Protein 2R6U (pdb70)

Organism: Rhodococcus jostii (strain RHA1) (NCBI:txid101510)

Nearest PDB structures (foldseek):
  2r6u-assembly2_B  TM=1.008E+00  e=9.986E-27  Rhodococcus jostii RHA1
  2r6u-assembly2_D  TM=9.923E-01  e=4.621E-24  Rhodococcus jostii RHA1
  8stb-assembly2_A  TM=7.967E-01  e=2.597E-07  Streptomyces sp.
  3oxh-assembly1_A  TM=7.119E-01  e=2.204E-08  Mycobacterium tuberculosis
  5ywk-assembly1_B  TM=6.059E-01  e=6.100E-04  Arabidopsis thaliana

B-factor: mean 22.59, std 9.24, range [12.42, 99.65]

Radius of gyration: 24.14 Å; Cα contacts (8 Å, |Δi|>4): 1324; chains: 4; bounding box: 63×50×67 Å

Secondary structure (DSSP, 8-state):
---STT---EEEEEEEESSHHHHHHHHHHHH--EEEEETTTTEEEEE-S-B-TTSSB-SSS-B-EEEEESSSS-S-EEEEE-S-HHHHHHHHHHTT-EEEEEEEEETTTEEEEEEE-TTS-EEEEEEE--/-TTSEEEEEEEESSHHHHHHHHHHHH--EEEE----EEEE-S-B-TTSSB-SBS-B-EEEEESSS--S-EEEEE-S-HHHHHHHHHHTT-EEEEEEEEETTTEEEEEEE-TTS-EEEEEEE--/---TT-EEEEEEEESSHHHHHHHHHHHH--EEEEEGGGTEEEEE-S-B-TTSSBSSSS-B-EEEEESSS-SS-EEEEE-S-HHHHHHHHHHTT-EEEEEEEEETTTEEEEEEE-TTS-EEEEEEE-/--SSSTTTT-EEEEEEEESSHHHHHHHHHHHH--EEEEEGGGTEEEEE-S-B-TTSSBSSBS-B-EEEEESSSS-S-EEEEE-S-HHHHHHHHTTTT-EEEEEEEEETTTEEEEEEE-TTS-EEEEEEE--

Structure (mmCIF, N/CA/C/O backbone):
data_2R6U
#
_entry.id   2R6U
#
_cell.length_a   51.411
_cell.length_b   89.048
_cell.length_c   58.913
_cell.angle_alpha   90.00
_cell.angle_beta   94.09
_cell.angle_gamma   90.00
#
_symmetry.space_group_name_H-M   'P 1 21 1'
#
loop_
_entity.id
_entity.type
_entity.pdbx_description
1 polymer 'Uncharacterized protein'
2 water water
#
loop_
_atom_site.group_PDB
_atom_site.id
_atom_site.type_symbol
_atom_site.label_atom_id
_atom_site.label_alt_id
_atom_site.label_comp_id
_atom_site.label_asym_id
_atom_site.label_entity_id
_atom_site.label_seq_id
_atom_site.pdbx_PDB_ins_code
_atom_site.Cartn_x
_atom_site.Cartn_y
_atom_site.Cartn_z
_atom_site.occupancy
_atom_site.B_iso_or_equiv
_atom_site.auth_seq_id
_atom_site.auth_comp_id
_atom_site.auth_asym_id
_atom_site.auth_atom_id
_atom_site.pdbx_PDB_model_num
ATOM 1 N N . LEU A 1 17 ? -0.903 44.988 13.064 1.00 32.37 -4 LEU A N 1
ATOM 2 C CA . LEU A 1 17 ? -0.701 44.117 14.272 1.00 31.90 -4 LEU A CA 1
ATOM 3 C C . LEU A 1 17 ? -0.941 42.646 13.906 1.00 31.71 -4 LEU A C 1
ATOM 4 O O . LEU A 1 17 ? -2.027 42.283 13.451 1.00 31.46 -4 LEU A O 1
ATOM 9 N N . TYR A 1 18 ? 0.091 41.818 14.073 1.00 31.21 -3 TYR A N 1
ATOM 10 C CA . TYR A 1 18 ? -0.012 40.370 13.836 1.00 30.31 -3 TYR A CA 1
ATOM 11 C C . TYR A 1 18 ? 1.008 39.615 14.686 1.00 29.38 -3 TYR A C 1
ATOM 12 O O . TYR A 1 18 ? 1.958 40.195 15.222 1.00 28.97 -3 TYR A O 1
ATOM 21 N N . PHE A 1 19 ? 0.812 38.306 14.767 1.00 27.93 -2 PHE A N 1
ATOM 22 C CA . PHE A 1 19 ? 1.529 37.458 15.711 1.00 27.37 -2 PHE A CA 1
ATOM 23 C C . PHE A 1 19 ? 2.124 36.236 14.997 1.00 26.72 -2 PHE A C 1
ATOM 24 O O . PHE A 1 19 ? 1.897 36.030 13.812 1.00 25.91 -2 PHE A O 1
ATOM 32 N N . GLN A 1 20 ? 2.919 35.444 15.709 1.00 26.65 -1 GLN A N 1
ATOM 33 C CA . GLN A 1 20 ? 3.382 34.166 15.175 1.00 26.76 -1 GLN A CA 1
ATOM 34 C C . GLN A 1 20 ? 2.257 33.157 15.339 1.00 26.14 -1 GLN A C 1
ATOM 35 O O . GLN A 1 20 ? 2.177 32.465 16.358 1.00 26.32 -1 GLN A O 1
ATOM 41 N N . GLY A 1 21 ? 1.370 33.084 14.349 1.00 25.53 0 GLY A N 1
ATOM 42 C CA . GLY A 1 21 ? 0.191 32.223 14.463 1.00 25.13 0 GLY A CA 1
ATOM 43 C C . GLY A 1 21 ? -0.665 32.665 15.628 1.00 24.60 0 GLY A C 1
ATOM 44 O O . GLY A 1 21 ? -0.780 33.868 15.924 1.00 23.74 0 GLY A O 1
ATOM 45 N N . MET A 1 22 ? -1.235 31.687 16.327 1.00 23.63 1 MET A N 1
ATOM 46 C CA . MET A 1 22 ? -2.040 31.963 17.509 1.00 23.78 1 MET A CA 1
ATOM 47 C C . MET A 1 22 ? -1.187 31.787 18.756 1.00 23.63 1 MET A C 1
ATOM 48 O O . MET A 1 22 ? -1.713 31.727 19.868 1.00 24.19 1 MET A O 1
ATOM 53 N N . THR A 1 23 ? 0.124 31.694 18.560 1.00 23.34 2 THR A N 1
ATOM 54 C CA . THR A 1 23 ? 1.034 31.410 19.654 1.00 23.12 2 THR A CA 1
ATOM 55 C C . THR A 1 23 ? 1.539 32.690 20.318 1.00 21.46 2 THR A C 1
ATOM 56 O O . THR A 1 23 ? 1.339 33.827 19.834 1.00 21.16 2 THR A O 1
ATOM 60 N N . GLY A 1 24 ? 2.245 32.504 21.410 1.00 19.19 3 GLY A N 1
ATOM 61 C CA . GLY A 1 24 ? 2.943 33.609 22.011 1.00 18.46 3 GLY A CA 1
ATOM 62 C C . GLY A 1 24 ? 2.133 34.346 23.062 1.00 17.48 3 GLY A C 1
ATOM 63 O O . GLY A 1 24 ? 2.650 35.266 23.673 1.00 18.06 3 GLY A O 1
ATOM 64 N N . ARG A 1 25 ? 0.886 33.946 23.297 1.00 16.22 4 ARG A N 1
ATOM 65 C CA . ARG A 1 25 ? 0.054 34.650 24.280 1.00 15.90 4 ARG A CA 1
ATOM 66 C C . ARG A 1 25 ? 0.505 34.302 25.681 1.00 16.18 4 ARG A C 1
ATOM 67 O O . ARG A 1 25 ? 0.908 33.182 25.936 1.00 16.04 4 ARG A O 1
ATOM 75 N N . ILE A 1 26 ? 0.436 35.271 26.586 1.00 14.38 5 ILE A N 1
ATOM 76 C CA . ILE A 1 26 ? 0.605 35.013 28.018 1.00 14.60 5 ILE A CA 1
ATOM 77 C C . ILE A 1 26 ? -0.724 34.498 28.570 1.00 14.46 5 ILE A C 1
ATOM 78 O O . ILE A 1 26 ? -1.738 35.209 28.559 1.00 15.35 5 ILE A O 1
ATOM 83 N N . VAL A 1 27 ? -0.722 33.213 28.950 1.00 14.23 6 VAL A N 1
ATOM 84 C CA . VAL A 1 27 ? -1.930 32.471 29.206 1.00 13.85 6 VAL A CA 1
ATOM 85 C C . VAL A 1 27 ? -2.080 31.917 30.622 1.00 14.14 6 VAL A C 1
ATOM 86 O O . VAL A 1 27 ? -3.139 31.368 30.982 1.00 15.57 6 VAL A O 1
ATOM 90 N N . HIS A 1 28 ? -1.049 32.068 31.432 1.00 14.12 7 HIS A N 1
ATOM 91 C CA . HIS A 1 28 ? -1.044 31.429 32.730 1.00 14.82 7 HIS A CA 1
ATOM 92 C C . HIS A 1 28 ? 0.047 32.091 33.565 1.00 15.10 7 HIS A C 1
ATOM 93 O O . HIS A 1 28 ? 0.977 32.721 33.045 1.00 14.67 7 HIS A O 1
ATOM 100 N N . PHE A 1 29 ? -0.101 31.973 34.871 1.00 14.33 8 PHE A N 1
ATOM 101 C CA . PHE A 1 29 ? 0.925 32.443 35.795 1.00 14.75 8 PHE A CA 1
ATOM 102 C C . PHE A 1 29 ? 1.090 31.429 36.908 1.00 15.13 8 PHE A C 1
ATOM 103 O O . PHE A 1 29 ? 0.175 30.649 37.179 1.00 15.92 8 PHE A O 1
ATOM 111 N N . GLU A 1 30 ? 2.235 31.499 37.592 1.00 14.72 9 GLU A N 1
ATOM 112 C CA . GLU A 1 30 ? 2.486 30.691 38.788 1.00 15.36 9 GLU A CA 1
ATOM 113 C C . GLU A 1 30 ? 3.071 31.572 39.882 1.00 15.62 9 GLU A C 1
ATOM 114 O O . GLU A 1 30 ? 3.973 32.343 39.635 1.00 16.79 9 GLU A O 1
ATOM 120 N N . ILE A 1 31 ? 2.538 31.428 41.084 1.00 14.23 10 ILE A N 1
ATOM 121 C CA . ILE A 1 31 ? 3.026 32.143 42.271 1.00 14.52 10 ILE A CA 1
ATOM 122 C C . ILE A 1 31 ? 3.567 31.099 43.248 1.00 14.73 10 ILE A C 1
ATOM 123 O O . ILE A 1 31 ? 2.835 30.204 43.650 1.00 14.18 10 ILE A O 1
ATOM 128 N N . PRO A 1 32 ? 4.857 31.175 43.596 1.00 13.83 11 PRO A N 1
ATOM 129 C CA . PRO A 1 32 ? 5.445 30.214 44.540 1.00 14.53 11 PRO A CA 1
ATOM 130 C C . PRO A 1 32 ? 5.126 30.594 45.971 1.00 14.51 11 PRO A C 1
ATOM 131 O O . PRO A 1 32 ? 4.878 31.766 46.278 1.00 15.10 11 PRO A O 1
ATOM 135 N N . PHE A 1 33 ? 5.128 29.600 46.845 1.00 14.73 12 PHE A N 1
ATOM 136 C CA . PHE A 1 33 ? 4.884 29.846 48.271 1.00 14.64 12 PHE A CA 1
ATOM 137 C C . PHE A 1 33 ? 5.877 29.095 49.134 1.00 14.68 12 PHE A C 1
ATOM 138 O O . PHE A 1 33 ? 6.490 28.113 48.693 1.00 14.90 12 PHE A O 1
ATOM 146 N N . ASP A 1 34 ? 5.993 29.575 50.359 1.00 15.68 13 ASP A N 1
ATOM 147 C CA . ASP A 1 34 ? 6.712 28.834 51.372 1.00 16.20 13 ASP A CA 1
ATOM 148 C C . ASP A 1 34 ? 5.819 28.046 52.312 1.00 16.88 13 ASP A C 1
ATOM 149 O O . ASP A 1 34 ? 6.219 26.985 52.791 1.00 18.66 13 ASP A O 1
ATOM 154 N N . ASP A 1 35 ? 4.637 28.569 52.604 1.00 16.06 14 ASP A N 1
ATOM 155 C CA . ASP A 1 35 ? 3.673 27.908 53.456 1.00 16.50 14 ASP A CA 1
ATOM 156 C C . ASP A 1 35 ? 2.395 27.945 52.638 1.00 16.09 14 ASP A C 1
ATOM 157 O O . ASP A 1 35 ? 1.787 29.010 52.456 1.00 16.77 14 ASP A O 1
ATOM 162 N N . GLY A 1 36 ? 2.002 26.794 52.101 1.00 16.26 15 GLY A N 1
ATOM 163 C CA . GLY A 1 36 ? 0.850 26.699 51.225 1.00 15.37 15 GLY A CA 1
ATOM 164 C C . GLY A 1 36 ? -0.465 27.141 51.840 1.00 14.90 15 GLY A C 1
ATOM 165 O O . GLY A 1 36 ? -1.264 27.868 51.221 1.00 15.04 15 GLY A O 1
ATOM 166 N N . ASP A 1 37 ? -0.685 26.704 53.080 1.00 15.90 16 ASP A N 1
ATOM 167 C CA . ASP A 1 37 ? -1.957 27.061 53.725 1.00 15.55 16 ASP A CA 1
ATOM 168 C C . ASP A 1 37 ? -2.054 28.569 53.957 1.00 16.21 16 ASP A C 1
ATOM 169 O O . ASP A 1 37 ? -3.104 29.169 53.775 1.00 17.13 16 ASP A O 1
ATOM 174 N N . ARG A 1 38 ? -0.939 29.173 54.339 1.00 15.99 17 ARG A N 1
ATOM 175 C CA . ARG A 1 38 ? -0.878 30.614 54.548 1.00 16.19 17 ARG A CA 1
ATOM 176 C C . ARG A 1 38 ? -1.105 31.346 53.236 1.00 15.30 17 ARG A C 1
ATOM 177 O O . ARG A 1 38 ? -1.885 32.293 53.137 1.00 16.81 17 ARG A O 1
ATOM 185 N N . ALA A 1 39 ? -0.401 30.879 52.207 1.00 14.77 18 ALA A N 1
ATOM 186 C CA . ALA A 1 39 ? -0.474 31.562 50.921 1.00 14.46 18 ALA A CA 1
ATOM 187 C C . ALA A 1 39 ? -1.850 31.483 50.298 1.00 15.13 18 ALA A C 1
ATOM 188 O O . ALA A 1 39 ? -2.399 32.481 49.784 1.00 15.60 18 ALA A O 1
AT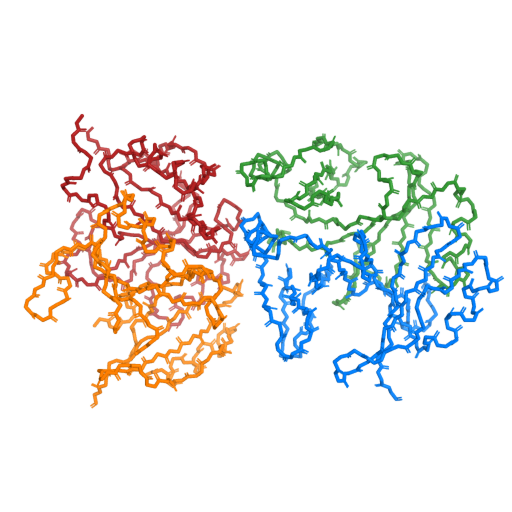OM 190 N N . ARG A 1 40 ? -2.456 30.302 50.362 1.00 15.11 19 ARG A N 1
ATOM 191 C CA . ARG A 1 40 ? -3.779 30.149 49.813 1.00 15.28 19 ARG A CA 1
ATOM 192 C C . ARG A 1 40 ? -4.789 31.004 50.579 1.00 14.44 19 ARG A C 1
ATOM 193 O O . ARG A 1 40 ? -5.651 31.630 49.971 1.00 15.77 19 ARG A O 1
ATOM 201 N N . ALA A 1 41 ? -4.682 31.016 51.904 1.00 15.62 20 ALA A N 1
ATOM 202 C CA . ALA A 1 41 ? -5.593 31.868 52.674 1.00 15.23 20 ALA A CA 1
ATOM 203 C C . ALA A 1 41 ? -5.399 33.347 52.320 1.00 15.91 20 ALA A C 1
ATOM 204 O O . ALA A 1 41 ? -6.365 34.095 52.209 1.00 15.68 20 ALA A O 1
ATOM 206 N N . PHE A 1 42 ? -4.141 33.771 52.129 1.00 15.37 21 PHE A N 1
ATOM 207 C CA . PHE A 1 42 ? -3.875 35.162 51.821 1.00 15.35 21 PHE A CA 1
ATOM 208 C C . PHE A 1 42 ? -4.642 35.589 50.559 1.00 15.05 21 PHE A C 1
ATOM 209 O O . PHE A 1 42 ? -5.284 36.635 50.503 1.00 15.63 21 PHE A O 1
ATOM 217 N N . TYR A 1 43 ? -4.548 34.761 49.522 1.00 14.86 22 TYR A N 1
ATOM 218 C CA . TYR A 1 43 ? -5.174 35.128 48.266 1.00 14.42 22 TYR A CA 1
ATOM 219 C C . TYR A 1 43 ? -6.698 34.949 48.241 1.00 14.53 22 TYR A C 1
ATOM 220 O O . TYR A 1 43 ? -7.422 35.747 47.649 1.00 15.65 22 TYR A O 1
ATOM 229 N N . ARG A 1 44 ? -7.192 33.878 48.864 1.00 15.29 23 ARG A N 1
ATOM 230 C CA . ARG A 1 44 ? -8.632 33.735 49.033 1.00 15.21 23 ARG A CA 1
ATOM 231 C C . ARG A 1 44 ? -9.150 34.968 49.754 1.00 15.38 23 ARG A C 1
ATOM 232 O O . ARG A 1 44 ? -10.186 35.523 49.378 1.00 16.80 23 ARG A O 1
ATOM 240 N N . ASP A 1 45 ? -8.443 35.374 50.783 1.00 14.85 24 ASP A N 1
ATOM 241 C CA . ASP A 1 45 ? -8.948 36.448 51.625 1.00 15.51 24 ASP A CA 1
ATOM 242 C C . ASP A 1 45 ? -8.803 37.797 50.969 1.00 15.90 24 ASP A C 1
ATOM 243 O O . ASP A 1 45 ? -9.678 38.651 51.051 1.00 17.42 24 ASP A O 1
ATOM 248 N N . ALA A 1 46 ? -7.658 38.033 50.339 1.00 15.13 25 ALA A N 1
ATOM 249 C CA . ALA A 1 46 ? -7.403 39.360 49.751 1.00 14.72 25 ALA A CA 1
ATOM 250 C C . ALA A 1 46 ? -8.317 39.654 48.589 1.00 15.17 25 ALA A C 1
ATOM 251 O O . ALA A 1 46 ? -8.826 40.762 48.455 1.00 15.42 25 ALA A O 1
ATOM 253 N N . PHE A 1 47 ? -8.516 38.663 47.730 1.00 14.95 26 PHE A N 1
ATOM 254 C CA . PHE A 1 47 ? -9.150 38.911 46.439 1.00 15.13 26 PHE A CA 1
ATOM 255 C C . PHE A 1 47 ? -10.295 37.965 46.096 1.00 15.73 26 PHE A C 1
ATOM 256 O O . PHE A 1 47 ? -10.995 38.200 45.117 1.00 17.47 26 PHE A O 1
ATOM 264 N N . GLY A 1 48 ? -10.492 36.899 46.867 1.00 15.53 27 GLY A N 1
ATOM 265 C CA . GLY A 1 48 ? -11.546 35.940 46.559 1.00 15.43 27 GLY A CA 1
ATOM 266 C C . GLY A 1 48 ? -11.190 34.940 45.478 1.00 16.22 27 GLY A C 1
ATOM 267 O O . GLY A 1 48 ? -12.047 34.328 44.891 1.00 17.53 27 GLY A O 1
ATOM 268 N N . TRP A 1 49 ? -9.897 34.717 45.240 1.00 15.45 28 TRP A N 1
ATOM 269 C CA . TRP A 1 49 ? -9.511 33.682 44.319 1.00 15.84 28 TRP A CA 1
ATOM 270 C C . TRP A 1 49 ? -10.073 32.330 44.750 1.00 15.68 28 TRP A C 1
ATOM 271 O O . TRP A 1 49 ? -10.087 32.022 45.940 1.00 16.19 28 TRP A O 1
ATOM 282 N N . ALA A 1 50 ? -10.496 31.515 43.789 1.00 15.60 29 ALA A N 1
ATOM 283 C CA . ALA A 1 50 ? -10.865 30.143 44.051 1.00 16.05 29 ALA A CA 1
ATOM 284 C C . ALA A 1 50 ? -9.611 29.310 43.864 1.00 16.21 29 ALA A C 1
ATOM 285 O O . ALA A 1 50 ? -8.972 29.397 42.820 1.00 16.77 29 ALA A O 1
ATOM 287 N N . ILE A 1 51 ? -9.239 28.583 44.884 1.00 15.87 30 ILE A N 1
ATOM 288 C CA . ILE A 1 51 ? -7.999 27.824 44.857 1.00 16.54 30 ILE A CA 1
ATOM 289 C C . ILE A 1 51 ? -8.308 26.385 45.242 1.00 17.13 30 ILE A C 1
ATOM 290 O O . ILE A 1 51 ? -9.064 26.120 46.185 1.00 17.57 30 ILE A O 1
ATOM 295 N N . ALA A 1 52 ? -7.766 25.434 44.497 1.00 17.81 31 ALA A N 1
ATOM 296 C CA . ALA A 1 52 ? -7.968 24.010 44.783 1.00 19.03 31 ALA A CA 1
ATOM 297 C C . ALA A 1 52 ? -6.612 23.326 44.731 1.00 19.42 31 ALA A C 1
ATOM 298 O O . ALA A 1 52 ? -5.899 23.412 43.720 1.00 18.45 31 ALA A O 1
ATOM 300 N N . GLU A 1 53 ? -6.293 22.552 45.760 1.00 21.32 32 GLU A N 1
ATOM 301 C CA . GLU A 1 53 ? -5.139 21.647 45.684 1.00 23.83 32 GLU A CA 1
ATOM 302 C C . GLU A 1 53 ? -5.458 20.459 44.788 1.00 25.14 32 GLU A C 1
ATOM 303 O O . GLU A 1 53 ? -6.455 19.779 45.000 1.00 24.98 32 GLU A O 1
ATOM 309 N N . ILE A 1 54 ? -4.615 20.188 43.799 1.00 27.38 33 ILE A N 1
ATOM 310 C CA . ILE A 1 54 ? -4.917 19.141 42.809 1.00 29.18 33 ILE A CA 1
ATOM 311 C C . ILE A 1 54 ? -4.242 17.825 43.186 1.00 31.47 33 ILE A C 1
ATOM 312 O O . ILE A 1 54 ? -3.036 17.808 43.375 1.00 32.30 33 ILE A O 1
ATOM 317 N N . PRO A 1 55 ? -5.017 16.722 43.311 1.00 33.59 34 PRO A N 1
ATOM 318 C CA . PRO A 1 55 ? -4.381 15.409 43.481 1.00 34.30 34 PRO A CA 1
ATOM 319 C C . PRO A 1 55 ? -4.066 14.839 42.101 1.00 36.56 34 PRO A C 1
ATOM 320 O O . PRO A 1 55 ? -4.985 14.778 41.276 1.00 38.36 34 PRO A O 1
ATOM 324 N N . ASP A 1 56 ? -2.847 14.389 41.805 1.00 38.29 35 ASP A N 1
ATOM 325 C CA . ASP A 1 56 ? -1.708 14.254 42.717 1.00 38.72 35 ASP A CA 1
ATOM 326 C C . ASP A 1 56 ? -0.585 15.014 42.030 1.00 37.79 35 ASP A C 1
ATOM 327 O O . ASP A 1 56 ? 0.395 14.442 41.531 1.00 37.85 35 ASP A O 1
ATOM 332 N N . MET A 1 57 ? -0.762 16.328 42.021 1.00 36.12 36 MET A N 1
ATOM 333 C CA . MET A 1 57 ? -0.148 17.217 41.055 1.00 34.36 36 MET A CA 1
ATOM 334 C C . MET A 1 57 ? 0.896 18.140 41.712 1.00 32.70 36 MET A C 1
ATOM 335 O O . MET A 1 57 ? 1.566 18.881 41.013 1.00 33.39 36 MET A O 1
ATOM 340 N N . ASP A 1 58 ? 1.039 18.070 43.038 1.00 30.83 37 ASP A N 1
ATOM 341 C CA . ASP A 1 58 ? 1.807 19.051 43.829 1.00 29.86 37 ASP A CA 1
ATOM 342 C C . ASP A 1 58 ? 1.618 20.471 43.305 1.00 26.77 37 ASP A C 1
ATOM 343 O O . ASP A 1 58 ? 2.555 21.188 42.993 1.00 24.90 37 ASP A O 1
ATOM 348 N N . TYR A 1 59 ? 0.360 20.877 43.251 1.00 24.20 38 TYR A N 1
ATOM 349 C CA . TYR A 1 59 ? 0.000 22.099 42.575 1.00 22.80 38 TYR A CA 1
ATOM 350 C C . TYR A 1 59 ? -1.346 22.562 43.108 1.00 20.30 38 TYR A C 1
ATOM 351 O O . TYR A 1 59 ? -2.204 21.741 43.394 1.00 19.84 38 TYR A O 1
ATOM 360 N N . SER A 1 60 ? -1.531 23.869 43.263 1.00 17.23 39 SER A N 1
ATOM 361 C CA . SER A 1 60 ? -2.828 24.432 43.576 1.00 18.02 39 SER A CA 1
ATOM 362 C C . SER A 1 60 ? -3.318 25.248 42.401 1.00 17.01 39 SER A C 1
ATOM 363 O O . SER A 1 60 ? -2.666 26.212 41.957 1.00 17.90 39 SER A O 1
ATOM 366 N N . MET A 1 61 ? -4.473 24.886 41.878 1.00 17.33 40 MET A N 1
ATOM 367 C CA . MET A 1 61 ? -5.085 25.585 40.752 1.00 17.69 40 MET A CA 1
ATOM 368 C C . MET A 1 61 ? -5.726 26.851 41.272 1.00 17.41 40 MET A C 1
ATOM 369 O O . MET A 1 61 ? -6.412 26.824 42.319 1.00 17.29 40 MET A O 1
ATOM 374 N N . VAL A 1 62 ? -5.502 27.956 40.561 1.00 15.84 41 VAL A N 1
ATOM 375 C CA . VAL A 1 62 ? -6.039 29.270 40.931 1.00 16.56 41 VAL A CA 1
ATOM 376 C C . VAL A 1 62 ? -6.951 29.795 39.831 1.00 17.16 41 VAL A C 1
ATOM 377 O O . VAL A 1 62 ? -6.545 29.886 38.664 1.00 17.52 41 VAL A O 1
ATOM 381 N N . THR A 1 63 ? -8.192 30.116 40.183 1.00 17.91 42 THR A N 1
ATOM 382 C CA . THR A 1 63 ? -9.138 30.707 39.264 1.00 18.67 42 THR A CA 1
ATOM 383 C C . THR A 1 63 ? -9.344 32.168 39.755 1.00 19.92 42 THR A C 1
ATOM 384 O O . THR A 1 63 ? -9.837 32.369 40.869 1.00 20.89 42 THR A O 1
ATOM 388 N N . THR A 1 64 ? -8.930 33.160 38.944 1.00 20.01 43 THR A N 1
ATOM 389 C CA . THR A 1 64 ? -9.069 34.600 39.249 1.00 20.30 43 THR A CA 1
ATOM 390 C C . THR A 1 64 ? -10.235 35.254 38.539 1.00 21.75 43 THR A C 1
ATOM 391 O O . THR A 1 64 ? -10.628 36.358 38.884 1.00 22.73 43 THR A O 1
ATOM 395 N N . GLY A 1 65 ? -10.794 34.561 37.557 1.00 22.69 44 GLY A N 1
ATOM 396 C CA . GLY A 1 65 ? -11.959 35.025 36.826 1.00 24.30 44 GLY A CA 1
ATOM 397 C C . GLY A 1 65 ? -12.701 33.837 36.241 1.00 25.55 44 GLY A C 1
ATOM 398 O O . GLY A 1 65 ? -12.179 32.700 36.195 1.00 26.31 44 GLY A O 1
ATOM 399 N N . PRO A 1 66 ? -13.934 34.106 35.758 1.00 27.67 45 PRO A N 1
ATOM 400 C CA . PRO A 1 66 ? -14.894 33.079 35.343 1.00 28.04 45 PRO A CA 1
ATOM 401 C C . PRO A 1 66 ? -14.390 32.137 34.270 1.00 29.14 45 PRO A C 1
ATOM 402 O O . PRO A 1 66 ? -13.630 32.530 33.383 1.00 27.43 45 PRO A O 1
ATOM 406 N N . VAL A 1 67 ? -14.835 30.895 34.363 1.00 30.27 46 VAL A N 1
ATOM 407 C CA . VAL A 1 67 ? -14.484 29.873 33.433 1.00 31.68 46 VAL A CA 1
ATOM 408 C C . VAL A 1 67 ? -15.785 29.247 32.935 1.00 32.98 46 VAL A C 1
ATOM 409 O O . VAL A 1 67 ? -16.813 29.303 33.607 1.00 33.69 46 VAL A O 1
ATOM 413 N N . GLY A 1 68 ? -15.736 28.719 31.730 1.00 34.44 47 GLY A N 1
ATOM 414 C CA . GLY A 1 68 ? -16.891 28.022 31.169 1.00 35.75 47 GLY A CA 1
ATOM 415 C C . GLY A 1 68 ? -16.791 26.546 31.492 1.00 37.27 47 GLY A C 1
ATOM 416 O O . GLY A 1 68 ? -16.113 26.151 32.448 1.00 37.98 47 GLY A O 1
ATOM 417 N N . GLU A 1 69 ? -17.469 25.727 30.686 1.00 38.76 48 GLU A N 1
ATOM 418 C CA . GLU A 1 69 ? -17.507 24.281 30.896 1.00 38.94 48 GLU A CA 1
ATOM 419 C C . GLU A 1 69 ? -16.168 23.632 30.565 1.00 39.12 48 GLU A C 1
ATOM 420 O O . GLU A 1 69 ? -15.823 22.590 31.117 1.00 40.39 48 GLU A O 1
ATOM 426 N N . SER A 1 70 ? -15.418 24.247 29.656 1.00 38.87 49 SER A N 1
ATOM 427 C CA . SER A 1 70 ? -14.041 23.844 29.381 1.00 38.06 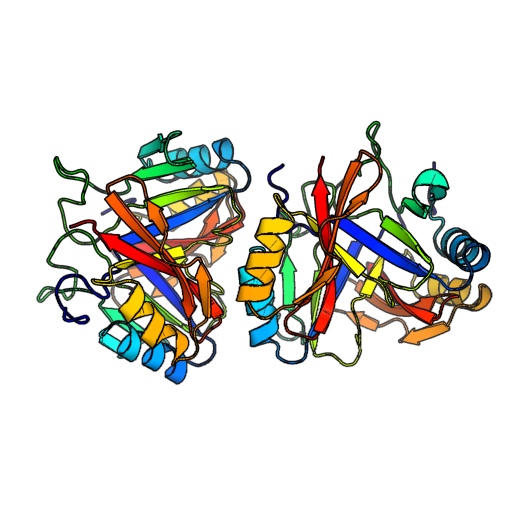49 SER A CA 1
ATOM 428 C C . SER A 1 70 ? -13.090 24.076 30.582 1.00 37.58 49 SER A C 1
ATOM 429 O O . SER A 1 70 ? -11.988 23.517 30.614 1.00 37.07 49 SER A O 1
ATOM 432 N N . GLY A 1 71 ? -13.511 24.892 31.549 1.00 36.68 50 GLY A N 1
ATOM 433 C CA . GLY A 1 71 ? -12.630 25.309 32.652 1.00 36.13 50 GLY A CA 1
ATOM 434 C C . GLY A 1 71 ? -11.659 26.429 32.280 1.00 35.31 50 GLY A C 1
ATOM 435 O O . GLY A 1 71 ? -10.868 26.875 33.121 1.00 35.53 50 GLY A O 1
ATOM 436 N N . MET A 1 72 ? -11.714 26.881 31.031 1.00 34.41 51 MET A N 1
ATOM 437 C CA . MET A 1 72 ? -10.874 27.976 30.544 1.00 33.51 51 MET A CA 1
ATOM 438 C C . MET A 1 72 ? -11.638 29.288 30.697 1.00 31.41 51 MET A C 1
ATOM 439 O O . MET A 1 72 ? -12.863 29.290 30.732 1.00 30.39 51 MET A O 1
ATOM 444 N N . PRO A 1 73 ? -10.920 30.421 30.801 1.00 29.13 52 PRO A N 1
ATOM 445 C CA . PRO A 1 73 ? -11.650 31.667 30.961 1.00 28.62 52 PRO A CA 1
ATOM 446 C C . PRO A 1 73 ? -12.686 31.879 29.848 1.00 27.89 52 PRO A C 1
ATOM 447 O O . PRO A 1 73 ? -12.428 31.538 28.697 1.00 26.86 52 PRO A O 1
ATOM 451 N N . ASP A 1 74 ? -13.849 32.406 30.211 1.00 28.18 53 ASP A N 1
ATOM 452 C CA . ASP A 1 74 ? -14.899 32.694 29.221 1.00 28.84 53 ASP A CA 1
ATOM 453 C C . ASP A 1 74 ? -15.354 34.163 29.205 1.00 29.00 53 ASP A C 1
ATOM 454 O O . ASP A 1 74 ? -16.306 34.509 28.515 1.00 29.42 53 ASP A O 1
ATOM 459 N N . GLU A 1 75 ? -14.690 35.025 29.977 1.00 28.13 54 GLU A N 1
ATOM 460 C CA . GLU A 1 75 ? -14.743 36.463 29.747 1.00 27.85 54 GLU A CA 1
ATOM 461 C C . GLU A 1 75 ? -13.312 36.926 29.444 1.00 26.56 54 GLU A C 1
ATOM 462 O O . GLU A 1 75 ? -12.345 36.248 29.835 1.00 24.53 54 GLU A O 1
ATOM 468 N N . PRO A 1 76 ? -13.163 38.005 28.679 1.00 24.27 55 PRO A N 1
ATOM 469 C CA . PRO A 1 76 ? -11.856 38.470 28.237 1.00 23.13 55 PRO A CA 1
ATOM 470 C C . PRO A 1 76 ? -11.091 39.305 29.251 1.00 21.22 55 PRO A C 1
ATOM 471 O O . PRO A 1 76 ? -11.680 39.907 30.142 1.00 21.83 55 PRO A O 1
ATOM 475 N N . GLY A 1 77 ? -9.772 39.308 29.106 1.00 18.82 56 GLY A N 1
ATOM 476 C CA . GLY A 1 77 ? -8.913 40.302 29.773 1.00 18.55 56 GLY A CA 1
ATOM 477 C C . GLY A 1 77 ? -8.210 39.844 31.039 1.00 17.10 56 GLY A C 1
ATOM 478 O O . GLY A 1 77 ? -7.653 40.668 31.766 1.00 16.89 56 GLY A O 1
ATOM 479 N N . TYR A 1 78 ? -8.217 38.545 31.288 1.00 16.47 57 TYR A N 1
ATOM 480 C CA . TYR A 1 78 ? -7.545 37.991 32.486 1.00 16.29 57 TYR A CA 1
ATOM 481 C C . TYR A 1 78 ? -7.108 36.559 32.259 1.00 15.84 57 TYR A C 1
ATOM 482 O O . TYR A 1 78 ? -7.563 35.867 31.354 1.00 16.62 57 TYR A O 1
ATOM 491 N N . ILE A 1 79 ? -6.178 36.128 33.094 1.00 14.97 58 ILE A N 1
ATOM 492 C CA . ILE A 1 79 ? -5.739 34.758 33.112 1.00 14.75 58 ILE A CA 1
ATOM 493 C C . ILE A 1 79 ? -5.868 34.131 34.489 1.00 14.20 58 ILE A C 1
ATOM 494 O O . ILE A 1 79 ? -5.881 34.854 35.513 1.00 14.72 58 ILE A O 1
ATOM 499 N N . ASN A 1 80 ? -5.966 32.819 34.472 1.00 15.43 59 ASN A N 1
ATOM 500 C CA . ASN A 1 80 ? -5.919 32.028 35.689 1.00 15.04 59 ASN A CA 1
ATOM 501 C C . ASN A 1 80 ? -4.517 31.453 35.824 1.00 15.96 59 ASN A C 1
ATOM 502 O O . ASN A 1 80 ? -3.629 31.732 34.984 1.00 15.57 59 ASN A O 1
ATOM 507 N N . GLY A 1 81 ? -4.268 30.716 36.911 1.00 15.26 60 GLY A N 1
ATOM 508 C CA . GLY A 1 81 ? -2.901 30.315 37.183 1.00 14.87 60 GLY A CA 1
ATOM 509 C C . GLY A 1 81 ? -2.806 29.220 38.194 1.00 15.38 60 GLY A C 1
ATOM 510 O O . GLY A 1 81 ? -3.708 28.379 38.347 1.00 14.81 60 GLY A O 1
ATOM 511 N N . GLY A 1 82 ? -1.673 29.191 38.869 1.00 14.88 61 GLY A N 1
ATOM 512 C CA . GLY A 1 82 ? -1.380 28.162 39.814 1.00 15.83 61 GLY A CA 1
ATOM 513 C C . GLY A 1 82 ? -0.482 28.678 40.934 1.00 15.71 61 GLY A C 1
ATOM 514 O O . GLY A 1 82 ? 0.149 29.738 40.778 1.00 15.53 61 GLY A O 1
ATOM 515 N N . MET A 1 83 ? -0.451 27.953 42.053 1.00 15.67 62 MET A N 1
ATOM 516 C CA . MET A 1 83 ? 0.486 28.224 43.148 1.00 16.33 62 MET A CA 1
ATOM 517 C C . MET A 1 83 ? 1.190 26.930 43.485 1.00 15.58 62 MET A C 1
ATOM 518 O O . MET A 1 83 ? 0.611 25.854 43.405 1.00 15.18 62 MET A O 1
ATOM 523 N N . MET A 1 84 ? 2.471 27.025 43.790 1.00 16.34 63 MET A N 1
ATOM 524 C CA . MET A 1 84 ? 3.306 25.867 43.996 1.00 18.59 63 MET A CA 1
ATOM 525 C C . MET A 1 84 ? 4.351 26.138 45.057 1.00 16.56 63 MET A C 1
ATOM 526 O O . MET A 1 84 ? 4.779 27.266 45.250 1.00 15.76 63 MET A O 1
ATOM 531 N N . GLN A 1 85 ? 4.764 25.091 45.745 1.00 17.05 64 GLN A N 1
ATOM 532 C CA . GLN A 1 85 ? 5.855 25.199 46.678 1.00 17.17 64 GLN A CA 1
ATOM 533 C C . GLN A 1 85 ? 7.101 25.708 45.957 1.00 16.27 64 GLN A C 1
ATOM 534 O O . GLN A 1 85 ? 7.475 25.191 44.891 1.00 18.26 64 GLN A O 1
ATOM 540 N N . ARG A 1 86 ? 7.739 26.707 46.547 1.00 16.51 65 ARG A N 1
ATOM 541 C CA . ARG A 1 86 ? 8.906 27.371 45.958 1.00 16.27 65 ARG A CA 1
ATOM 542 C C . ARG A 1 86 ? 10.002 26.346 45.740 1.00 16.62 65 ARG A C 1
ATOM 543 O O . ARG A 1 86 ? 10.268 25.552 46.623 1.00 17.90 65 ARG A O 1
ATOM 551 N N . GLY A 1 87 ? 10.568 26.338 44.548 1.00 17.09 66 GLY A N 1
ATOM 552 C CA . GLY A 1 87 ? 11.670 25.405 44.242 1.00 18.63 66 GLY A CA 1
ATOM 553 C C . GLY A 1 87 ? 11.907 25.413 42.752 1.00 19.65 66 GLY A C 1
ATOM 554 O O . GLY A 1 87 ? 12.873 26.009 42.304 1.00 19.71 66 GLY A O 1
ATOM 555 N N . GLU A 1 88 ? 11.046 24.762 41.965 1.00 21.41 67 GLU A N 1
ATOM 556 C CA . GLU A 1 88 ? 11.130 24.851 40.501 1.00 20.96 67 GLU A CA 1
ATOM 557 C C . GLU A 1 88 ? 10.690 26.219 40.002 1.00 20.40 67 GLU A C 1
ATOM 558 O O . GLU A 1 88 ? 11.164 26.739 38.987 1.00 23.67 67 GLU A O 1
ATOM 564 N N . VAL A 1 89 ? 9.733 26.808 40.718 1.00 18.37 68 VAL A N 1
ATOM 565 C CA . VAL A 1 89 ? 9.355 28.192 40.520 1.00 16.78 68 VAL A CA 1
ATOM 566 C C . VAL A 1 89 ? 9.874 28.905 41.762 1.00 15.42 68 VAL A C 1
ATOM 567 O O . VAL A 1 89 ? 9.551 28.489 42.892 1.00 15.95 68 VAL A O 1
ATOM 571 N N . THR A 1 90 ? 10.741 29.912 41.566 1.00 15.08 69 THR A N 1
ATOM 572 C CA . THR A 1 90 ? 11.326 30.606 42.695 1.00 14.65 69 THR A CA 1
ATOM 573 C C . THR A 1 90 ? 10.790 31.996 42.928 1.00 14.03 69 THR A C 1
ATOM 574 O O . THR A 1 90 ? 10.841 32.473 44.067 1.00 14.72 69 THR A O 1
ATOM 578 N N . THR A 1 91 ? 10.295 32.650 41.881 1.00 13.98 70 THR A N 1
ATOM 579 C CA . THR A 1 91 ? 9.586 33.922 41.976 1.00 14.77 70 THR A CA 1
ATOM 580 C C . THR A 1 91 ? 8.413 33.827 40.955 1.00 14.15 70 THR A C 1
ATOM 581 O O . THR A 1 91 ? 8.358 32.887 40.168 1.00 14.67 70 THR A O 1
ATOM 585 N N . PRO A 1 92 ? 7.452 34.755 41.030 1.00 14.47 71 PRO A N 1
ATOM 586 C CA . PRO A 1 92 ? 6.344 34.637 40.090 1.00 14.34 71 PRO A CA 1
ATOM 587 C C . PRO A 1 92 ? 6.749 34.466 38.629 1.00 14.99 71 PRO A C 1
ATOM 588 O O . PRO A 1 92 ? 7.675 35.139 38.160 1.00 15.31 71 PRO A O 1
ATOM 592 N N . VAL A 1 93 ? 6.046 33.594 37.923 1.00 15.79 72 VAL A N 1
ATOM 593 C CA . VAL A 1 93 ? 6.371 33.259 36.530 1.00 16.55 72 VAL A CA 1
ATOM 594 C C . VAL A 1 93 ? 5.129 33.459 35.683 1.00 16.16 72 VAL A C 1
ATOM 595 O O . VAL A 1 93 ? 4.008 33.154 36.121 1.00 17.31 72 VAL A O 1
ATOM 599 N N . VAL A 1 94 ? 5.317 34.081 34.535 1.00 15.29 73 VAL A N 1
ATOM 600 C CA . VAL A 1 94 ? 4.270 34.107 33.528 1.00 15.09 73 VAL A CA 1
ATOM 601 C C . VAL A 1 94 ? 4.649 33.141 32.431 1.00 14.54 73 VAL A C 1
ATOM 602 O O . VAL A 1 94 ? 5.817 32.886 32.206 1.00 14.14 73 VAL A O 1
ATOM 606 N N . THR A 1 95 ? 3.621 32.584 31.784 1.00 14.76 74 THR A N 1
ATOM 607 C CA . THR A 1 95 ? 3.768 31.458 30.867 1.00 14.70 74 THR A CA 1
ATOM 608 C C . THR A 1 95 ? 3.305 31.831 29.471 1.00 14.14 74 THR A C 1
ATOM 609 O O . THR A 1 95 ? 2.178 32.287 29.315 1.00 14.37 74 THR A O 1
ATOM 613 N N . VAL A 1 96 ? 4.176 31.623 28.495 1.00 14.69 75 VAL A N 1
ATOM 614 C CA . VAL A 1 96 ? 3.890 31.874 27.100 1.00 15.17 75 VAL A CA 1
ATOM 615 C C . VAL A 1 96 ? 3.436 30.579 26.439 1.00 15.35 75 VAL A C 1
ATOM 616 O O . VAL A 1 96 ? 4.123 29.570 26.559 1.00 15.66 75 VAL A O 1
ATOM 620 N N . ASP A 1 97 ? 2.286 30.611 25.794 1.00 16.24 76 ASP A N 1
ATOM 621 C CA . ASP A 1 97 ? 1.812 29.484 24.966 1.00 16.46 76 ASP A CA 1
ATOM 622 C C . ASP A 1 97 ? 2.602 29.425 23.672 1.00 17.03 76 ASP A C 1
ATOM 623 O O . ASP A 1 97 ? 2.789 30.448 23.024 1.00 17.68 76 ASP A O 1
ATOM 628 N N . VAL A 1 98 ? 3.102 28.234 23.304 1.00 16.86 77 VAL A N 1
ATOM 629 C CA . VAL A 1 98 ? 3.875 28.050 22.078 1.00 16.75 77 VAL A CA 1
ATOM 630 C C . VAL A 1 98 ? 3.442 26.781 21.384 1.00 16.79 77 VAL A C 1
ATOM 631 O O . VAL A 1 98 ? 2.902 25.874 22.014 1.00 16.92 77 VAL A O 1
ATOM 635 N N . GLU A 1 99 ? 3.654 26.748 20.073 1.00 18.02 78 GLU A N 1
ATOM 636 C CA . GLU A 1 99 ? 3.267 25.579 19.293 1.00 19.45 78 GLU A CA 1
ATOM 637 C C . GLU A 1 99 ? 4.177 24.390 19.636 1.00 18.44 78 GLU A C 1
ATOM 638 O O . GLU A 1 99 ? 3.705 23.257 19.736 1.00 18.92 78 GLU A O 1
ATOM 644 N N . SER A 1 100 ? 5.450 24.676 19.850 1.00 17.93 79 SER A N 1
ATOM 645 C CA . SER A 1 100 ? 6.450 23.658 20.144 1.00 17.90 79 SER A CA 1
ATOM 646 C C . SER A 1 100 ? 7.492 24.191 21.110 1.00 16.78 79 SER A C 1
ATOM 647 O O . SER A 1 100 ? 8.238 25.119 20.793 1.00 16.58 79 SER A O 1
ATOM 650 N N . ILE A 1 101 ? 7.556 23.600 22.296 1.00 17.32 80 ILE A N 1
ATOM 651 C CA . ILE A 1 101 ? 8.579 23.971 23.261 1.00 16.96 80 ILE A CA 1
ATOM 652 C C . ILE A 1 101 ? 9.976 23.693 22.707 1.00 17.24 80 ILE A C 1
ATOM 653 O O . ILE A 1 101 ? 10.905 24.465 22.933 1.00 16.99 80 ILE A O 1
ATOM 658 N N . GLU A 1 102 ? 10.136 22.607 21.949 1.00 17.48 81 GLU A N 1
ATOM 659 C CA . GLU A 1 102 ? 11.444 22.298 21.370 1.00 19.01 81 GLU A CA 1
ATOM 660 C C . GLU A 1 102 ? 11.929 23.432 20.454 1.00 17.78 81 GLU A C 1
ATOM 661 O O . GLU A 1 102 ? 13.053 23.892 20.541 1.00 18.92 81 GLU A O 1
ATOM 667 N N . SER A 1 103 ? 11.030 23.873 19.586 1.00 18.51 82 SER A N 1
ATOM 668 C CA . SER A 1 103 ? 11.302 24.952 18.650 1.00 19.57 82 SER A CA 1
ATOM 669 C C . SER A 1 103 ? 11.529 26.264 19.364 1.00 19.45 82 SER A C 1
ATOM 670 O O . SER A 1 103 ? 12.437 27.018 19.018 1.00 20.55 82 SER A O 1
ATOM 673 N N . ALA A 1 104 ? 10.692 26.538 20.363 1.00 19.13 83 ALA A N 1
ATOM 674 C CA . ALA A 1 104 ? 10.819 27.800 21.115 1.00 18.67 83 ALA A CA 1
ATOM 675 C C . ALA A 1 104 ? 12.134 27.902 21.886 1.00 18.42 83 ALA A C 1
ATOM 676 O O . ALA A 1 104 ? 12.817 28.923 21.837 1.00 19.39 83 ALA A O 1
ATOM 678 N N . LEU A 1 105 ? 12.524 26.819 22.550 1.00 18.49 84 LEU A N 1
ATOM 679 C CA . LEU A 1 105 ? 13.769 26.794 23.298 1.00 18.93 84 LEU A CA 1
ATOM 680 C C . LEU A 1 105 ? 14.967 26.927 22.367 1.00 18.72 84 LEU A C 1
ATOM 681 O O . LEU A 1 105 ? 15.922 27.587 22.712 1.00 18.49 84 LEU A O 1
ATOM 686 N N . GLU A 1 106 ? 14.911 26.303 21.186 1.00 20.55 85 GLU A N 1
ATOM 687 C CA . GLU A 1 106 ? 15.975 26.489 20.195 1.00 22.31 85 GLU A CA 1
ATOM 688 C C . GLU A 1 106 ? 16.109 27.948 19.779 1.00 22.17 85 GLU A C 1
ATOM 689 O O . GLU A 1 106 ? 17.211 28.488 19.694 1.00 21.99 85 GLU A O 1
ATOM 695 N N . ARG A 1 107 ? 14.968 28.574 19.498 1.00 22.81 86 ARG A N 1
ATOM 696 C CA . ARG A 1 107 ? 14.928 29.981 19.122 1.00 23.24 86 ARG A CA 1
ATOM 697 C C . ARG A 1 107 ? 15.424 30.881 20.248 1.00 22.32 86 ARG A C 1
ATOM 698 O O . ARG A 1 107 ? 16.239 31.776 20.042 1.00 21.64 86 ARG A O 1
ATOM 706 N N . ILE A 1 108 ? 14.916 30.646 21.451 1.00 21.22 87 ILE A N 1
ATOM 707 C CA . ILE A 1 108 ? 15.334 31.403 22.622 1.00 21.43 87 ILE A CA 1
ATOM 708 C C . ILE A 1 108 ? 16.847 31.369 22.824 1.00 21.16 87 ILE A C 1
ATOM 709 O O . ILE A 1 108 ? 17.471 32.415 23.018 1.00 21.22 87 ILE A O 1
ATOM 714 N N . GLU A 1 109 ? 17.456 30.187 22.730 1.00 21.79 88 GLU A N 1
ATOM 715 C CA . GLU A 1 109 ? 18.896 30.085 22.915 1.00 22.57 88 GLU A CA 1
ATOM 716 C C . GLU A 1 109 ? 19.672 30.794 21.807 1.00 22.46 88 GLU A C 1
ATOM 717 O O . GLU A 1 109 ? 20.688 31.425 22.069 1.00 22.76 88 GLU A O 1
ATOM 723 N N . SER A 1 110 ? 19.159 30.753 20.587 1.00 22.71 89 SER A N 1
ATOM 724 C CA . SER A 1 110 ? 19.824 31.483 19.503 1.00 23.71 89 SER A CA 1
ATOM 725 C C . SER A 1 110 ? 19.728 33.000 19.705 1.00 23.98 89 SER A C 1
ATOM 726 O O . SER A 1 110 ? 20.552 33.758 19.189 1.00 24.26 89 SER A O 1
ATOM 729 N N . LEU A 1 111 ? 18.754 33.443 20.496 1.00 23.87 90 LEU A N 1
ATOM 730 C CA . LEU A 1 111 ? 18.523 34.867 20.743 1.00 23.81 90 LEU A CA 1
ATOM 731 C C . LEU A 1 111 ? 19.111 35.390 22.041 1.00 23.80 90 LEU A C 1
ATOM 732 O O . LEU A 1 111 ? 18.864 36.541 22.409 1.00 25.44 90 LEU A O 1
ATOM 737 N N . GLY A 1 112 ? 19.894 34.568 22.730 1.00 23.19 91 GLY A N 1
ATOM 738 C CA . GLY A 1 112 ? 20.577 34.981 23.933 1.00 22.95 91 GLY A CA 1
ATOM 739 C C . GLY A 1 112 ? 19.870 34.598 25.220 1.00 22.60 91 GLY A C 1
ATOM 740 O O . GLY A 1 112 ? 20.250 35.071 26.285 1.00 24.69 91 GLY A O 1
ATOM 741 N N . GLY A 1 113 ? 18.853 33.748 25.118 1.00 21.78 92 GLY A N 1
ATOM 742 C CA . GLY A 1 113 ? 18.193 33.187 26.294 1.00 21.51 92 GLY A CA 1
ATOM 743 C C . GLY A 1 113 ? 18.766 31.820 26.621 1.00 21.27 92 GLY A C 1
ATOM 744 O O . GLY A 1 113 ? 19.655 31.325 25.910 1.00 21.25 92 GLY A O 1
ATOM 745 N N . LYS A 1 114 ? 18.278 31.198 27.691 1.00 20.35 93 LYS A N 1
ATOM 746 C CA . LYS A 1 114 ? 18.795 29.893 28.103 1.00 20.38 93 LYS A CA 1
ATOM 747 C C . LYS A 1 114 ? 17.731 29.008 28.710 1.00 18.89 93 LYS A C 1
ATOM 748 O O . LYS A 1 114 ? 16.847 29.481 29.424 1.00 17.53 93 LYS A O 1
ATOM 754 N N . THR A 1 115 ? 17.814 27.716 28.426 1.00 18.33 94 THR A N 1
ATOM 755 C CA . THR A 1 115 ? 16.897 26.744 28.985 1.00 17.76 94 THR A CA 1
ATOM 756 C C . THR A 1 115 ? 17.207 26.549 30.451 1.00 17.99 94 THR A C 1
ATOM 757 O O . THR A 1 115 ? 18.370 26.378 30.803 1.00 18.64 94 THR A O 1
ATOM 761 N N . VAL A 1 116 ? 16.177 26.610 31.285 1.00 16.73 95 VAL A N 1
ATOM 762 C CA . VAL A 1 116 ? 16.289 26.269 32.697 1.00 16.94 95 VAL A CA 1
ATOM 763 C C . VAL A 1 116 ? 15.849 24.831 32.895 1.00 17.89 95 VAL A C 1
ATOM 764 O O . VAL A 1 116 ? 16.599 24.010 33.433 1.00 19.81 95 VAL A O 1
ATOM 768 N N . THR A 1 117 ? 14.635 24.514 32.448 1.00 17.73 96 THR A N 1
ATOM 769 C CA . THR A 1 117 ? 14.205 23.109 32.368 1.00 19.84 96 THR A CA 1
ATOM 770 C C . THR A 1 117 ? 13.569 22.870 31.016 1.00 19.78 96 THR A C 1
ATOM 771 O O . THR A 1 117 ? 12.919 23.753 30.465 1.00 20.60 96 THR A O 1
ATOM 775 N N . GLY A 1 118 ? 13.764 21.673 30.476 1.00 19.08 97 GLY A N 1
ATOM 776 C CA . GLY A 1 118 ? 13.234 21.334 29.186 1.00 18.82 97 GLY A CA 1
ATOM 777 C C . GLY A 1 118 ? 11.800 20.866 29.226 1.00 17.82 97 GLY A C 1
ATOM 778 O O . GLY A 1 118 ? 11.154 20.800 30.263 1.00 17.68 97 GLY A O 1
ATOM 779 N N . ARG A 1 119 ? 11.319 20.523 28.049 1.00 17.83 98 ARG A N 1
ATOM 780 C CA . ARG A 1 119 ? 9.949 20.090 27.870 1.00 17.63 98 ARG A CA 1
ATOM 781 C C . ARG A 1 119 ? 9.574 18.944 28.801 1.00 17.39 98 ARG A C 1
ATOM 782 O O . ARG A 1 119 ? 10.233 17.882 28.790 1.00 18.82 98 ARG A O 1
ATOM 790 N N . THR A 1 120 ? 8.522 19.145 29.576 1.00 17.38 99 THR A N 1
ATOM 791 C CA . THR A 1 120 ? 8.125 18.228 30.624 1.00 17.92 99 THR A CA 1
ATOM 792 C C . THR A 1 120 ? 6.610 18.062 30.590 1.00 17.58 99 THR A C 1
ATOM 793 O O . THR A 1 120 ? 5.880 19.040 30.621 1.00 16.35 99 THR A O 1
ATOM 797 N N . PRO A 1 121 ? 6.104 16.823 30.569 1.00 16.90 100 PRO A N 1
ATOM 798 C CA . PRO A 1 121 ? 4.664 16.659 30.648 1.00 17.53 100 PRO A CA 1
ATOM 799 C C . PRO A 1 121 ? 4.131 17.171 31.972 1.00 18.96 100 PRO A C 1
ATOM 800 O O . PRO A 1 121 ? 4.730 16.917 33.023 1.00 20.81 100 PRO A O 1
ATOM 804 N N . VAL A 1 122 ? 3.027 17.886 31.915 1.00 18.41 101 VAL A N 1
ATOM 805 C CA . VAL A 1 122 ? 2.355 18.398 33.099 1.00 19.22 101 VAL A CA 1
ATOM 806 C C . VAL A 1 122 ? 0.889 18.052 32.977 1.00 19.51 101 VAL A C 1
ATOM 807 O O . VAL A 1 122 ? 0.255 18.370 31.966 1.00 19.25 101 VAL A O 1
ATOM 811 N N . GLY A 1 123 ? 0.338 17.391 33.994 1.00 19.83 102 GLY A N 1
ATOM 812 C CA . GLY A 1 123 ? -1.032 16.900 33.914 1.00 19.49 102 GLY A CA 1
ATOM 813 C C . GLY A 1 123 ? -1.183 16.004 32.706 1.00 18.58 102 GLY A C 1
ATOM 814 O O . GLY A 1 123 ? -0.261 15.297 32.352 1.00 18.16 102 GLY A O 1
ATOM 815 N N . ASN A 1 124 ? -2.356 16.060 32.082 1.00 18.78 103 ASN A N 1
ATOM 816 C CA . ASN A 1 124 ? -2.640 15.225 30.908 1.00 18.84 103 ASN A CA 1
ATOM 817 C C . ASN A 1 124 ? -2.693 15.954 29.585 1.00 19.03 103 ASN A C 1
ATOM 818 O O . ASN A 1 124 ? -2.722 15.305 28.533 1.00 18.57 103 ASN A O 1
ATOM 823 N N . MET A 1 125 ? -2.725 17.272 29.590 1.00 18.65 104 MET A N 1
ATOM 824 C CA . MET A 1 125 ? -3.041 17.996 28.366 1.00 19.41 104 MET A CA 1
ATOM 825 C C . MET A 1 125 ? -1.868 18.627 27.649 1.00 18.70 104 MET A C 1
ATOM 826 O O . MET A 1 125 ? -1.993 19.034 26.493 1.00 19.78 104 MET A O 1
ATOM 831 N N . GLY A 1 126 ? -0.715 18.750 28.299 1.00 16.87 105 GLY A N 1
ATOM 832 C CA . GLY A 1 126 ? 0.351 19.493 27.670 1.00 16.56 105 GLY A CA 1
ATOM 833 C C . GLY A 1 126 ? 1.701 19.337 28.327 1.00 15.72 105 GLY A C 1
ATOM 834 O O . GLY A 1 126 ? 1.907 18.448 29.169 1.00 15.53 105 GLY A O 1
ATOM 835 N N . PHE A 1 127 ? 2.602 20.239 27.951 1.00 14.49 106 PHE A N 1
ATOM 836 C CA . PHE A 1 127 ? 3.971 20.220 28.397 1.00 15.53 106 PHE A CA 1
ATOM 837 C C . PHE A 1 127 ? 4.369 21.611 28.855 1.00 15.55 106 PHE A C 1
ATOM 838 O O . PHE A 1 127 ? 3.852 22.606 28.356 1.00 15.00 106 PHE A O 1
ATOM 846 N N . ALA A 1 128 ? 5.307 21.662 29.805 1.00 15.04 107 ALA A N 1
ATOM 847 C CA . ALA A 1 128 ? 5.834 22.934 30.294 1.00 14.82 107 ALA A CA 1
ATOM 848 C C . ALA A 1 128 ? 7.342 22.954 30.176 1.00 14.49 107 ALA A C 1
ATOM 849 O O . ALA A 1 128 ? 7.978 21.910 30.097 1.00 14.96 107 ALA A O 1
ATOM 851 N N . ALA A 1 129 ? 7.910 24.159 30.187 1.00 14.74 108 ALA A N 1
ATOM 852 C CA . ALA A 1 129 ? 9.332 24.336 30.302 1.00 14.07 108 ALA A CA 1
ATOM 853 C C . ALA A 1 129 ? 9.583 25.731 30.851 1.00 14.16 108 ALA A C 1
ATOM 854 O O . ALA A 1 129 ? 8.675 26.536 30.903 1.00 15.28 108 ALA A O 1
ATOM 856 N N . TYR A 1 130 ? 10.812 25.952 31.315 1.00 14.23 109 TYR A N 1
ATOM 857 C CA . TYR A 1 130 ? 11.204 27.270 31.826 1.00 14.44 109 TYR A CA 1
ATOM 858 C C . TYR A 1 130 ? 12.508 27.694 31.182 1.00 14.28 109 TYR A C 1
ATOM 859 O O . TYR A 1 130 ? 13.372 26.873 30.897 1.00 14.15 109 TYR A O 1
ATOM 868 N N . PHE A 1 131 ? 12.661 28.996 30.968 1.00 13.60 110 PHE A N 1
ATOM 869 C CA . PHE A 1 131 ? 13.889 29.550 30.379 1.00 14.06 110 PHE A CA 1
ATOM 870 C C . PHE A 1 131 ? 14.192 30.872 31.026 1.00 14.12 110 PHE A C 1
ATOM 871 O O . PHE A 1 131 ? 13.315 31.464 31.679 1.00 13.59 110 PHE A O 1
ATOM 879 N N . THR A 1 132 ? 15.421 31.347 30.851 1.00 14.89 111 THR A N 1
ATOM 880 C CA . THR A 1 132 ? 15.750 32.734 31.171 1.00 15.15 111 THR A CA 1
ATOM 881 C C . THR A 1 132 ? 15.771 33.563 29.895 1.00 15.83 111 THR A C 1
ATOM 882 O O . THR A 1 132 ? 16.298 33.125 28.852 1.00 15.54 111 THR A O 1
ATOM 886 N N . ASP A 1 133 ? 15.207 34.770 29.968 1.00 16.39 112 ASP A N 1
ATOM 887 C CA . ASP A 1 133 ? 15.197 35.663 28.809 1.00 16.57 112 ASP A CA 1
ATOM 888 C C . ASP A 1 133 ? 16.571 36.349 28.718 1.00 16.87 112 ASP A C 1
ATOM 889 O O . ASP A 1 133 ? 17.491 36.010 29.473 1.00 16.49 112 ASP A O 1
ATOM 894 N N . SER A 1 134 ? 16.686 37.324 27.819 1.00 17.35 113 SER A N 1
ATOM 895 C CA . SER A 1 134 ? 17.951 38.032 27.593 1.00 17.88 113 SER A CA 1
ATOM 896 C C . SER A 1 134 ? 18.371 38.794 28.830 1.00 17.92 113 SER A C 1
ATOM 897 O O . SER A 1 134 ? 19.542 39.222 28.945 1.00 19.09 113 SER A O 1
ATOM 900 N N . GLU A 1 135 ? 17.419 39.027 29.738 1.00 17.59 114 GLU A N 1
ATOM 901 C CA . GLU A 1 135 ? 17.619 39.831 30.930 1.00 16.44 114 GLU A CA 1
ATOM 902 C C . GLU A 1 135 ? 17.757 39.033 32.242 1.00 16.63 114 GLU A C 1
ATOM 903 O O . GLU A 1 135 ? 17.781 39.609 33.307 1.00 17.80 114 GLU A O 1
ATOM 909 N N . GLY A 1 136 ? 17.842 37.711 32.156 1.00 16.16 115 GLY A N 1
ATOM 910 C CA . GLY A 1 136 ? 17.972 36.866 33.353 1.00 16.19 115 GLY A CA 1
ATOM 911 C C . GLY A 1 136 ? 16.688 36.536 34.087 1.00 16.02 115 GLY A C 1
ATOM 912 O O . GLY A 1 136 ? 16.722 36.027 35.200 1.00 16.97 115 GLY A O 1
ATOM 913 N N . ASN A 1 137 ? 15.557 36.881 33.500 1.00 15.36 116 ASN A N 1
ATOM 914 C CA . ASN A 1 137 ? 14.274 36.600 34.136 1.00 15.19 116 ASN A CA 1
ATOM 915 C C . ASN A 1 137 ? 13.838 35.192 33.782 1.00 15.10 116 ASN A C 1
ATOM 916 O O . ASN A 1 137 ? 13.897 34.819 32.615 1.00 16.02 116 ASN A O 1
ATOM 921 N N . VAL A 1 138 ? 13.336 34.452 34.768 1.00 14.23 117 VAL A N 1
ATOM 922 C CA . VAL A 1 138 ? 12.756 33.132 34.509 1.00 14.61 117 VAL A CA 1
ATOM 923 C C . VAL A 1 138 ? 11.314 33.296 34.036 1.00 14.24 117 VAL A C 1
ATOM 924 O O . VAL A 1 138 ? 10.512 33.982 34.680 1.00 14.01 117 VAL A O 1
ATOM 928 N N . VAL A 1 139 ? 11.026 32.690 32.879 1.00 13.75 118 VAL A N 1
ATOM 929 C CA . VAL A 1 139 ? 9.732 32.760 32.201 1.00 14.05 118 VAL A CA 1
ATOM 930 C C . VAL A 1 139 ? 9.330 31.329 31.807 1.00 13.71 118 VAL A C 1
ATOM 931 O O . VAL A 1 139 ? 10.201 30.484 31.575 1.00 13.72 118 VAL A O 1
ATOM 935 N N . GLY A 1 140 ? 8.033 31.076 31.780 1.00 14.01 119 GLY A N 1
ATOM 936 C CA . GLY A 1 140 ? 7.534 29.767 31.446 1.00 14.25 119 GLY A CA 1
ATOM 937 C C . GLY A 1 140 ? 7.056 29.639 30.023 1.00 14.04 119 GLY A C 1
ATOM 938 O O . GLY A 1 140 ? 6.728 30.617 29.359 1.00 14.76 119 GLY A O 1
ATOM 939 N N . LEU A 1 141 ? 7.043 28.394 29.545 1.00 14.17 120 LEU A N 1
ATOM 940 C CA . LEU A 1 141 ? 6.449 27.999 28.266 1.00 13.89 120 LEU A CA 1
ATOM 941 C C . LEU A 1 141 ? 5.396 26.916 28.521 1.00 14.45 120 LEU A C 1
ATOM 942 O O . LEU A 1 141 ? 5.539 26.103 29.437 1.00 14.74 120 LEU A O 1
ATOM 947 N N . TRP A 1 142 ? 4.352 26.927 27.702 1.00 14.73 121 TRP A N 1
ATOM 948 C CA . TRP A 1 142 ? 3.307 25.901 27.730 1.00 15.28 121 TRP A CA 1
ATOM 949 C C . TRP A 1 142 ? 3.057 25.470 26.308 1.00 16.01 121 TRP A C 1
ATOM 950 O O . TRP A 1 142 ? 2.927 26.322 25.427 1.00 15.59 121 TRP A O 1
ATOM 961 N N . GLU A 1 143 ? 3.018 24.153 26.100 1.00 15.59 122 GLU A N 1
ATOM 962 C CA . GLU A 1 143 ? 2.679 23.593 24.795 1.00 15.86 122 GLU A CA 1
ATOM 963 C C . GLU A 1 143 ? 1.512 22.658 24.994 1.00 15.95 122 GLU A C 1
ATOM 964 O O . GLU A 1 143 ? 1.627 21.661 25.714 1.00 15.59 122 GLU A O 1
ATOM 970 N N . THR A 1 144 ? 0.391 22.953 24.346 1.00 16.90 123 THR A N 1
ATOM 971 C CA . THR A 1 144 ? -0.732 22.032 24.344 1.00 17.14 123 THR A CA 1
ATOM 972 C C . THR A 1 144 ? -0.418 20.874 23.428 1.00 17.04 123 THR A C 1
ATOM 973 O O . THR A 1 144 ? 0.076 21.067 22.333 1.00 17.22 123 THR A O 1
ATOM 977 N N . ALA A 1 145 ? -0.673 19.664 23.921 1.00 18.14 124 ALA A N 1
ATOM 978 C CA . ALA A 1 145 ? -0.403 18.474 23.133 1.00 19.02 124 ALA A CA 1
ATOM 979 C C . ALA A 1 145 ? -1.358 18.406 21.938 1.00 19.91 124 ALA A C 1
ATOM 980 O O . ALA A 1 145 ? -2.569 18.498 22.115 1.00 21.19 124 ALA A O 1
ATOM 982 N N . ARG A 1 146 ? -0.768 18.292 20.749 1.00 21.22 125 ARG A N 1
ATOM 983 C CA . ARG A 1 146 ? -1.476 18.215 19.457 1.00 22.22 125 ARG A CA 1
ATOM 984 C C . ARG A 1 146 ? -0.884 17.104 18.608 1.00 22.98 125 ARG A C 1
ATOM 985 O O . ARG A 1 146 ? 0.323 16.878 18.657 1.00 23.04 125 ARG A O 1
ATOM 993 N N . MET B 1 22 ? -38.969 24.413 55.552 1.00 24.73 1 MET B N 1
ATOM 994 C CA . MET B 1 22 ? -37.891 25.437 55.506 1.00 23.35 1 MET B CA 1
ATOM 995 C C . MET B 1 22 ? -37.224 25.599 54.130 1.00 21.50 1 MET B C 1
ATOM 996 O O . MET B 1 22 ? -36.127 26.127 54.015 1.00 19.39 1 MET B O 1
ATOM 1001 N N . THR B 1 23 ? -37.939 25.195 53.087 1.00 19.69 2 THR B N 1
ATOM 1002 C CA . THR B 1 23 ? -37.490 25.248 51.718 1.00 19.76 2 THR B CA 1
ATOM 1003 C C . THR B 1 23 ? -37.048 26.661 51.369 1.00 18.37 2 THR B C 1
ATOM 1004 O O . THR B 1 23 ? -37.777 27.615 51.663 1.00 17.79 2 THR B O 1
ATOM 1008 N N . GLY B 1 24 ? -35.868 26.762 50.761 1.00 17.22 3 GLY B N 1
ATOM 1009 C CA . GLY B 1 24 ? -35.277 28.018 50.301 1.00 16.81 3 GLY B CA 1
ATOM 1010 C C . GLY B 1 24 ? -34.522 28.782 51.385 1.00 16.37 3 GLY B C 1
ATOM 1011 O O . GLY B 1 24 ? -33.874 29.757 51.108 1.00 18.04 3 GLY B O 1
ATOM 1012 N N . ARG B 1 25 ? -34.644 28.352 52.631 1.00 16.99 4 ARG B N 1
ATOM 1013 C CA . ARG B 1 25 ? -34.060 29.108 53.748 1.00 16.56 4 ARG B CA 1
ATOM 1014 C C . ARG B 1 25 ? -32.585 28.711 53.890 1.00 15.26 4 ARG B C 1
ATOM 1015 O O . ARG B 1 25 ? -32.206 27.596 53.555 1.00 14.61 4 ARG B O 1
ATOM 1023 N N . ILE B 1 26 ? -31.746 29.641 54.353 1.00 14.54 5 ILE B N 1
ATOM 1024 C CA . ILE B 1 26 ? -30.355 29.324 54.753 1.00 14.01 5 ILE B CA 1
ATOM 1025 C C . ILE B 1 26 ? -30.439 28.751 56.156 1.00 13.32 5 ILE B C 1
ATOM 1026 O O . ILE B 1 26 ? -30.790 29.464 57.092 1.00 14.19 5 ILE B O 1
ATOM 1031 N N . VAL B 1 27 ? -30.143 27.456 56.273 1.00 13.52 6 VAL B N 1
ATOM 1032 C CA . VAL B 1 27 ? -30.386 26.683 57.476 1.00 14.02 6 VAL B CA 1
ATOM 1033 C C . VAL B 1 27 ? -29.128 26.127 58.131 1.00 13.59 6 VAL B C 1
ATOM 1034 O O . VAL B 1 27 ? -29.224 25.528 59.221 1.00 15.13 6 VAL B O 1
ATOM 1038 N N . HIS B 1 28 ? -27.963 26.332 57.528 1.00 14.43 7 HIS B N 1
ATOM 1039 C CA . HIS B 1 28 ? -26.746 25.663 57.997 1.00 14.49 7 HIS B CA 1
ATOM 1040 C C . HIS B 1 28 ? -25.561 26.392 57.395 1.00 14.50 7 HIS B C 1
ATOM 1041 O O . HIS B 1 28 ? -25.677 27.054 56.385 1.00 14.89 7 HIS B O 1
ATOM 1048 N N . PHE B 1 29 ? -24.421 26.262 58.031 1.00 14.70 8 PHE B N 1
ATOM 1049 C CA . PHE B 1 29 ? -23.163 26.781 57.505 1.00 14.94 8 PHE B CA 1
ATOM 1050 C C . PHE B 1 29 ? -22.056 25.773 57.774 1.00 14.93 8 PHE B C 1
ATOM 1051 O O . PHE B 1 29 ? -22.175 24.908 58.658 1.00 14.44 8 PHE B O 1
ATOM 1059 N N . GLU B 1 30 ? -20.991 25.886 56.992 1.00 15.94 9 GLU B N 1
ATOM 1060 C CA . GLU B 1 30 ? -19.782 25.090 57.212 1.00 17.17 9 GLU B CA 1
ATOM 1061 C C . GLU B 1 30 ? -18.545 25.967 57.137 1.00 16.07 9 GLU B C 1
ATOM 1062 O O . GLU B 1 30 ? -18.450 26.828 56.292 1.00 16.26 9 GLU B O 1
ATOM 1068 N N . ILE B 1 31 ? -17.640 25.745 58.073 1.00 16.40 10 ILE B N 1
ATOM 1069 C CA . ILE B 1 31 ? -16.358 26.417 58.110 1.00 16.67 10 ILE B CA 1
ATOM 1070 C C . ILE B 1 31 ? -15.263 25.388 57.933 1.00 16.68 10 ILE B C 1
ATOM 1071 O O . ILE B 1 31 ? -15.161 24.444 58.742 1.00 15.68 10 ILE B O 1
ATOM 1076 N N . PRO B 1 32 ? -14.468 25.543 56.859 1.00 15.65 11 PRO B N 1
ATOM 1077 C CA . PRO B 1 32 ? -13.385 24.583 56.617 1.00 16.29 11 PRO B CA 1
ATOM 1078 C C . PRO B 1 32 ? -12.171 24.897 57.450 1.00 16.46 11 PRO B C 1
ATOM 1079 O O . PRO B 1 32 ? -11.904 26.044 57.773 1.00 16.70 11 PRO B O 1
ATOM 1083 N N . PHE B 1 33 ? -11.390 23.862 57.744 1.00 16.93 12 PHE B N 1
ATOM 1084 C CA . PHE B 1 33 ? -10.152 24.038 58.471 1.00 17.50 12 PHE B CA 1
ATOM 1085 C C . PHE B 1 33 ? -8.978 23.308 57.844 1.00 17.70 12 PHE B C 1
ATOM 1086 O O . PHE B 1 33 ? -9.154 22.338 57.081 1.00 17.39 12 PHE B O 1
ATOM 1094 N N . ASP B 1 34 ? -7.785 23.793 58.194 1.00 17.58 13 ASP B N 1
ATOM 1095 C CA . ASP B 1 34 ? -6.552 23.088 57.877 1.00 18.61 13 ASP B CA 1
ATOM 1096 C C . ASP B 1 34 ? -6.117 22.194 59.029 1.00 19.50 13 ASP B C 1
ATOM 1097 O O . ASP B 1 34 ? -5.590 21.097 58.794 1.00 20.46 13 ASP B O 1
ATOM 1102 N N . ASP B 1 35 ? -6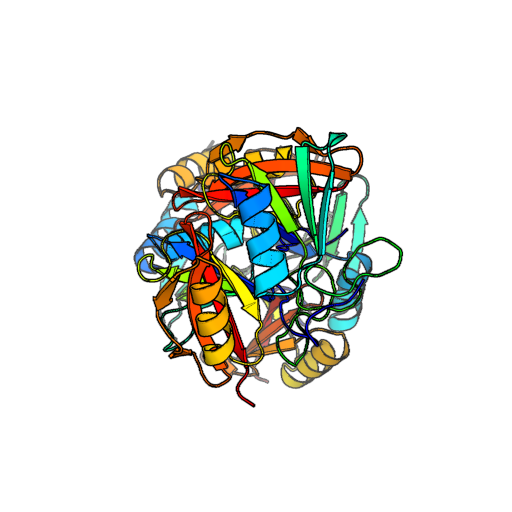.276 22.671 60.257 1.00 18.76 14 ASP B N 1
ATOM 1103 C CA . ASP B 1 35 ? -5.934 21.907 61.468 1.00 19.52 14 ASP B CA 1
ATOM 1104 C C . ASP B 1 35 ? -7.192 21.883 62.326 1.00 19.85 14 ASP B C 1
ATOM 1105 O O . ASP B 1 35 ? -7.567 22.901 62.925 1.00 19.80 14 ASP B O 1
ATOM 1110 N N . GLY B 1 36 ? -7.856 20.727 62.357 1.00 19.30 15 GLY B N 1
ATOM 1111 C CA . GLY B 1 36 ? -9.105 20.571 63.099 1.00 19.48 15 GLY B CA 1
ATOM 1112 C C . GLY B 1 36 ? -9.048 20.942 64.570 1.00 19.29 15 GLY B C 1
ATOM 1113 O O . GLY B 1 36 ? -9.922 21.633 65.091 1.00 18.62 15 GLY B O 1
ATOM 1114 N N . ASP B 1 37 ? -8.036 20.439 65.278 1.00 19.36 16 ASP B N 1
ATOM 1115 C CA . ASP B 1 37 ? -7.881 20.755 66.690 1.00 19.86 16 ASP B CA 1
ATOM 1116 C C . ASP B 1 37 ? -7.707 22.250 66.908 1.00 19.40 16 ASP B C 1
ATOM 1117 O O . ASP B 1 37 ? -8.282 22.822 67.825 1.00 19.97 16 ASP B O 1
ATOM 1122 N N . ARG B 1 38 ? -6.910 22.873 66.061 1.00 19.35 17 ARG B N 1
ATOM 1123 C CA . ARG B 1 38 ? -6.681 24.311 66.164 1.00 19.55 17 ARG B CA 1
ATOM 1124 C C . ARG B 1 38 ? -7.972 25.098 65.937 1.00 19.22 17 ARG B C 1
ATOM 1125 O O . ARG B 1 38 ? -8.296 26.000 66.727 1.00 19.28 17 ARG B O 1
ATOM 1133 N N . ALA B 1 39 ? -8.685 24.724 64.874 1.00 18.75 18 ALA B N 1
ATOM 1134 C CA . ALA B 1 39 ? -9.928 25.416 64.484 1.00 18.17 18 ALA B CA 1
ATOM 1135 C C . ALA B 1 39 ? -10.994 25.253 65.561 1.00 18.39 18 ALA B C 1
ATOM 1136 O O . ALA B 1 39 ? -11.670 26.213 65.965 1.00 17.92 18 ALA B O 1
ATOM 1138 N N . ARG B 1 40 ? -11.180 24.026 66.050 1.00 18.01 19 ARG B N 1
ATOM 1139 C CA . ARG B 1 40 ? -12.186 23.802 67.046 1.00 18.10 19 ARG B CA 1
ATOM 1140 C C . ARG B 1 40 ? -11.835 24.588 68.308 1.00 17.93 19 ARG B C 1
ATOM 1141 O O . ARG B 1 40 ? -12.713 25.169 68.937 1.00 18.88 19 ARG B O 1
ATOM 1149 N N . ALA B 1 41 ? -10.557 24.606 68.695 1.00 17.69 20 ALA B N 1
ATOM 1150 C CA . ALA B 1 41 ? -10.149 25.404 69.846 1.00 17.72 20 ALA B CA 1
ATOM 1151 C C . ALA B 1 41 ? -10.421 26.885 69.646 1.00 17.61 20 ALA B C 1
ATOM 1152 O O . ALA B 1 41 ? -10.871 27.569 70.570 1.00 17.67 20 ALA B O 1
ATOM 1154 N N . PHE B 1 42 ? -10.144 27.359 68.443 1.00 18.16 21 PHE B N 1
ATOM 1155 C CA . PHE B 1 42 ? -10.378 28.768 68.101 1.00 17.75 21 PHE B CA 1
ATOM 1156 C C . PHE B 1 42 ? -11.829 29.160 68.359 1.00 17.22 21 PHE B C 1
ATOM 1157 O O . PHE B 1 42 ? -12.099 30.165 69.039 1.00 18.06 21 PHE B O 1
ATOM 1165 N N . TYR B 1 43 ? -12.767 28.392 67.804 1.00 16.85 22 TYR B N 1
ATOM 1166 C CA . TYR B 1 43 ? -14.175 28.755 67.921 1.00 16.21 22 TYR B CA 1
ATOM 1167 C C . TYR B 1 43 ? -14.781 28.496 69.313 1.00 16.87 22 TYR B C 1
ATOM 1168 O O . TYR B 1 43 ? -15.625 29.285 69.788 1.00 16.17 22 TYR B O 1
ATOM 1177 N N . ARG B 1 44 ? -14.353 27.427 69.996 1.00 17.35 23 ARG B N 1
ATOM 1178 C CA . ARG B 1 44 ? -14.758 27.227 71.376 1.00 17.33 23 ARG B CA 1
ATOM 1179 C C . ARG B 1 44 ? -14.290 28.409 72.219 1.00 16.66 23 ARG B C 1
ATOM 1180 O O . ARG B 1 44 ? -15.042 28.983 72.968 1.00 17.61 23 ARG B O 1
ATOM 1188 N N . ASP B 1 45 ? -13.026 28.792 72.052 1.00 18.08 24 ASP B N 1
ATOM 1189 C CA . ASP B 1 45 ? -12.406 29.768 72.931 1.00 18.34 24 ASP B CA 1
ATOM 1190 C C . ASP B 1 45 ? -12.861 31.195 72.629 1.00 17.72 24 ASP B C 1
ATOM 1191 O O . ASP B 1 45 ? -13.049 31.984 73.534 1.00 18.28 24 ASP B O 1
ATOM 1196 N N . ALA B 1 46 ? -13.060 31.511 71.351 1.00 17.39 25 ALA B N 1
ATOM 1197 C CA . ALA B 1 46 ? -13.421 32.883 70.958 1.00 17.22 25 ALA B CA 1
ATOM 1198 C C . ALA B 1 46 ? -14.905 33.159 71.147 1.00 17.00 25 ALA B C 1
ATOM 1199 O O . ALA B 1 46 ? -15.293 34.270 71.484 1.00 17.07 25 ALA B O 1
ATOM 1201 N N . PHE B 1 47 ? -15.739 32.148 70.913 1.00 16.43 26 PHE B N 1
ATOM 1202 C CA . PHE B 1 47 ? -17.177 32.367 70.887 1.00 16.06 26 PHE B CA 1
ATOM 1203 C C . PHE B 1 47 ? -18.033 31.459 71.759 1.00 16.30 26 PHE B C 1
ATOM 1204 O O . PHE B 1 47 ? -19.233 31.655 71.821 1.00 16.57 26 PHE B O 1
ATOM 1212 N N . GLY B 1 48 ? -17.417 30.485 72.425 1.00 16.40 27 GLY B N 1
ATOM 1213 C CA . GLY B 1 48 ? -18.156 29.513 73.212 1.00 16.68 27 GLY B CA 1
ATOM 1214 C C . GLY B 1 48 ? -19.004 28.522 72.428 1.00 16.94 27 GLY B C 1
ATOM 1215 O O . GLY B 1 48 ? -19.952 27.947 72.990 1.00 17.12 27 GLY B O 1
ATOM 1216 N N . TRP B 1 49 ? -18.665 28.270 71.173 1.00 17.15 28 TRP B N 1
ATOM 1217 C CA . TRP B 1 49 ? -19.393 27.260 70.385 1.00 17.36 28 TRP B CA 1
ATOM 1218 C C . TRP B 1 49 ? -19.266 25.883 71.032 1.00 17.72 28 TRP B C 1
ATOM 1219 O O . TRP B 1 49 ? -18.210 25.531 71.564 1.00 17.64 28 TRP B O 1
ATOM 1230 N N . ALA B 1 50 ? -20.350 25.119 70.973 1.00 18.74 29 ALA B N 1
ATOM 1231 C CA . ALA B 1 50 ? -20.313 23.708 71.352 1.00 18.76 29 ALA B CA 1
ATOM 1232 C C . ALA B 1 50 ? -20.013 22.929 70.093 1.00 19.31 29 ALA B C 1
ATOM 1233 O O . ALA B 1 50 ? -20.773 22.990 69.133 1.00 20.12 29 ALA B O 1
ATOM 1235 N N . ILE B 1 51 ? -18.881 22.247 70.060 1.00 20.01 30 ILE B N 1
ATOM 1236 C CA . ILE B 1 51 ? -18.457 21.531 68.874 1.00 20.73 30 ILE B CA 1
ATOM 1237 C C . ILE B 1 51 ? -18.273 20.061 69.223 1.00 21.98 30 ILE B C 1
ATOM 1238 O O . ILE B 1 51 ? -17.522 19.743 70.138 1.00 22.95 30 ILE B O 1
ATOM 1243 N N . ALA B 1 52 ? -18.973 19.187 68.508 1.00 23.55 31 ALA B N 1
ATOM 1244 C CA . ALA B 1 52 ? -18.893 17.753 68.739 1.00 25.34 31 ALA B CA 1
ATOM 1245 C C . ALA B 1 52 ? -18.327 17.130 67.490 1.00 26.88 31 ALA B C 1
ATOM 1246 O O . ALA B 1 52 ? -18.952 17.205 66.434 1.00 26.86 31 ALA B O 1
ATOM 1248 N N . GLU B 1 53 ? -17.160 16.508 67.607 1.00 28.90 32 GLU B N 1
ATOM 1249 C CA . GLU B 1 53 ? -16.662 15.657 66.540 1.00 30.93 32 GLU B CA 1
ATOM 1250 C C . GLU B 1 53 ? -17.518 14.395 66.531 1.00 32.78 32 GLU B C 1
ATOM 1251 O O . GLU B 1 53 ? -17.792 13.837 67.599 1.00 32.52 32 GLU B O 1
ATOM 1257 N N . ILE B 1 54 ? -17.924 13.923 65.355 1.00 34.77 33 ILE B N 1
ATOM 1258 C CA . ILE B 1 54 ? -18.675 12.652 65.273 1.00 35.99 33 ILE B CA 1
ATOM 1259 C C . ILE B 1 54 ? -17.679 11.514 65.705 1.00 38.18 33 ILE B C 1
ATOM 1260 O O . ILE B 1 54 ? -16.503 11.809 65.963 1.00 38.98 33 ILE B O 1
ATOM 1265 N N . MET B 1 57 ? -18.395 10.474 60.441 1.00 39.99 36 MET B N 1
ATOM 1266 C CA . MET B 1 57 ? -18.948 11.512 59.557 1.00 38.96 36 MET B CA 1
ATOM 1267 C C . MET B 1 57 ? -17.869 12.492 59.036 1.00 38.32 36 MET B C 1
ATOM 1268 O O . MET B 1 57 ? -18.183 13.348 58.200 1.00 38.32 36 MET B O 1
ATOM 1273 N N . ASP B 1 58 ? -16.615 12.350 59.502 1.00 36.45 37 ASP B N 1
ATOM 1274 C CA . ASP B 1 58 ? -15.499 13.256 59.137 1.00 35.45 37 ASP B CA 1
ATOM 1275 C C . ASP B 1 58 ? -15.917 14.720 59.261 1.00 32.88 37 ASP B C 1
ATOM 1276 O O . ASP B 1 58 ? -15.664 15.540 58.386 1.00 31.81 37 ASP B O 1
ATOM 1281 N N . TYR B 1 59 ? -16.530 15.029 60.387 1.00 30.64 38 TYR B N 1
ATOM 1282 C CA . TYR B 1 59 ? -17.353 16.206 60.508 1.00 28.51 38 TYR B CA 1
ATOM 1283 C C . TYR B 1 59 ? -17.376 16.619 61.970 1.00 27.08 38 TYR B C 1
ATOM 1284 O O . TYR B 1 59 ? -17.433 15.766 62.870 1.00 25.32 38 TYR B O 1
ATOM 1293 N N . SER B 1 60 ? -17.338 17.921 62.231 1.00 23.79 39 SER B N 1
ATOM 1294 C CA . SER B 1 60 ? -17.595 18.414 63.569 1.00 23.16 39 SER B CA 1
ATOM 1295 C C . SER B 1 60 ? -18.862 19.260 63.586 1.00 21.72 39 SER B C 1
ATOM 1296 O O . SER B 1 60 ? -18.936 20.303 62.920 1.00 20.42 39 SER B O 1
ATOM 1299 N N . MET B 1 61 ? -19.846 18.808 64.349 1.00 21.59 40 MET B N 1
ATOM 1300 C CA . MET B 1 61 ? -21.100 19.513 64.520 1.00 21.54 40 MET B CA 1
ATOM 1301 C C . MET B 1 61 ? -20.881 20.721 65.407 1.00 20.39 40 MET B C 1
ATOM 1302 O O . MET B 1 61 ? -20.239 20.627 66.442 1.00 20.58 40 MET B O 1
ATOM 1307 N N . VAL B 1 62 ? -21.428 21.862 64.993 1.00 18.32 41 VAL B N 1
ATOM 1308 C CA . VAL B 1 62 ? -21.317 23.103 65.733 1.00 18.58 41 VAL B CA 1
ATOM 1309 C C . VAL B 1 62 ? -22.692 23.630 66.122 1.00 18.11 41 VAL B C 1
ATOM 1310 O O . VAL B 1 62 ? -23.559 23.757 65.262 1.00 19.12 41 VAL B O 1
ATOM 1314 N N . THR B 1 63 ? -22.871 23.934 67.414 1.00 18.06 42 THR B N 1
ATOM 1315 C CA . THR B 1 63 ? -24.072 24.555 67.980 1.00 18.21 42 THR B CA 1
ATOM 1316 C C . THR B 1 63 ? -23.685 25.954 68.444 1.00 18.47 42 THR B C 1
ATOM 1317 O O . THR B 1 63 ? -22.778 26.097 69.282 1.00 18.79 42 THR B O 1
ATOM 1321 N N . THR B 1 64 ? -24.336 26.977 67.885 1.00 17.65 43 THR B N 1
ATOM 1322 C CA . THR B 1 64 ? -23.987 28.379 68.170 1.00 17.34 43 THR B CA 1
ATOM 1323 C C . THR B 1 64 ? -25.019 29.074 69.060 1.00 18.10 43 THR B C 1
ATOM 1324 O O . THR B 1 64 ? -24.790 30.195 69.522 1.00 17.76 43 THR B O 1
ATOM 1328 N N . GLY B 1 65 ? -26.148 28.413 69.290 1.00 18.75 44 GLY B N 1
ATOM 1329 C CA . GLY B 1 65 ? -27.226 28.960 70.115 1.00 19.76 44 GLY B CA 1
ATOM 1330 C C . GLY B 1 65 ? -28.090 27.844 70.668 1.00 21.15 44 GLY B C 1
ATOM 1331 O O . GLY B 1 65 ? -27.808 26.667 70.406 1.00 23.10 44 GLY B O 1
ATOM 1332 N N . PRO B 1 66 ? -29.126 28.201 71.447 1.00 22.25 45 PRO B N 1
ATOM 1333 C CA . PRO B 1 66 ? -29.942 27.190 72.139 1.00 23.07 45 PRO B CA 1
ATOM 1334 C C . PRO B 1 66 ? -30.670 26.222 71.190 1.00 24.32 45 PRO B C 1
ATOM 1335 O O . PRO B 1 66 ? -31.182 26.630 70.154 1.00 23.94 45 PRO B O 1
ATOM 1339 N N . VAL B 1 67 ? -30.721 24.944 71.577 1.00 25.72 46 VAL B N 1
ATOM 1340 C CA . VAL B 1 67 ? -31.348 23.903 70.762 1.00 26.48 46 VAL B CA 1
ATOM 1341 C C . VAL B 1 67 ? -32.388 23.140 71.590 1.00 27.72 46 VAL B C 1
ATOM 1342 O O . VAL B 1 67 ? -32.289 23.095 72.808 1.00 27.59 46 VAL B O 1
ATOM 1346 N N . GLY B 1 68 ? -33.379 22.567 70.916 1.00 29.00 47 GLY B N 1
ATOM 1347 C CA . GLY B 1 68 ? -34.422 21.792 71.593 1.00 30.36 47 GLY B CA 1
ATOM 1348 C C . GLY B 1 68 ? -33.993 20.352 71.766 1.00 31.57 47 GLY B C 1
ATOM 1349 O O . GLY B 1 68 ? -32.828 20.013 71.538 1.00 31.57 47 GLY B O 1
ATOM 1350 N N . GLU B 1 69 ? -34.932 19.492 72.167 1.00 32.93 48 GLU B N 1
ATOM 1351 C CA . GLU B 1 69 ? -34.628 18.069 72.341 1.00 34.03 48 GLU B CA 1
ATOM 1352 C C . GLU B 1 69 ? -34.392 17.371 71.001 1.00 34.74 48 GLU B C 1
ATOM 1353 O O . GLU B 1 69 ? -33.655 16.383 70.940 1.00 35.84 48 GLU B O 1
ATOM 1359 N N . SER B 1 70 ? -35.001 17.899 69.934 1.00 35.13 49 SER B N 1
ATOM 1360 C CA . SER B 1 70 ? -34.652 17.518 68.554 1.00 35.10 49 SER B CA 1
ATOM 1361 C C . SER B 1 70 ? -33.222 17.933 68.191 1.00 35.17 49 SER B C 1
ATOM 1362 O O . SER B 1 70 ? -32.641 17.424 67.228 1.00 35.96 49 SER B O 1
ATOM 1365 N N . GLY B 1 71 ? -32.669 18.886 68.935 1.00 34.84 50 GLY B N 1
ATOM 1366 C CA . GLY B 1 71 ? -31.299 19.350 68.712 1.00 34.04 50 GLY B CA 1
ATOM 1367 C C . GLY B 1 71 ? -31.209 20.474 67.690 1.00 33.56 50 GLY B C 1
ATOM 1368 O O . GLY B 1 71 ? -30.111 20.874 67.304 1.00 34.01 50 GLY B O 1
ATOM 1369 N N . MET B 1 72 ? -32.359 20.979 67.246 1.00 32.72 51 MET B N 1
ATOM 1370 C CA . MET B 1 72 ? -32.407 22.082 66.291 1.00 31.94 51 MET B CA 1
ATOM 1371 C C . MET B 1 72 ? -32.686 23.381 67.037 1.00 30.78 51 MET B C 1
ATOM 1372 O O . MET B 1 72 ? -33.179 23.348 68.165 1.00 30.34 51 MET B O 1
ATOM 1377 N N . PRO B 1 73 ? -32.358 24.535 66.430 1.00 29.17 52 PRO B N 1
ATOM 1378 C CA . PRO B 1 73 ? -32.578 25.793 67.133 1.00 28.79 52 PRO B CA 1
ATOM 1379 C C . PRO B 1 73 ? -34.005 25.925 67.674 1.00 28.23 52 PRO B C 1
ATOM 1380 O O . PRO B 1 73 ? -34.968 25.677 66.950 1.00 28.15 52 PRO B O 1
ATOM 1384 N N . ASP B 1 74 ? -34.132 26.286 68.945 1.00 27.57 53 ASP B N 1
ATOM 1385 C CA . ASP B 1 74 ? -35.463 26.477 69.529 1.00 27.43 53 ASP B CA 1
ATOM 1386 C C . ASP B 1 74 ? -35.798 27.939 69.812 1.00 27.03 53 ASP B C 1
ATOM 1387 O O . ASP B 1 74 ? -36.868 28.237 70.351 1.00 26.99 53 ASP B O 1
ATOM 1392 N N . GLU B 1 75 ? -34.890 28.840 69.440 1.00 25.88 54 GLU B N 1
ATOM 1393 C CA . GLU B 1 75 ? -35.175 30.270 69.382 1.00 25.57 54 GLU B CA 1
ATOM 1394 C C . GLU B 1 75 ? -34.815 30.793 67.992 1.00 24.47 54 GLU B C 1
ATOM 1395 O O . GLU B 1 75 ? -33.951 30.216 67.326 1.00 23.58 54 GLU B O 1
ATOM 1401 N N . PRO B 1 76 ? -35.517 31.838 67.512 1.00 22.80 55 PRO B N 1
ATOM 1402 C CA . PRO B 1 76 ? -35.295 32.410 66.188 1.00 22.19 55 PRO B CA 1
ATOM 1403 C C . PRO B 1 76 ? -34.012 33.206 66.024 1.00 21.51 55 PRO B C 1
ATOM 1404 O O . PRO B 1 76 ? -33.483 33.743 67.000 1.00 21.84 55 PRO B O 1
ATOM 1408 N N . GLY B 1 77 ? -33.529 33.258 64.785 1.00 20.54 56 GLY B N 1
ATOM 1409 C CA . GLY B 1 77 ? -32.546 34.260 64.367 1.00 19.73 56 GLY B CA 1
ATOM 1410 C C . GLY B 1 77 ? -31.129 33.769 64.228 1.00 18.95 56 GLY B C 1
ATOM 1411 O O . GLY B 1 77 ? -30.241 34.572 64.004 1.00 18.39 56 GLY B O 1
ATOM 1412 N N . TYR B 1 78 ? -30.913 32.467 64.380 1.00 17.82 57 TYR B N 1
ATOM 1413 C CA . TYR B 1 78 ? -29.567 31.902 64.246 1.00 17.37 57 TYR B CA 1
ATOM 1414 C C . TYR B 1 78 ? -29.597 30.484 63.704 1.00 16.41 57 TYR B C 1
ATOM 1415 O O . TYR B 1 78 ? -30.623 29.783 63.750 1.00 15.76 57 TYR B O 1
ATOM 1424 N N . ILE B 1 79 ? -28.455 30.064 63.190 1.00 15.62 58 ILE B N 1
ATOM 1425 C CA . ILE B 1 79 ? -28.292 28.705 62.684 1.00 15.08 58 ILE B CA 1
ATOM 1426 C C . ILE B 1 79 ? -27.113 28.030 63.320 1.00 15.66 58 ILE B C 1
ATOM 1427 O O . ILE B 1 79 ? -26.176 28.694 63.825 1.00 16.54 58 ILE B O 1
ATOM 1432 N N . ASN B 1 80 ? -27.165 26.714 63.297 1.00 16.00 59 ASN B N 1
ATOM 1433 C CA . ASN B 1 80 ? -26.011 25.925 63.645 1.00 16.90 59 ASN B CA 1
ATOM 1434 C C . ASN B 1 80 ? -25.294 25.448 62.399 1.00 16.32 59 ASN B C 1
ATOM 1435 O O . ASN B 1 80 ? -25.689 25.786 61.283 1.00 15.66 59 ASN B O 1
ATOM 1440 N N . GLY B 1 81 ? -24.196 24.740 62.566 1.00 16.03 60 GLY B N 1
ATOM 1441 C CA . GLY B 1 81 ? -23.357 24.447 61.426 1.00 16.01 60 GLY B CA 1
ATOM 1442 C C . GLY B 1 81 ? -22.421 23.282 61.622 1.00 16.09 60 GLY B C 1
ATOM 1443 O O . GLY B 1 81 ? -22.635 22.408 62.482 1.00 15.46 60 GLY B O 1
ATOM 1444 N N . GLY B 1 82 ? -21.374 23.268 60.820 1.00 15.42 61 GLY B N 1
ATOM 1445 C CA . GLY B 1 82 ? -20.347 22.259 60.904 1.00 16.91 61 GLY B CA 1
ATOM 1446 C C . GLY B 1 82 ? -18.973 22.787 60.571 1.00 16.94 61 GLY B C 1
ATOM 1447 O O . GLY B 1 82 ? -18.831 23.826 59.914 1.00 17.33 61 GLY B O 1
ATOM 1448 N N . MET B 1 83 ? -17.950 22.055 61.001 1.00 17.80 62 MET B N 1
ATOM 1449 C CA . MET B 1 83 ? -16.592 22.321 60.578 1.00 19.47 62 MET B CA 1
ATOM 1450 C C . MET B 1 83 ? -16.054 21.079 59.884 1.00 19.30 62 MET B C 1
ATOM 1451 O O . MET B 1 83 ? -16.317 19.958 60.320 1.00 19.15 62 MET B O 1
ATOM 1456 N N . MET B 1 84 ? -15.367 21.263 58.764 1.00 19.83 63 MET B N 1
ATOM 1457 C CA . MET B 1 84 ? -14.806 20.118 58.051 1.00 22.10 63 MET B CA 1
ATOM 1458 C C . MET B 1 84 ? -13.406 20.410 57.542 1.00 20.36 63 MET B C 1
ATOM 1459 O O . MET B 1 84 ? -12.998 21.567 57.353 1.00 19.12 63 MET B O 1
ATOM 1464 N N . GLN B 1 85 ? -12.673 19.345 57.277 1.00 20.01 64 GLN B N 1
ATOM 1465 C CA . GLN B 1 85 ? -11.350 19.480 56.702 1.00 20.17 64 GLN B CA 1
ATOM 1466 C C . GLN B 1 85 ? -11.455 20.103 55.325 1.00 19.10 64 GLN B C 1
ATOM 1467 O O . GLN B 1 85 ? -12.280 19.704 54.511 1.00 20.05 64 GLN B O 1
ATOM 1473 N N . ARG B 1 86 ? -10.624 21.110 55.061 1.00 19.16 65 ARG B N 1
ATOM 1474 C CA . ARG B 1 86 ? -10.695 21.838 53.829 1.00 19.99 65 ARG B CA 1
ATOM 1475 C C . ARG B 1 86 ? -10.455 20.862 52.660 1.00 20.09 65 ARG B C 1
ATOM 1476 O O . ARG B 1 86 ? -9.560 20.023 52.723 1.00 21.36 65 ARG B O 1
ATOM 1484 N N . GLY B 1 87 ? -11.220 21.002 51.594 1.00 20.90 66 GLY B N 1
ATOM 1485 C CA . GLY B 1 87 ? -11.091 20.091 50.459 1.00 21.96 66 GLY B CA 1
ATOM 1486 C C . GLY B 1 87 ? -12.209 20.365 49.505 1.00 23.88 66 GLY B C 1
ATOM 1487 O O . GLY B 1 87 ? -12.178 21.328 48.774 1.00 25.25 66 GLY B O 1
ATOM 1488 N N . GLU B 1 88 ? -13.247 19.547 49.575 1.00 24.62 67 GLU B N 1
ATOM 1489 C CA . GLU B 1 88 ? -14.479 19.840 48.896 1.00 24.69 67 GLU B CA 1
ATOM 1490 C C . GLU B 1 88 ? -14.945 21.294 49.148 1.00 24.42 67 GLU B C 1
ATOM 1491 O O . GLU B 1 88 ? -15.367 21.981 48.240 1.00 26.25 67 GLU B O 1
ATOM 1497 N N . VAL B 1 89 ? -14.906 21.707 50.412 1.00 23.39 68 VAL B N 1
ATOM 1498 C CA . VAL B 1 89 ? -15.233 23.069 50.834 1.00 21.78 68 VAL B CA 1
ATOM 1499 C C . VAL B 1 89 ? -13.878 23.731 51.103 1.00 19.77 68 VAL B C 1
ATOM 1500 O O . VAL B 1 89 ? -13.078 23.190 51.874 1.00 19.69 68 VAL B O 1
ATOM 1504 N N . THR B 1 90 ? -13.608 24.869 50.452 1.00 18.43 69 THR B N 1
ATOM 1505 C CA . THR B 1 90 ? -12.325 25.561 50.645 1.00 18.39 69 THR B CA 1
ATOM 1506 C C . THR B 1 90 ? -12.439 26.883 51.378 1.00 17.96 69 THR B C 1
ATOM 1507 O O . THR B 1 90 ? -11.435 27.398 51.856 1.00 18.03 69 THR B O 1
ATOM 1511 N N . THR B 1 91 ? -13.638 27.460 51.432 1.00 17.83 70 THR B N 1
ATOM 1512 C CA . THR B 1 91 ? -13.917 28.692 52.182 1.00 17.75 70 THR B CA 1
ATOM 1513 C C . THR B 1 91 ? -15.327 28.506 52.780 1.00 17.05 70 THR B C 1
ATOM 1514 O O . THR B 1 91 ? -16.058 27.566 52.394 1.00 16.67 70 THR B O 1
ATOM 1518 N N . PRO B 1 92 ? -15.703 29.331 53.763 1.00 16.29 71 PRO B N 1
ATOM 1519 C CA . PRO B 1 92 ? -17.020 29.152 54.389 1.00 15.72 71 PRO B CA 1
ATOM 1520 C C . PRO B 1 92 ? -18.170 29.105 53.407 1.00 15.27 71 PRO B C 1
ATOM 1521 O O . PRO B 1 92 ? -18.164 29.818 52.395 1.00 16.08 71 PRO B O 1
ATOM 1525 N N . VAL B 1 93 ? -19.149 28.266 53.739 1.00 15.49 72 VAL B N 1
ATOM 1526 C CA . VAL B 1 93 ? -20.289 28.048 52.898 1.00 16.37 72 VAL B CA 1
ATOM 1527 C C . VAL B 1 93 ? -21.563 28.152 53.730 1.00 16.16 72 VAL B C 1
ATOM 1528 O O . VAL B 1 93 ? -21.603 27.780 54.920 1.00 16.51 72 VAL B O 1
ATOM 1532 N N . VAL B 1 94 ? -22.586 28.712 53.119 1.00 15.17 73 VAL B N 1
ATOM 1533 C CA . VAL B 1 94 ? -23.946 28.632 53.679 1.00 14.98 73 VAL B CA 1
ATOM 1534 C C . VAL B 1 94 ? -24.744 27.653 52.831 1.00 14.45 73 VAL B C 1
ATOM 1535 O O . VAL B 1 94 ? -24.468 27.489 51.651 1.00 15.06 73 VAL B O 1
ATOM 1539 N N . THR B 1 95 ? -25.755 27.046 53.457 1.00 13.83 74 THR B N 1
ATOM 1540 C CA . THR B 1 95 ? -26.489 25.943 52.882 1.00 14.33 74 THR B CA 1
ATOM 1541 C C . THR B 1 95 ? -27.980 26.250 52.832 1.00 13.21 74 THR B C 1
ATOM 1542 O O . THR B 1 95 ? -28.584 26.631 53.838 1.00 14.05 74 THR B O 1
ATOM 1546 N N . VAL B 1 96 ? -28.536 26.071 51.633 1.00 12.77 75 VAL B N 1
ATOM 1547 C CA . VAL B 1 96 ? -29.967 26.282 51.337 1.00 13.02 75 VAL B CA 1
ATOM 1548 C C . VAL B 1 96 ? -30.724 24.953 51.457 1.00 13.91 75 VAL B C 1
ATOM 1549 O O . VAL B 1 96 ? -30.315 23.970 50.866 1.00 13.35 75 VAL B O 1
ATOM 1553 N N . ASP B 1 97 ? -31.791 24.922 52.236 1.00 14.22 76 ASP B N 1
ATOM 1554 C CA . ASP B 1 97 ? -32.666 23.765 52.300 1.00 13.81 76 ASP B CA 1
ATOM 1555 C C . ASP B 1 97 ? -33.490 23.728 51.001 1.00 14.16 76 ASP B C 1
ATOM 1556 O O . ASP B 1 97 ? -34.065 24.746 50.585 1.00 14.49 76 ASP B O 1
ATOM 1561 N N . VAL B 1 98 ? -33.546 22.575 50.349 1.00 13.08 77 VAL B N 1
ATOM 1562 C CA . VAL B 1 98 ? -34.390 22.387 49.159 1.00 12.92 77 VAL B CA 1
ATOM 1563 C C . VAL B 1 98 ? -35.156 21.072 49.263 1.00 12.59 77 VAL B C 1
ATOM 1564 O O . VAL B 1 98 ? -34.732 20.113 49.947 1.00 13.45 77 VAL B O 1
ATOM 1568 N N . GLU B 1 99 ? -36.262 21.018 48.542 1.00 13.07 78 GLU B N 1
ATOM 1569 C CA . GLU B 1 99 ? -37.043 19.793 48.492 1.00 13.36 78 GLU B CA 1
ATOM 1570 C C . GLU B 1 99 ? -36.341 18.682 47.737 1.00 12.84 78 GLU B C 1
ATOM 1571 O O . GLU B 1 99 ? -36.460 17.510 48.132 1.00 13.57 78 GLU B O 1
ATOM 1577 N N . SER B 1 100 ? -35.671 19.038 46.649 1.00 13.53 79 SER B N 1
ATOM 1578 C CA . SER B 1 100 ? -34.974 18.080 45.817 1.00 14.08 79 SER B CA 1
ATOM 1579 C C . SER B 1 100 ? -33.673 18.653 45.315 1.00 13.89 79 SER B C 1
ATOM 1580 O O . SER B 1 100 ? -33.662 19.588 44.513 1.00 14.66 79 SER B O 1
ATOM 1583 N N . ILE B 1 101 ? -32.565 18.095 45.782 1.00 14.52 80 ILE B N 1
ATOM 1584 C CA . ILE B 1 101 ? -31.265 18.466 45.250 1.00 14.83 80 ILE B CA 1
ATOM 1585 C C . ILE B 1 101 ? -31.159 18.264 43.732 1.00 14.71 80 ILE B C 1
ATOM 1586 O O . ILE B 1 101 ? -30.620 19.120 43.025 1.00 14.64 80 ILE B O 1
ATOM 1591 N N . GLU B 1 102 ? -31.683 17.150 43.220 1.00 16.15 81 GLU B N 1
ATOM 1592 C CA . GLU B 1 102 ? -31.601 16.933 41.784 1.00 16.72 81 GLU B CA 1
ATOM 1593 C C . GLU B 1 102 ? -32.308 18.029 40.994 1.00 16.31 81 GLU B C 1
ATOM 1594 O O . GLU B 1 102 ? -31.778 18.538 40.010 1.00 16.90 81 GLU B O 1
ATOM 1600 N N . SER B 1 103 ? -33.488 18.417 41.454 1.00 15.20 82 SER B N 1
ATOM 1601 C CA . SER B 1 103 ? -34.261 19.469 40.779 1.00 15.89 82 SER B CA 1
ATOM 1602 C C . SER B 1 103 ? -33.528 20.796 40.931 1.00 15.44 82 SER B C 1
ATOM 1603 O O . SER B 1 103 ? -33.443 21.589 39.983 1.00 16.17 82 SER B O 1
ATOM 1606 N N . ALA B 1 104 ? -33.040 21.071 42.141 1.00 15.15 83 ALA B N 1
ATOM 1607 C CA . ALA B 1 104 ? -32.363 22.339 42.403 1.00 14.86 83 ALA B CA 1
ATOM 1608 C C . ALA B 1 104 ? -31.113 22.501 41.560 1.00 15.06 83 ALA B C 1
ATOM 1609 O O . ALA B 1 104 ? -30.859 23.570 41.008 1.00 14.92 83 ALA B O 1
ATOM 1611 N N . LEU B 1 105 ? -30.335 21.439 41.442 1.00 15.83 84 LEU B N 1
ATOM 1612 C CA . LEU B 1 105 ? -29.090 21.530 40.678 1.00 15.82 84 LEU B CA 1
ATOM 1613 C C . LEU B 1 105 ? -29.391 21.731 39.185 1.00 15.62 84 LEU B C 1
ATOM 1614 O O . LEU B 1 105 ? -28.716 22.498 38.515 1.00 15.85 84 LEU B O 1
ATOM 1619 N N . GLU B 1 106 ? -30.399 21.038 38.658 1.00 17.54 85 GLU B N 1
ATOM 1620 C CA . GLU B 1 106 ? -30.807 21.261 37.275 1.00 17.89 85 GLU B CA 1
ATOM 1621 C C . GLU B 1 106 ? -31.203 22.731 37.078 1.00 16.90 85 GLU B C 1
ATOM 1622 O O . GLU B 1 106 ? -30.836 23.363 36.097 1.00 17.52 85 GLU B O 1
ATOM 1628 N N . ARG B 1 107 ? -31.973 23.270 38.014 1.00 16.33 86 ARG B N 1
ATOM 1629 C CA . ARG B 1 107 ? -32.423 24.653 37.892 1.00 16.09 86 ARG B CA 1
ATOM 1630 C C . ARG B 1 107 ? -31.243 25.612 37.953 1.00 15.33 86 ARG B C 1
ATOM 1631 O O . ARG B 1 107 ? -31.124 26.534 37.158 1.00 16.28 86 ARG B O 1
ATOM 1639 N N . ILE B 1 108 ? -30.387 25.414 38.938 1.00 15.76 87 ILE B N 1
ATOM 1640 C CA . ILE B 1 108 ? -29.170 26.198 39.087 1.00 16.10 87 ILE B CA 1
ATOM 1641 C C . ILE B 1 108 ? -28.297 26.226 37.829 1.00 16.01 87 ILE B C 1
ATOM 1642 O O . ILE B 1 108 ? -27.817 27.286 37.421 1.00 16.57 87 ILE B O 1
ATOM 1647 N N . GLU B 1 109 ? -28.124 25.065 37.216 1.00 16.95 88 GLU B N 1
ATOM 1648 C CA . GLU B 1 109 ? -27.335 24.989 35.988 1.00 17.71 88 GLU B CA 1
ATOM 1649 C C . GLU B 1 109 ? -28.005 25.777 34.881 1.00 17.48 88 GLU B C 1
ATOM 1650 O O . GLU B 1 109 ? -27.350 26.483 34.132 1.00 19.11 88 GLU B O 1
ATOM 1656 N N . SER B 1 110 ? -29.333 25.696 34.805 1.00 17.84 89 SER B N 1
ATOM 1657 C CA . SER B 1 110 ? -30.070 26.425 33.778 1.00 18.21 89 SER B CA 1
ATOM 1658 C C . SER B 1 110 ? -29.949 27.932 33.950 1.00 18.46 89 SER B C 1
ATOM 1659 O O . SER B 1 110 ? -30.043 28.679 32.994 1.00 19.43 89 SER B O 1
ATOM 1662 N N . LEU B 1 111 ? -29.748 28.369 35.187 1.00 16.99 90 LEU B N 1
ATOM 1663 C CA . LEU B 1 111 ? -29.601 29.785 35.507 1.00 18.00 90 LEU B CA 1
ATOM 1664 C C . LEU B 1 111 ? -28.171 30.306 35.522 1.00 18.19 90 LEU B C 1
ATOM 1665 O O . LEU B 1 111 ? -27.925 31.443 35.960 1.00 17.90 90 LEU B O 1
ATOM 1670 N N . GLY B 1 112 ? -27.210 29.488 35.091 1.00 18.36 91 GLY B N 1
ATOM 1671 C CA . GLY B 1 112 ? -25.842 29.944 34.957 1.00 18.69 91 GLY B CA 1
ATOM 1672 C C . GLY B 1 112 ? -24.912 29.557 36.093 1.00 19.09 91 GLY B C 1
ATOM 1673 O O . GLY B 1 112 ? -23.761 30.007 36.131 1.00 20.59 91 GLY B O 1
ATOM 1674 N N . GLY B 1 113 ? -25.374 28.730 37.030 1.00 17.76 92 GLY B N 1
ATOM 1675 C CA . GLY B 1 113 ? -24.521 28.192 38.068 1.00 17.75 92 GLY B CA 1
ATOM 1676 C C . GLY B 1 113 ? -23.962 26.857 37.596 1.00 17.69 92 GLY B C 1
ATOM 1677 O O . GLY B 1 113 ? -24.207 26.430 36.464 1.00 16.60 92 GLY B O 1
ATOM 1678 N N . LYS B 1 114 ? -23.231 26.182 38.475 1.00 17.91 93 LYS B N 1
ATOM 1679 C CA . LYS B 1 114 ? -22.577 24.917 38.149 1.00 18.14 93 LYS B CA 1
ATOM 1680 C C . LYS B 1 114 ? -22.589 23.981 39.341 1.00 17.48 93 LYS B C 1
ATOM 1681 O O . LYS B 1 114 ? -22.434 24.409 40.468 1.00 18.63 93 LYS B O 1
ATOM 1687 N N . THR B 1 115 ? -22.771 22.688 39.091 1.00 16.94 94 THR B N 1
ATOM 1688 C CA . THR B 1 115 ? -22.654 21.699 40.149 1.00 17.71 94 THR B CA 1
ATOM 1689 C C . THR B 1 115 ? -21.186 21.532 40.530 1.00 17.82 94 THR B C 1
ATOM 1690 O O . THR B 1 115 ? -20.331 21.381 39.635 1.00 19.12 94 THR B O 1
ATOM 1694 N N . VAL B 1 116 ? -20.909 21.547 41.831 1.00 17.27 95 VAL B N 1
ATOM 1695 C CA . VAL B 1 116 ? -19.590 21.233 42.359 1.00 18.11 95 VAL B CA 1
ATOM 1696 C C . VAL B 1 116 ? -19.575 19.771 42.816 1.00 18.91 95 VAL B C 1
ATOM 1697 O O . VAL B 1 116 ? -18.703 18.985 42.400 1.00 21.76 95 VAL B O 1
ATOM 1701 N N . THR B 1 117 ? -20.542 19.380 43.647 1.00 18.73 96 THR B N 1
ATOM 1702 C CA . THR B 1 117 ? -20.724 17.991 44.055 1.00 18.89 96 THR B CA 1
ATOM 1703 C C . THR B 1 117 ? -22.217 17.690 43.972 1.00 18.17 96 THR B C 1
ATOM 1704 O O . THR B 1 117 ? -23.033 18.485 44.457 1.00 18.67 96 THR B O 1
ATOM 1708 N N . GLY B 1 118 ? -22.582 16.556 43.392 1.00 18.28 97 GLY B N 1
ATOM 1709 C CA . GLY B 1 118 ? -23.987 16.139 43.333 1.00 17.95 97 GLY B CA 1
ATOM 1710 C C . GLY B 1 118 ? -24.533 15.592 44.644 1.00 17.08 97 GLY B C 1
ATOM 1711 O O . GLY B 1 118 ? -23.831 15.538 45.661 1.00 17.09 97 GLY B O 1
ATOM 1712 N N . ARG B 1 119 ? -25.800 15.204 44.626 1.00 16.83 98 ARG B N 1
ATOM 1713 C CA . ARG B 1 119 ? -26.502 14.718 45.798 1.00 17.19 98 ARG B CA 1
ATOM 1714 C C . ARG B 1 119 ? -25.745 13.580 46.478 1.00 17.74 98 ARG B C 1
ATOM 1715 O O . ARG B 1 119 ? -25.412 12.573 45.829 1.00 19.54 98 ARG B O 1
ATOM 1723 N N . THR B 1 120 ? -25.480 13.732 47.771 1.00 17.99 99 THR B N 1
ATOM 1724 C CA . THR B 1 120 ? -24.625 12.794 48.507 1.00 18.78 99 THR B CA 1
ATOM 1725 C C . THR B 1 120 ? -25.250 12.552 49.864 1.00 18.32 99 THR B C 1
ATOM 1726 O O . THR B 1 120 ? -25.570 13.504 50.567 1.00 17.22 99 THR B O 1
ATOM 1730 N N . PRO B 1 121 ? -25.491 11.282 50.245 1.00 18.44 100 PRO B N 1
ATOM 1731 C CA . PRO B 1 121 ? -25.939 11.099 51.626 1.00 18.90 100 PRO B CA 1
ATOM 1732 C C . PRO B 1 121 ? -24.936 11.597 52.668 1.00 19.59 100 PRO B C 1
ATOM 1733 O O . PRO B 1 121 ? -23.715 11.351 52.552 1.00 21.06 100 PRO B O 1
ATOM 1737 N N . VAL B 1 122 ? -25.453 12.286 53.673 1.00 20.91 101 VAL B N 1
ATOM 1738 C CA . VAL B 1 122 ? -24.667 12.765 54.796 1.00 21.67 101 VAL B CA 1
ATOM 1739 C C . VAL B 1 122 ? -25.374 12.378 56.079 1.00 21.99 101 VAL B C 1
ATOM 1740 O O . VAL B 1 122 ? -26.592 12.558 56.216 1.00 22.69 101 VAL B O 1
ATOM 1744 N N . GLY B 1 123 ? -24.633 11.785 57.011 1.00 21.92 102 GLY B N 1
ATOM 1745 C CA . GLY B 1 123 ? -25.237 11.334 58.245 1.00 21.42 102 GLY B CA 1
ATOM 1746 C C . GLY B 1 123 ? -26.378 10.365 57.966 1.00 21.06 102 GLY B C 1
ATOM 1747 O O . GLY B 1 123 ? -26.332 9.650 56.971 1.00 22.08 102 GLY B O 1
ATOM 1748 N N . ASN B 1 124 ? -27.375 10.364 58.844 1.00 21.43 103 ASN B N 1
ATOM 1749 C CA . ASN B 1 124 ? -28.535 9.478 58.758 1.00 20.92 103 ASN B CA 1
ATOM 1750 C C . ASN B 1 124 ? -29.797 10.115 58.208 1.00 20.14 103 ASN B C 1
ATOM 1751 O O . ASN B 1 124 ? -30.726 9.397 57.867 1.00 18.57 103 ASN B O 1
ATOM 1756 N N . MET B 1 125 ? -29.850 11.440 58.146 1.00 19.02 104 MET B N 1
ATOM 1757 C CA . MET B 1 125 ? -31.117 12.130 57.974 1.00 19.28 104 MET B CA 1
ATOM 1758 C C . MET B 1 125 ? -31.344 12.799 56.634 1.00 17.85 104 MET B C 1
ATOM 1759 O O . MET B 1 125 ? -32.486 13.184 56.347 1.00 19.50 104 MET B O 1
ATOM 1764 N N . GLY B 1 126 ? -30.316 12.919 55.805 1.00 16.75 105 GLY B N 1
ATOM 1765 C CA . GLY B 1 126 ? -30.491 13.646 54.549 1.00 15.97 105 GLY B CA 1
ATOM 1766 C C . GLY B 1 126 ? -29.343 13.600 53.571 1.00 15.30 105 GLY B C 1
ATOM 1767 O O . GLY B 1 126 ? -28.452 12.749 53.658 1.00 15.37 105 GLY B O 1
ATOM 1768 N N . PHE B 1 127 ? -29.350 14.550 52.634 1.00 14.86 106 PHE B N 1
ATOM 1769 C CA . PHE B 1 127 ? -28.402 14.595 51.542 1.00 14.80 106 PHE B CA 1
ATOM 1770 C C . PHE B 1 127 ? -27.883 16.008 51.373 1.00 14.21 106 PHE B C 1
ATOM 1771 O O . PHE B 1 127 ? -28.618 16.988 51.624 1.00 14.15 106 PHE B O 1
ATOM 1779 N N . ALA B 1 128 ? -26.645 16.103 50.917 1.00 14.02 107 ALA B N 1
ATOM 1780 C CA . ALA B 1 128 ? -26.005 17.401 50.653 1.00 14.32 107 ALA B CA 1
ATOM 1781 C C . ALA B 1 128 ? -25.502 17.470 49.232 1.00 14.48 107 ALA B C 1
ATOM 1782 O O . ALA B 1 128 ? -25.311 16.451 48.576 1.00 15.27 107 ALA B O 1
ATOM 1784 N N . ALA B 1 129 ? -25.290 18.702 48.776 1.00 13.50 108 ALA B N 1
ATOM 1785 C CA . ALA B 1 129 ? -24.621 18.981 47.507 1.00 14.23 108 ALA B CA 1
ATOM 1786 C C . ALA B 1 129 ? -24.048 20.377 47.578 1.00 14.52 108 ALA B C 1
ATOM 1787 O O . ALA B 1 129 ? -24.320 21.127 48.517 1.00 14.39 108 ALA B O 1
ATOM 1789 N N . TYR B 1 130 ? -23.227 20.701 46.595 1.00 14.64 109 TYR B N 1
ATOM 1790 C CA . TYR B 1 130 ? -22.613 22.019 46.497 1.00 14.66 109 TYR B CA 1
ATOM 1791 C C . TYR B 1 130 ? -22.650 22.493 45.058 1.00 15.26 109 TYR B C 1
ATOM 1792 O O . TYR B 1 130 ? -22.572 21.700 44.119 1.00 14.55 109 TYR B O 1
ATOM 1801 N N . PHE B 1 131 ? -22.840 23.790 44.875 1.00 13.75 110 PHE B N 1
ATOM 1802 C CA . PHE B 1 131 ? -22.868 24.394 43.559 1.00 14.76 110 PHE B CA 1
ATOM 1803 C C . PHE B 1 131 ? -22.148 25.725 43.623 1.00 14.59 110 PHE B C 1
ATOM 1804 O O . PHE B 1 131 ? -21.880 26.225 44.692 1.00 14.20 110 PHE B O 1
ATOM 1812 N N . THR B 1 132 ? -21.799 26.277 42.466 1.00 15.53 111 THR B N 1
ATOM 1813 C CA . THR B 1 132 ? -21.364 27.655 42.416 1.00 15.64 111 THR B CA 1
ATOM 1814 C C . THR B 1 132 ? -22.486 28.471 41.797 1.00 14.75 111 THR B C 1
ATOM 1815 O O . THR B 1 132 ? -23.162 28.037 40.824 1.00 15.28 111 THR B O 1
ATOM 1819 N N . ASP B 1 133 ? -22.701 29.644 42.373 1.00 14.74 112 ASP B N 1
ATOM 1820 C CA . ASP B 1 133 ? -23.667 30.603 41.854 1.00 15.12 112 ASP B CA 1
ATOM 1821 C C . ASP B 1 133 ? -23.165 31.325 40.607 1.00 15.62 112 ASP B C 1
ATOM 1822 O O . ASP B 1 133 ? -22.122 30.990 40.051 1.00 15.13 112 ASP B O 1
ATOM 1827 N N . SER B 1 134 ? -23.926 32.293 40.136 1.00 15.18 113 SER B N 1
ATOM 1828 C CA . SER B 1 134 ? -23.575 33.030 38.907 1.00 15.77 113 SER B CA 1
ATOM 1829 C C . SER B 1 134 ? -22.273 33.804 39.016 1.00 16.67 113 SER B C 1
ATOM 1830 O O . SER B 1 134 ? -21.728 34.250 38.015 1.00 18.10 113 SER B O 1
ATOM 1833 N N . GLU B 1 135 ? -21.837 33.990 40.254 1.00 15.87 114 GLU B N 1
ATOM 1834 C CA . GLU B 1 135 ? -20.654 34.791 40.586 1.00 15.52 114 GLU B CA 1
ATOM 1835 C C . GLU B 1 135 ? -19.458 33.931 40.969 1.00 15.20 114 GLU B C 1
ATOM 1836 O O . GLU B 1 135 ? -18.432 34.467 41.398 1.00 17.31 114 GLU B O 1
ATOM 1842 N N . GLY B 1 136 ? -19.625 32.613 40.872 1.00 15.04 115 GLY B N 1
ATOM 1843 C CA . GLY B 1 136 ? -18.567 31.647 41.190 1.00 16.00 115 GLY B CA 1
ATOM 1844 C C . GLY B 1 136 ? -18.436 31.316 42.648 1.00 15.63 115 GLY B C 1
ATOM 1845 O O . GLY B 1 136 ? -17.498 30.621 43.046 1.00 17.42 115 GLY B O 1
ATOM 1846 N N . ASN B 1 137 ? -19.365 31.782 43.484 1.00 14.46 116 ASN B N 1
ATOM 1847 C CA . ASN B 1 137 ? -19.287 31.454 44.924 1.00 14.50 116 ASN B CA 1
ATOM 1848 C C . ASN B 1 137 ? -19.827 30.052 45.153 1.00 14.44 116 ASN B C 1
ATOM 1849 O O . ASN B 1 137 ? -20.894 29.714 44.604 1.00 14.17 116 ASN B O 1
ATOM 1854 N N . VAL B 1 138 ? -19.188 29.285 46.030 1.00 13.99 117 VAL B N 1
ATOM 1855 C CA . VAL B 1 138 ? -19.674 27.967 46.419 1.00 14.85 117 VAL B CA 1
ATOM 1856 C C . VAL B 1 138 ? -20.739 28.120 47.493 1.00 14.74 117 VAL B C 1
ATOM 1857 O O . VAL B 1 138 ? -20.566 28.867 48.468 1.00 15.27 117 VAL B O 1
ATOM 1861 N N . VAL B 1 139 ? -21.862 27.432 47.266 1.00 13.89 118 VAL B N 1
ATOM 1862 C CA . VAL B 1 139 ? -23.030 27.446 48.151 1.00 14.26 118 VAL B CA 1
ATOM 1863 C C . VAL B 1 139 ? -23.458 25.991 48.328 1.00 13.86 118 VAL B C 1
ATOM 1864 O O . VAL B 1 139 ? -23.309 25.178 47.400 1.00 14.33 118 VAL B O 1
ATOM 1868 N N . GLY B 1 140 ? -23.976 25.665 49.514 1.00 13.17 119 GLY B N 1
ATOM 1869 C CA . GLY B 1 140 ? -24.483 24.345 49.772 1.00 13.12 119 GLY B CA 1
ATOM 1870 C C . GLY B 1 140 ? -25.958 24.161 49.569 1.00 13.17 119 GLY B C 1
ATOM 1871 O O . GLY B 1 140 ? -26.717 25.133 49.580 1.00 13.53 119 GLY B O 1
ATOM 1872 N N . LEU B 1 141 ? -26.348 22.896 49.441 1.00 13.01 120 LEU B N 1
ATOM 1873 C CA . LEU B 1 141 ? -27.729 22.470 49.450 1.00 13.08 120 LEU B CA 1
ATOM 1874 C C . LEU B 1 141 ? -27.901 21.366 50.464 1.00 13.55 120 LEU B C 1
ATOM 1875 O O . LEU B 1 141 ? -26.996 20.562 50.678 1.00 13.78 120 LEU B O 1
ATOM 1880 N N . TRP B 1 142 ? -29.078 21.321 51.070 1.00 14.02 121 TRP B N 1
ATOM 1881 C CA . TRP B 1 142 ? -29.469 20.252 51.985 1.00 14.76 121 TRP B CA 1
ATOM 1882 C C . TRP B 1 142 ? -30.866 19.785 51.601 1.00 14.36 121 TRP B C 1
ATOM 1883 O O . TRP B 1 142 ? -31.755 20.617 51.414 1.00 14.55 121 TRP B O 1
ATOM 1894 N N . GLU B 1 143 ? -31.045 18.459 51.520 1.00 14.21 122 GLU B N 1
ATOM 1895 C CA . GLU B 1 143 ? -32.346 17.852 51.287 1.00 14.47 122 GLU B CA 1
ATOM 1896 C C . GLU B 1 143 ? -32.604 16.864 52.417 1.00 15.14 122 GLU B C 1
ATOM 1897 O O . GLU B 1 143 ? -31.850 15.903 52.583 1.00 14.68 122 GLU B O 1
ATOM 1903 N N . THR B 1 144 ? -33.648 17.113 53.202 1.00 16.19 123 THR B N 1
ATOM 1904 C CA . THR B 1 144 ? -34.045 16.172 54.243 1.00 17.32 123 THR B CA 1
ATOM 1905 C C . THR B 1 144 ? -34.649 14.975 53.548 1.00 17.60 123 THR B C 1
ATOM 1906 O O . THR B 1 144 ? -35.402 15.119 52.572 1.00 16.84 123 THR B O 1
ATOM 1910 N N . ALA B 1 145 ? -34.330 13.781 54.048 1.00 18.35 124 ALA B N 1
ATOM 1911 C CA . ALA B 1 145 ? -34.842 12.562 53.453 1.00 19.71 124 ALA B CA 1
ATOM 1912 C C . ALA B 1 145 ? -36.328 12.446 53.725 1.00 20.62 124 ALA B C 1
ATOM 1913 O O . ALA B 1 145 ? -36.756 12.565 54.874 1.00 20.71 124 ALA B O 1
ATOM 1915 N N . ARG B 1 146 ? -37.101 12.222 52.662 1.00 21.70 125 ARG B N 1
ATOM 1916 C CA . ARG B 1 146 ? -38.540 12.093 52.731 1.00 22.45 125 ARG B CA 1
ATOM 1917 C C . ARG B 1 146 ? -38.985 11.035 51.721 1.00 22.52 125 ARG B C 1
ATOM 1918 O O . ARG B 1 146 ? -40.170 10.697 51.682 1.00 24.65 125 ARG B O 1
ATOM 1926 N N . GLN C 1 20 ? -15.238 46.686 35.164 1.00 35.20 -1 GLN C N 1
ATOM 1927 C CA . GLN C 1 20 ? -16.053 46.656 36.413 1.00 34.05 -1 GLN C CA 1
ATOM 1928 C C . GLN C 1 20 ? -16.410 45.193 36.699 1.00 33.52 -1 GLN C C 1
ATOM 1929 O O . GLN C 1 20 ? -16.566 44.397 35.760 1.00 34.74 -1 GLN C O 1
ATOM 1935 N N . GLY C 1 21 ? -16.526 44.840 37.985 1.00 31.54 0 GLY C N 1
ATOM 1936 C CA . GLY C 1 21 ? -16.734 43.450 38.389 1.00 29.40 0 GLY C CA 1
ATOM 1937 C C . GLY C 1 21 ? -15.572 42.550 38.016 1.00 27.18 0 GLY C C 1
ATOM 1938 O O . GLY C 1 21 ? -15.752 41.351 37.805 1.00 26.55 0 GLY C O 1
ATOM 1939 N N . MET C 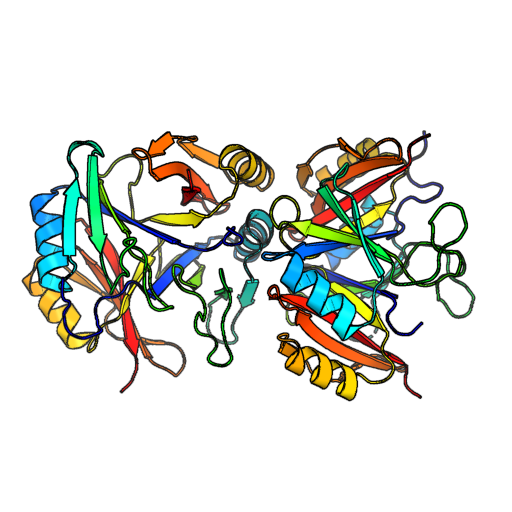1 22 ? -14.379 43.130 37.935 1.00 25.29 1 MET C N 1
ATOM 1940 C CA . MET C 1 22 ? -13.187 42.381 37.556 1.00 25.10 1 MET C CA 1
ATOM 1941 C C . MET C 1 22 ? -12.204 42.283 38.718 1.00 22.46 1 MET C C 1
ATOM 1942 O O . MET C 1 22 ? -11.074 41.826 38.550 1.00 20.61 1 MET C O 1
ATOM 1947 N N . THR C 1 23 ? -12.643 42.716 39.895 1.00 20.44 2 THR C N 1
ATOM 1948 C CA . THR C 1 23 ? -11.796 42.699 41.082 1.00 20.27 2 THR C CA 1
ATOM 1949 C C . THR C 1 23 ? -11.187 41.318 41.305 1.00 20.02 2 THR C C 1
ATOM 1950 O O . THR C 1 23 ? -11.893 40.310 41.306 1.00 20.69 2 THR C O 1
ATOM 1954 N N . GLY C 1 24 ? -9.872 41.281 41.493 1.00 18.57 3 GLY C N 1
ATOM 1955 C CA . GLY C 1 24 ? -9.183 40.045 41.816 1.00 19.11 3 GLY C CA 1
ATOM 1956 C C . GLY C 1 24 ? -8.533 39.409 40.603 1.00 18.19 3 GLY C C 1
ATOM 1957 O O . GLY C 1 24 ? -7.595 38.622 40.731 1.00 19.21 3 GLY C O 1
ATOM 1958 N N . ARG C 1 25 ? -9.035 39.751 39.421 1.00 17.20 4 ARG C N 1
ATOM 1959 C CA . ARG C 1 25 ? -8.571 39.128 38.177 1.00 18.03 4 ARG C CA 1
ATOM 1960 C C . ARG C 1 25 ? -7.117 39.552 37.908 1.00 15.59 4 ARG C C 1
ATOM 1961 O O . ARG C 1 25 ? -6.757 40.700 38.114 1.00 15.89 4 ARG C O 1
ATOM 1969 N N . ILE C 1 26 ? -6.320 38.613 37.382 1.00 15.23 5 ILE C N 1
ATOM 1970 C CA . ILE C 1 26 ? -4.963 38.934 36.927 1.00 15.18 5 ILE C CA 1
ATOM 1971 C C . ILE C 1 26 ? -5.094 39.456 35.502 1.00 14.42 5 ILE C C 1
ATOM 1972 O O . ILE C 1 26 ? -5.421 38.693 34.572 1.00 14.57 5 ILE C O 1
ATOM 1977 N N . VAL C 1 27 ? -4.831 40.761 35.348 1.00 14.33 6 VAL C N 1
ATOM 1978 C CA . VAL C 1 27 ? -5.157 41.486 34.132 1.00 14.64 6 VAL C CA 1
ATOM 1979 C C . VAL C 1 27 ? -3.953 41.985 33.319 1.00 14.91 6 VAL C C 1
ATOM 1980 O O . VAL C 1 27 ? -4.118 42.532 32.239 1.00 15.60 6 VAL C O 1
ATOM 1984 N N . HIS C 1 28 ? -2.744 41.844 33.873 1.00 14.78 7 HIS C N 1
ATOM 1985 C CA . HIS C 1 28 ? -1.586 42.496 33.287 1.00 14.47 7 HIS C CA 1
ATOM 1986 C C . HIS C 1 28 ? -0.359 41.827 33.856 1.00 14.65 7 HIS C C 1
ATOM 1987 O O . HIS C 1 28 ? -0.420 41.232 34.947 1.00 15.01 7 HIS C O 1
ATOM 1994 N N . PHE C 1 29 ? 0.751 41.914 33.133 1.00 13.95 8 PHE C N 1
ATOM 1995 C CA . PHE C 1 29 ? 2.038 41.428 33.635 1.00 14.64 8 PHE C CA 1
ATOM 1996 C C . PHE C 1 29 ? 3.087 42.453 33.285 1.00 15.03 8 PHE C C 1
ATOM 1997 O O . PHE C 1 29 ? 2.925 43.257 32.362 1.00 14.79 8 PHE C O 1
ATOM 2005 N N . GLU C 1 30 ? 4.197 42.406 34.021 1.00 14.91 9 GLU C N 1
ATOM 2006 C CA . GLU C 1 30 ? 5.356 43.277 33.724 1.00 15.89 9 GLU C CA 1
ATOM 2007 C C . GLU C 1 30 ? 6.620 42.438 33.752 1.00 15.69 9 GLU C C 1
ATOM 2008 O O . GLU C 1 30 ? 6.817 41.647 34.675 1.00 15.80 9 GLU C O 1
ATOM 2014 N N . ILE C 1 31 ? 7.478 42.640 32.770 1.00 14.45 10 ILE C N 1
ATOM 2015 C CA . ILE C 1 31 ? 8.783 42.022 32.738 1.00 14.60 10 ILE C CA 1
ATOM 2016 C C . ILE C 1 31 ? 9.854 43.099 32.817 1.00 14.40 10 ILE C C 1
ATOM 2017 O O . ILE C 1 31 ? 9.903 43.964 31.950 1.00 14.39 10 ILE C O 1
ATOM 2022 N N . PRO C 1 32 ? 10.722 43.025 33.842 1.00 14.50 11 PRO C N 1
ATOM 2023 C CA . PRO C 1 32 ? 11.785 44.028 33.948 1.00 14.86 11 PRO C CA 1
ATOM 2024 C C . PRO C 1 32 ? 12.975 43.726 33.026 1.00 15.93 11 PRO C C 1
ATOM 2025 O O . PRO C 1 32 ? 13.238 42.573 32.694 1.00 16.12 11 PRO C O 1
ATOM 2029 N N . PHE C 1 33 ? 13.677 44.777 32.619 1.00 16.88 12 PHE C N 1
ATOM 2030 C CA . PHE C 1 33 ? 14.899 44.623 31.843 1.00 16.91 12 PHE C CA 1
ATOM 2031 C C . PHE C 1 33 ? 16.032 45.483 32.376 1.00 17.74 12 PHE C C 1
ATOM 2032 O O . PHE C 1 33 ? 15.825 46.402 33.170 1.00 17.07 12 PHE C O 1
ATOM 2040 N N . ASP C 1 34 ? 17.237 45.064 31.995 1.00 17.57 13 ASP C N 1
ATOM 2041 C CA . ASP C 1 34 ? 18.462 45.847 32.191 1.00 18.96 13 ASP C CA 1
ATOM 2042 C C . ASP C 1 34 ? 18.834 46.652 30.950 1.00 19.77 13 ASP C C 1
ATOM 2043 O O . ASP C 1 34 ? 19.319 47.794 31.068 1.00 20.81 13 ASP C O 1
ATOM 2048 N N . ASP C 1 35 ? 18.609 46.083 29.767 1.00 20.32 14 ASP C N 1
ATOM 2049 C CA . ASP C 1 35 ? 18.871 46.749 28.492 1.00 20.42 14 ASP C CA 1
ATOM 2050 C C . ASP C 1 35 ? 17.580 46.689 27.681 1.00 20.81 14 ASP C C 1
ATOM 2051 O O . ASP C 1 35 ? 17.197 45.646 27.168 1.00 19.79 14 ASP C O 1
ATOM 2056 N N . GLY C 1 36 ? 16.902 47.821 27.592 1.00 20.16 15 GLY C N 1
ATOM 2057 C CA . GLY C 1 36 ? 15.600 47.892 26.933 1.00 19.32 15 GLY C CA 1
ATOM 2058 C C . GLY C 1 36 ? 15.614 47.407 25.507 1.00 19.41 15 GLY C C 1
ATOM 2059 O O . GLY C 1 36 ? 14.765 46.622 25.121 1.00 18.96 15 GLY C O 1
ATOM 2060 N N . ASP C 1 37 ? 16.573 47.866 24.697 1.00 18.54 16 ASP C N 1
ATOM 2061 C CA . ASP C 1 37 ? 16.559 47.463 23.298 1.00 18.98 16 ASP C CA 1
ATOM 2062 C C . ASP C 1 37 ? 16.779 45.956 23.161 1.00 18.71 16 ASP C C 1
ATOM 2063 O O . ASP C 1 37 ? 16.178 45.288 22.306 1.00 19.74 16 ASP C O 1
ATOM 2068 N N . ARG C 1 38 ? 17.668 45.434 23.991 1.00 18.82 17 ARG C N 1
ATOM 2069 C CA . ARG C 1 38 ? 17.972 44.014 23.957 1.00 18.80 17 ARG C CA 1
ATOM 2070 C C . ARG C 1 38 ? 16.744 43.186 24.327 1.00 18.85 17 ARG C C 1
ATOM 2071 O O . ARG C 1 38 ? 16.420 42.210 23.658 1.00 18.89 17 ARG C O 1
ATOM 2079 N N . ALA C 1 39 ? 16.090 43.612 25.396 1.00 17.98 18 ALA C N 1
ATOM 2080 C CA . ALA C 1 39 ? 14.901 42.910 25.908 1.00 17.98 18 ALA C CA 1
ATOM 2081 C C . ALA C 1 39 ? 13.767 42.956 24.902 1.00 18.38 18 ALA C C 1
ATOM 2082 O O . ALA C 1 39 ? 13.135 41.946 24.631 1.00 18.32 18 ALA C O 1
ATOM 2084 N N . ARG C 1 40 ? 13.508 44.124 24.324 1.00 17.78 19 ARG C N 1
ATOM 2085 C CA . ARG C 1 40 ? 12.461 44.243 23.322 1.00 18.24 19 ARG C CA 1
ATOM 2086 C C . ARG C 1 40 ? 12.747 43.384 22.100 1.00 18.41 19 ARG C C 1
ATOM 2087 O O . ARG C 1 40 ? 11.868 42.701 21.597 1.00 18.86 19 ARG C O 1
ATOM 2095 N N . ALA C 1 41 ? 13.982 43.416 21.608 1.00 18.06 20 ALA C N 1
ATOM 2096 C CA . ALA C 1 41 ? 14.316 42.622 20.447 1.00 18.43 20 ALA C CA 1
ATOM 2097 C C . ALA C 1 41 ? 14.148 41.138 20.748 1.00 18.63 20 ALA C C 1
ATOM 2098 O O . ALA C 1 41 ? 13.623 40.387 19.931 1.00 19.46 20 ALA C O 1
ATOM 2100 N N . PHE C 1 42 ? 14.573 40.737 21.940 1.00 19.18 21 PHE C N 1
ATOM 2101 C CA . PHE C 1 42 ? 14.442 39.342 22.370 1.00 18.52 21 PHE C CA 1
ATOM 2102 C C . PHE C 1 42 ? 13.003 38.845 22.295 1.00 18.40 21 PHE C C 1
ATOM 2103 O O . PHE C 1 42 ? 12.714 37.820 21.680 1.00 19.07 21 PHE C O 1
ATOM 2111 N N . TYR C 1 43 ? 12.079 39.584 22.895 1.00 18.37 22 TYR C N 1
ATOM 2112 C CA . TYR C 1 43 ? 10.688 39.151 22.903 1.00 18.44 22 TYR C CA 1
ATOM 2113 C C . TYR C 1 43 ? 10.003 39.298 21.541 1.00 18.49 22 TYR C C 1
ATOM 2114 O O . TYR C 1 43 ? 9.153 38.471 21.182 1.00 19.44 22 TYR C O 1
ATOM 2123 N N . ARG C 1 44 ? 10.371 40.325 20.763 1.00 19.31 23 ARG C N 1
ATOM 2124 C CA . ARG C 1 44 ? 9.847 40.463 19.404 1.00 20.09 23 ARG C CA 1
ATOM 2125 C C . ARG C 1 44 ? 10.297 39.275 18.575 1.00 20.37 23 ARG C C 1
ATOM 2126 O O . ARG C 1 44 ? 9.490 38.645 17.894 1.00 21.44 23 ARG C O 1
ATOM 2134 N N . ASP C 1 45 ? 11.576 38.958 18.697 1.00 21.34 24 ASP C N 1
ATOM 2135 C CA . ASP C 1 45 ? 12.192 37.877 17.922 1.00 22.06 24 ASP C CA 1
ATOM 2136 C C . ASP C 1 45 ? 11.732 36.500 18.390 1.00 22.39 24 ASP C C 1
ATOM 2137 O O . ASP C 1 45 ? 11.413 35.646 17.566 1.00 23.57 24 ASP C O 1
ATOM 2142 N N . ALA C 1 46 ? 11.649 36.297 19.711 1.00 22.52 25 ALA C N 1
ATOM 2143 C CA . ALA C 1 46 ? 11.332 34.970 20.262 1.00 21.76 25 ALA C CA 1
ATOM 2144 C C . ALA C 1 46 ? 9.880 34.602 20.040 1.00 21.82 25 ALA C C 1
ATOM 2145 O O . ALA C 1 46 ? 9.570 33.473 19.683 1.00 22.89 25 ALA C O 1
ATOM 2147 N N . PHE C 1 47 ? 8.980 35.556 20.253 1.00 20.95 26 PHE C N 1
ATOM 2148 C CA . PHE C 1 47 ? 7.552 35.233 20.312 1.00 21.17 26 PHE C CA 1
ATOM 2149 C C . PHE C 1 47 ? 6.699 36.053 19.343 1.00 21.26 26 PHE C C 1
ATOM 2150 O O . PHE C 1 47 ? 5.519 35.756 19.164 1.00 23.10 26 PHE C O 1
ATOM 2158 N N . GLY C 1 48 ? 7.281 37.087 18.737 1.00 21.30 27 GLY C N 1
ATOM 2159 C CA . GLY C 1 48 ? 6.520 37.925 17.818 1.00 20.84 27 GLY C CA 1
ATOM 2160 C C . GLY C 1 48 ? 5.619 38.921 18.519 1.00 21.13 27 GLY C C 1
ATOM 2161 O O . GLY C 1 48 ? 4.678 39.428 17.920 1.00 22.23 27 GLY C O 1
ATOM 2162 N N . TRP C 1 49 ? 5.885 39.187 19.798 1.00 20.12 28 TRP C N 1
ATOM 2163 C CA . TRP C 1 49 ? 5.150 40.214 20.511 1.00 19.46 28 TRP C CA 1
ATOM 2164 C C . TRP C 1 49 ? 5.286 41.566 19.829 1.00 19.82 28 TRP C C 1
ATOM 2165 O O . TRP C 1 49 ? 6.334 41.883 19.245 1.00 20.11 28 TRP C O 1
ATOM 2176 N N . ALA C 1 50 ? 4.196 42.327 19.877 1.00 19.73 29 ALA C N 1
ATOM 2177 C CA . ALA C 1 50 ? 4.192 43.734 19.477 1.00 19.21 29 ALA C CA 1
ATOM 2178 C C . ALA C 1 50 ? 4.526 44.563 20.710 1.00 19.29 29 ALA C C 1
ATOM 2179 O O . ALA C 1 50 ? 3.860 44.488 21.740 1.00 19.14 29 ALA C O 1
ATOM 2181 N N . ILE C 1 51 ? 5.607 45.313 20.607 1.00 18.82 30 ILE C N 1
ATOM 2182 C CA . ILE C 1 51 ? 6.103 46.079 21.723 1.00 19.16 30 ILE C CA 1
ATOM 2183 C C . ILE C 1 51 ? 6.314 47.501 21.236 1.00 19.46 30 ILE C C 1
ATOM 2184 O O . ILE C 1 51 ? 6.927 47.726 20.173 1.00 19.77 30 ILE C O 1
ATOM 2189 N N . ALA C 1 52 ? 5.750 48.451 21.978 1.00 19.81 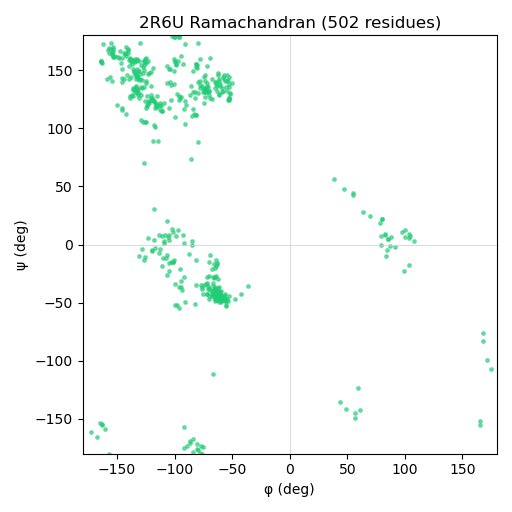31 ALA C N 1
ATOM 2190 C CA . ALA C 1 52 ? 5.874 49.862 21.648 1.00 20.13 31 ALA C CA 1
ATOM 2191 C C . ALA C 1 52 ? 6.412 50.631 22.843 1.00 20.46 31 ALA C C 1
ATOM 2192 O O . ALA C 1 52 ? 5.827 50.612 23.905 1.00 19.10 31 ALA C O 1
ATOM 2194 N N . GLU C 1 53 ? 7.518 51.340 22.651 1.00 21.75 32 GLU C N 1
ATOM 2195 C CA . GLU C 1 53 ? 8.009 52.233 23.687 1.00 22.47 32 GLU C CA 1
ATOM 2196 C C . GLU C 1 53 ? 7.070 53.436 23.811 1.00 22.30 32 GLU C C 1
ATOM 2197 O O . GLU C 1 53 ? 6.706 54.054 22.798 1.00 22.03 32 GLU C O 1
ATOM 2203 N N . ILE C 1 54 ? 6.685 53.754 25.042 1.00 22.81 33 ILE C N 1
ATOM 2204 C CA . ILE C 1 54 ? 5.791 54.885 25.331 1.00 24.00 33 ILE C CA 1
ATOM 2205 C C . ILE C 1 54 ? 6.566 55.850 26.224 1.00 25.02 33 ILE C C 1
ATOM 2206 O O . ILE C 1 54 ? 6.504 55.766 27.457 1.00 25.25 33 ILE C O 1
ATOM 2211 N N . PRO C 1 55 ? 7.297 56.781 25.602 1.00 26.47 34 PRO C N 1
ATOM 2212 C CA . PRO C 1 55 ? 8.235 57.617 26.339 1.00 26.93 34 PRO C CA 1
ATOM 2213 C C . PRO C 1 55 ? 7.612 58.385 27.495 1.00 27.20 34 PRO C C 1
ATOM 2214 O O . PRO C 1 55 ? 8.155 58.364 28.607 1.00 27.94 34 PRO C O 1
ATOM 2218 N N . ASP C 1 56 ? 6.469 59.031 27.267 1.00 27.09 35 ASP C N 1
ATOM 2219 C CA . ASP C 1 56 ? 5.856 59.792 28.355 1.00 26.47 35 ASP C CA 1
ATOM 2220 C C . ASP C 1 56 ? 5.275 58.977 29.507 1.00 26.39 35 ASP C C 1
ATOM 2221 O O . ASP C 1 56 ? 4.921 59.538 30.533 1.00 26.87 35 ASP C O 1
ATOM 2226 N N . MET C 1 57 ? 5.201 57.647 29.356 1.00 25.72 36 MET C N 1
ATOM 2227 C CA . MET C 1 57 ? 4.799 56.763 30.441 1.00 24.79 36 MET C CA 1
ATOM 2228 C C . MET C 1 57 ? 5.956 55.919 30.994 1.00 25.93 36 MET C C 1
ATOM 2229 O O . MET C 1 57 ? 5.751 55.126 31.921 1.00 26.95 36 MET C O 1
ATOM 2234 N N . ASP C 1 58 ? 7.161 56.098 30.451 1.00 25.92 37 ASP C N 1
ATOM 2235 C CA . ASP C 1 58 ? 8.358 55.390 30.955 1.00 26.08 37 ASP C CA 1
ATOM 2236 C C . ASP C 1 58 ? 8.193 53.874 30.994 1.00 25.49 37 ASP C C 1
ATOM 2237 O O . ASP C 1 58 ? 8.547 53.217 31.986 1.00 26.40 37 ASP C O 1
ATOM 2242 N N . TYR C 1 59 ? 7.637 53.306 29.930 1.00 23.90 38 TYR C N 1
ATOM 2243 C CA . TYR C 1 59 ? 7.518 51.844 29.831 1.00 22.86 38 TYR C CA 1
ATOM 2244 C C . TYR C 1 59 ? 7.276 51.447 28.384 1.00 21.05 38 TYR C C 1
ATOM 2245 O O . TYR C 1 59 ? 7.090 52.303 27.525 1.00 20.35 38 TYR C O 1
ATOM 2254 N N . SER C 1 60 ? 7.308 50.146 28.118 1.00 18.00 39 SER C N 1
ATOM 2255 C CA . SER C 1 60 ? 7.039 49.647 26.796 1.00 18.27 39 SER C CA 1
ATOM 2256 C C . SER C 1 60 ? 5.803 48.755 26.902 1.00 17.46 39 SER C C 1
ATOM 2257 O O . SER C 1 60 ? 5.767 47.819 27.704 1.00 17.58 39 SER C O 1
ATOM 2260 N N . MET C 1 61 ? 4.776 49.095 26.128 1.00 17.76 40 MET C N 1
ATOM 2261 C CA . MET C 1 61 ? 3.538 48.329 26.049 1.00 19.02 40 MET C CA 1
ATOM 2262 C C . MET C 1 61 ? 3.813 47.044 25.279 1.00 17.52 40 MET C C 1
ATOM 2263 O O . MET C 1 61 ? 4.463 47.084 24.245 1.00 17.05 40 MET C O 1
ATOM 2268 N N . VAL C 1 62 ? 3.315 45.911 25.797 1.00 15.60 41 VAL C N 1
ATOM 2269 C CA . VAL C 1 62 ? 3.473 44.589 25.191 1.00 15.69 41 VAL C CA 1
ATOM 2270 C C . VAL C 1 62 ? 2.111 44.009 24.849 1.00 14.91 41 VAL C C 1
ATOM 2271 O O . VAL C 1 62 ? 1.249 43.931 25.709 1.00 15.64 41 VAL C O 1
ATOM 2275 N N . THR C 1 63 ? 1.928 43.647 23.579 1.00 15.49 42 THR C N 1
ATOM 2276 C CA . THR C 1 63 ? 0.705 42.994 23.122 1.00 15.88 42 THR C CA 1
ATOM 2277 C C . THR C 1 63 ? 1.028 41.572 22.708 1.00 15.65 42 THR C C 1
ATOM 2278 O O . THR C 1 63 ? 1.804 41.367 21.773 1.00 15.86 42 THR C O 1
ATOM 2282 N N . THR C 1 64 ? 0.457 40.595 23.436 1.00 15.06 43 THR C N 1
ATOM 2283 C CA . THR C 1 64 ? 0.743 39.177 23.180 1.00 15.21 43 THR C CA 1
ATOM 2284 C C . THR C 1 64 ? -0.325 38.442 22.393 1.00 14.71 43 THR C C 1
ATOM 2285 O O . THR C 1 64 ? -0.069 37.379 21.854 1.00 15.40 43 THR C O 1
ATOM 2289 N N . GLY C 1 65 ? -1.509 39.034 22.286 1.00 15.56 44 GLY C N 1
ATOM 2290 C CA . GLY C 1 65 ? -2.588 38.460 21.520 1.00 15.55 44 GLY C CA 1
ATOM 2291 C C . GLY C 1 65 ? -3.526 39.548 21.071 1.00 16.24 44 GLY C C 1
ATOM 2292 O O . GLY C 1 65 ? -3.359 40.728 21.438 1.00 15.75 44 GLY C O 1
ATOM 2293 N N . PRO C 1 66 ? -4.499 39.167 20.232 1.00 16.25 45 PRO C N 1
ATOM 2294 C CA . PRO C 1 66 ? -5.312 40.149 19.541 1.00 16.10 45 PRO C CA 1
ATOM 2295 C C . PRO C 1 66 ? -6.143 41.047 20.444 1.00 15.44 45 PRO C C 1
ATOM 2296 O O . PRO C 1 66 ? -6.587 40.654 21.535 1.00 15.68 45 PRO C O 1
ATOM 2300 N N . VAL C 1 67 ? -6.325 42.281 19.982 1.00 16.22 46 VAL C N 1
ATOM 2301 C CA . VAL C 1 67 ? -7.075 43.272 20.731 1.00 16.64 46 VAL C CA 1
ATOM 2302 C C . VAL C 1 67 ? -8.173 43.870 19.908 1.00 17.71 46 VAL C C 1
ATOM 2303 O O . VAL C 1 67 ? -8.104 43.823 18.700 1.00 16.97 46 VAL C O 1
ATOM 2307 N N . GLY C 1 68 ? -9.166 44.419 20.596 1.00 17.93 47 GLY C N 1
ATOM 2308 C CA . GLY C 1 68 ? -10.300 45.081 19.958 1.00 19.86 47 GLY C CA 1
ATOM 2309 C C . GLY C 1 68 ? -9.957 46.523 19.689 1.00 21.11 47 GLY C C 1
ATOM 2310 O O . GLY C 1 68 ? -8.810 46.940 19.817 1.00 20.57 47 GLY C O 1
ATOM 2311 N N . GLU C 1 69 ? -10.961 47.298 19.290 1.00 23.68 48 GLU C N 1
ATOM 2312 C CA . GLU C 1 69 ? -10.763 48.707 18.969 1.00 24.63 48 GLU C CA 1
ATOM 2313 C C . GLU C 1 69 ? -10.320 49.547 20.180 1.00 24.76 48 GLU C C 1
ATOM 2314 O O . GLU C 1 69 ? -9.644 50.570 20.017 1.00 26.67 48 GLU C O 1
ATOM 2320 N N . SER C 1 70 ? -10.691 49.117 21.380 1.00 25.46 49 SER C N 1
ATOM 2321 C CA . SER C 1 70 ? -10.300 49.808 22.605 1.00 25.65 49 SER C CA 1
ATOM 2322 C C . SER C 1 70 ? -8.913 49.378 23.117 1.00 25.12 49 SER C C 1
ATOM 2323 O O . SER C 1 70 ? -8.458 49.889 24.139 1.00 27.06 49 SER C O 1
ATOM 2326 N N . GLY C 1 71 ? -8.246 48.451 22.431 1.00 24.37 50 GLY C N 1
ATOM 2327 C CA . GLY C 1 71 ? -6.914 47.993 22.862 1.00 23.09 50 GLY C CA 1
ATOM 2328 C C . GLY C 1 71 ? -6.912 46.883 23.891 1.00 22.65 50 GLY C C 1
ATOM 2329 O O . GLY C 1 71 ? -5.854 46.482 24.369 1.00 22.14 50 GLY C O 1
ATOM 2330 N N . MET C 1 72 ? -8.085 46.368 24.229 1.00 21.76 51 MET C N 1
ATOM 2331 C CA . MET C 1 72 ? -8.209 45.285 25.187 1.00 21.52 51 MET C CA 1
ATOM 2332 C C . MET C 1 72 ? -8.357 43.957 24.457 1.00 20.38 51 MET C C 1
ATOM 2333 O O . MET C 1 72 ? -8.818 43.921 23.315 1.00 18.27 51 MET C O 1
ATOM 2338 N N . PRO C 1 73 ? -7.985 42.854 25.118 1.00 18.71 52 PRO C N 1
ATOM 2339 C CA . PRO C 1 73 ? -8.171 41.583 24.432 1.00 18.72 52 PRO C CA 1
ATOM 2340 C C . PRO C 1 73 ? -9.599 41.398 23.927 1.00 18.53 52 PRO C C 1
ATOM 2341 O O . PRO C 1 73 ? -10.558 41.743 24.622 1.00 18.20 52 PRO C O 1
ATOM 2345 N N . ASP C 1 74 ? -9.706 40.868 22.704 1.00 18.23 53 ASP C N 1
ATOM 2346 C CA . ASP C 1 74 ? -11.003 40.653 22.037 1.00 18.22 53 ASP C CA 1
ATOM 2347 C C . ASP C 1 74 ? -11.475 39.196 22.100 1.00 18.26 53 ASP C C 1
ATOM 2348 O O . ASP C 1 74 ? -12.437 38.817 21.433 1.00 17.87 53 ASP C O 1
ATOM 2353 N N . GLU C 1 75 ? -10.799 38.398 22.916 1.00 16.88 54 GLU C N 1
ATOM 2354 C CA . GLU C 1 75 ? -11.054 36.977 23.071 1.00 16.85 54 GLU C CA 1
ATOM 2355 C C . GLU C 1 75 ? -10.528 36.598 24.461 1.00 17.11 54 GLU C C 1
ATOM 2356 O O . GLU C 1 75 ? -9.514 37.152 24.867 1.00 16.42 54 GLU C O 1
ATOM 2362 N N . PRO C 1 76 ? -11.198 35.674 25.176 1.00 16.69 55 PRO C N 1
ATOM 2363 C CA . PRO C 1 76 ? -10.683 35.236 26.475 1.00 16.89 55 PRO C CA 1
ATOM 2364 C C . PRO C 1 76 ? -9.402 34.414 26.404 1.00 16.51 55 PRO C C 1
ATOM 2365 O O . PRO C 1 76 ? -9.035 33.866 25.358 1.00 17.76 55 PRO C O 1
ATOM 2369 N N . GLY C 1 77 ? -8.718 34.373 27.551 1.00 16.59 56 GLY C N 1
ATOM 2370 C CA . GLY C 1 77 ? -7.645 33.407 27.794 1.00 15.60 56 GLY C CA 1
ATOM 2371 C C . GLY C 1 77 ? -6.207 33.919 27.812 1.00 14.84 56 GLY C C 1
ATOM 2372 O O . GLY C 1 77 ? -5.282 33.139 27.917 1.00 16.19 56 GLY C O 1
ATOM 2373 N N . TYR C 1 78 ? -6.038 35.226 27.669 1.00 14.62 57 TYR C N 1
ATOM 2374 C CA . TYR C 1 78 ? -4.677 35.795 27.665 1.00 13.78 57 TYR C CA 1
ATOM 2375 C C . TYR C 1 78 ? -4.691 37.253 28.121 1.00 15.14 57 TYR C C 1
ATOM 2376 O O . TYR C 1 78 ? -5.750 37.918 28.142 1.00 14.67 57 TYR C O 1
ATOM 2385 N N . ILE C 1 79 ? -3.517 37.741 28.492 1.00 14.51 58 ILE C N 1
ATOM 2386 C CA . ILE C 1 79 ? -3.343 39.119 28.890 1.00 13.87 58 ILE C CA 1
ATOM 2387 C C . ILE C 1 79 ? -2.174 39.734 28.167 1.00 14.61 58 ILE C C 1
ATOM 2388 O O . ILE C 1 79 ? -1.275 39.036 27.671 1.00 13.45 58 ILE C O 1
ATOM 2393 N N . ASN C 1 80 ? -2.217 41.050 28.106 1.00 14.28 59 ASN C N 1
ATOM 2394 C CA . ASN C 1 80 ? -1.123 41.842 27.584 1.00 14.03 59 ASN C CA 1
ATOM 2395 C C . ASN C 1 80 ? -0.380 42.427 28.790 1.00 14.51 59 ASN C C 1
ATOM 2396 O O . ASN C 1 80 ? -0.720 42.159 29.934 1.00 15.58 59 ASN C O 1
ATOM 2401 N N . GLY C 1 81 ? 0.678 43.189 28.524 1.00 14.47 60 GLY C N 1
ATOM 2402 C CA . GLY C 1 81 ? 1.566 43.603 29.608 1.00 14.62 60 GLY C CA 1
ATOM 2403 C C . GLY C 1 81 ? 2.465 44.739 29.268 1.00 15.03 60 GLY C C 1
ATOM 2404 O O . GLY C 1 81 ? 2.152 45.555 28.400 1.00 14.59 60 GLY C O 1
ATOM 2405 N N . GLY C 1 82 ? 3.581 44.803 29.981 1.00 14.22 61 GLY C N 1
ATOM 2406 C CA . GLY C 1 82 ? 4.527 45.900 29.815 1.00 15.41 61 GLY C CA 1
ATOM 2407 C C . GLY C 1 82 ? 5.923 45.456 30.193 1.00 15.85 61 GLY C C 1
ATOM 2408 O O . GLY C 1 82 ? 6.117 44.431 30.852 1.00 14.59 61 GLY C O 1
ATOM 2409 N N . MET C 1 83 ? 6.888 46.225 29.730 1.00 16.53 62 MET C N 1
ATOM 2410 C CA . MET C 1 83 ? 8.272 46.009 30.109 1.00 19.16 62 MET C CA 1
ATOM 2411 C C . MET C 1 83 ? 8.792 47.319 30.678 1.00 19.15 62 MET C C 1
ATOM 2412 O O . MET C 1 83 ? 8.436 48.397 30.206 1.00 18.09 62 MET C O 1
ATOM 2417 N N . MET C 1 84 ? 9.594 47.203 31.735 1.00 18.53 63 MET C N 1
ATOM 2418 C CA . MET C 1 84 ? 10.091 48.372 32.451 1.00 21.39 63 MET C CA 1
ATOM 2419 C C . MET C 1 84 ? 11.544 48.163 32.825 1.00 20.19 63 MET C C 1
ATOM 2420 O O . MET C 1 84 ? 12.000 47.037 33.008 1.00 18.85 63 MET C O 1
ATOM 2425 N N . GLN C 1 85 ? 12.268 49.266 32.979 1.00 20.36 64 GLN C N 1
ATOM 2426 C CA . GLN C 1 85 ? 13.617 49.204 33.521 1.00 20.12 64 GLN C CA 1
ATOM 2427 C C . GLN C 1 85 ? 13.566 48.637 34.939 1.00 19.05 64 GLN C C 1
ATOM 2428 O O . GLN C 1 85 ? 12.750 49.039 35.786 1.00 20.60 64 GLN C O 1
ATOM 2434 N N . ARG C 1 86 ? 14.409 47.636 35.192 1.00 20.00 65 ARG C N 1
ATOM 2435 C CA . ARG C 1 86 ? 14.444 46.970 36.486 1.00 20.12 65 ARG C CA 1
ATOM 2436 C C . ARG C 1 86 ? 14.664 47.983 37.634 1.00 22.11 65 ARG C C 1
ATOM 2437 O O . ARG C 1 86 ? 15.501 48.862 37.491 1.00 22.62 65 ARG C O 1
ATOM 2445 N N . GLY C 1 87 ? 13.891 47.831 38.709 1.00 24.60 66 GLY C N 1
ATOM 2446 C CA . GLY C 1 87 ? 13.876 48.737 39.900 1.00 27.23 66 GLY C CA 1
ATOM 2447 C C . GLY C 1 87 ? 12.757 48.295 40.857 1.00 29.96 66 GLY C C 1
ATOM 2448 O O . GLY C 1 87 ? 12.859 47.250 41.505 1.00 32.56 66 GLY C O 1
ATOM 2449 N N . GLU C 1 88 ? 11.666 49.065 40.931 1.00 32.08 67 GLU C N 1
ATOM 2450 C CA . GLU C 1 88 ? 10.428 48.654 41.626 1.00 32.22 67 GLU C CA 1
ATOM 2451 C C . GLU C 1 88 ? 10.025 47.189 41.371 1.00 32.39 67 GLU C C 1
ATOM 2452 O O . GLU C 1 88 ? 9.546 46.452 42.246 1.00 34.38 67 GLU C O 1
ATOM 2458 N N . VAL C 1 89 ? 10.155 46.824 40.107 1.00 31.36 68 VAL C N 1
ATOM 2459 C CA . VAL C 1 89 ? 9.937 45.487 39.635 1.00 29.00 68 VAL C CA 1
ATOM 2460 C C . VAL C 1 89 ? 11.380 44.980 39.545 1.00 27.82 68 VAL C C 1
ATOM 2461 O O . VAL C 1 89 ? 12.157 45.499 38.744 1.00 27.49 68 VAL C O 1
ATOM 2465 N N . THR C 1 90 ? 11.782 44.059 40.423 1.00 26.58 69 THR C N 1
ATOM 2466 C CA . THR C 1 90 ? 13.121 43.441 40.265 1.00 24.87 69 THR C CA 1
ATOM 2467 C C . THR C 1 90 ? 12.988 42.131 39.515 1.00 21.46 69 THR C C 1
ATOM 2468 O O . THR C 1 90 ? 13.950 41.695 38.948 1.00 20.81 69 THR C O 1
ATOM 2472 N N . THR C 1 91 ? 11.795 41.521 39.496 1.00 19.75 70 THR C N 1
ATOM 2473 C CA . THR C 1 91 ? 11.562 40.297 38.741 1.00 19.15 70 THR C CA 1
ATOM 2474 C C . THR C 1 91 ? 10.138 40.398 38.156 1.00 17.27 70 THR C C 1
ATOM 2475 O O . THR C 1 91 ? 9.411 41.334 38.490 1.00 18.53 70 THR C O 1
ATOM 2479 N N . PRO C 1 92 ? 9.772 39.478 37.260 1.00 16.03 71 PRO C N 1
ATOM 2480 C CA . PRO C 1 92 ? 8.410 39.608 36.674 1.00 15.75 71 PRO C CA 1
ATOM 2481 C C . PRO C 1 92 ? 7.300 39.682 37.701 1.00 15.81 71 PRO C C 1
ATOM 2482 O O . PRO C 1 92 ? 7.379 39.063 38.765 1.00 15.78 71 PRO C O 1
ATOM 2486 N N . VAL C 1 93 ? 6.271 40.450 37.363 1.00 15.38 72 VAL C N 1
ATOM 2487 C CA . VAL C 1 93 ? 5.155 40.693 38.261 1.00 16.49 72 VAL C CA 1
ATOM 2488 C C . VAL C 1 93 ? 3.859 40.453 37.477 1.00 16.54 72 VAL C C 1
ATOM 2489 O O . VAL C 1 93 ? 3.765 40.760 36.278 1.00 16.87 72 VAL C O 1
ATOM 2493 N N . VAL C 1 94 ? 2.892 39.856 38.161 1.00 15.30 73 VAL C N 1
ATOM 2494 C CA . VAL C 1 94 ? 1.494 39.859 37.677 1.00 15.32 73 VAL C CA 1
ATOM 2495 C C . VAL C 1 94 ? 0.694 40.856 38.490 1.00 15.32 73 VAL C C 1
ATOM 2496 O O . VAL C 1 94 ? 1.023 41.138 39.641 1.00 15.87 73 VAL C O 1
ATOM 2500 N N . THR C 1 95 ? -0.335 41.415 37.837 1.00 15.15 74 THR C N 1
ATOM 2501 C CA . THR C 1 95 ? -1.078 42.576 38.360 1.00 15.34 74 THR C CA 1
ATOM 2502 C C . THR C 1 95 ? -2.551 42.227 38.544 1.00 14.65 74 THR C C 1
ATOM 2503 O O . THR C 1 95 ? -3.192 41.725 37.623 1.00 15.09 74 THR C O 1
ATOM 2507 N N . VAL C 1 96 ? -3.050 42.466 39.753 1.00 14.40 75 VAL C N 1
ATOM 2508 C CA . VAL C 1 96 ? -4.435 42.174 40.146 1.00 14.88 75 VAL C CA 1
ATOM 2509 C C . VAL C 1 96 ? -5.287 43.449 40.048 1.00 15.47 75 VAL C C 1
ATOM 2510 O O . VAL C 1 96 ? -4.910 44.505 40.569 1.00 15.38 75 VAL C O 1
ATOM 2514 N N . ASP C 1 97 ? -6.416 43.335 39.372 1.00 16.58 76 ASP C N 1
ATOM 2515 C CA . ASP C 1 97 ? -7.391 44.407 39.331 1.00 16.04 76 ASP C CA 1
ATOM 2516 C C . ASP C 1 97 ? -8.091 44.592 40.659 1.00 15.75 76 ASP C C 1
ATOM 2517 O O . ASP C 1 97 ? -8.536 43.605 41.236 1.00 16.33 76 ASP C O 1
ATOM 2522 N N . VAL C 1 98 ? -8.186 45.827 41.129 1.00 16.00 77 VAL C N 1
ATOM 2523 C CA . VAL C 1 98 ? -8.965 46.119 42.335 1.00 16.81 77 VAL C CA 1
ATOM 2524 C C . VAL C 1 98 ? -9.767 47.384 42.121 1.00 17.43 77 VAL C C 1
ATOM 2525 O O . VAL C 1 98 ? -9.422 48.238 41.294 1.00 17.23 77 VAL C O 1
ATOM 2529 N N . GLU C 1 99 ? -10.840 47.530 42.885 1.00 19.02 78 GLU C N 1
ATOM 2530 C CA . GLU C 1 99 ? -11.669 48.735 42.786 1.00 19.79 78 GLU C CA 1
ATOM 2531 C C . GLU C 1 99 ? -10.962 49.953 43.358 1.00 18.75 78 GLU C C 1
ATOM 2532 O O . GLU C 1 99 ? -11.112 51.074 42.847 1.00 19.40 78 GLU C O 1
ATOM 2538 N N . SER C 1 100 ? -10.192 49.726 44.413 1.00 18.19 79 SER C N 1
ATOM 2539 C CA . SER C 1 100 ? -9.496 50.805 45.098 1.00 18.76 79 SER C CA 1
ATOM 2540 C C . SER C 1 100 ? -8.159 50.287 45.618 1.00 18.19 79 SER C C 1
ATOM 2541 O O . SER C 1 100 ? -8.103 49.428 46.481 1.00 18.12 79 SER C O 1
ATOM 2544 N N . ILE C 1 101 ? -7.088 50.866 45.103 1.00 17.72 80 ILE C N 1
ATOM 2545 C CA . ILE C 1 101 ? -5.764 50.527 45.587 1.00 18.16 80 ILE C CA 1
ATOM 2546 C C . ILE C 1 101 ? -5.605 50.851 47.076 1.00 17.92 80 ILE C C 1
ATOM 2547 O O . ILE C 1 101 ? -5.047 50.064 47.815 1.00 17.03 80 ILE C O 1
ATOM 2552 N N . GLU C 1 102 ? -6.134 51.978 47.530 1.00 18.84 81 GLU C N 1
ATOM 2553 C CA . GLU C 1 102 ? -6.015 52.311 48.943 1.00 19.16 81 GLU C CA 1
ATOM 2554 C C . GLU C 1 102 ? -6.698 51.266 49.831 1.00 17.68 81 GLU C C 1
ATOM 2555 O O . GLU C 1 102 ? -6.130 50.806 50.815 1.00 18.68 81 GLU C O 1
ATOM 2561 N N . SER C 1 103 ? -7.905 50.874 49.477 1.00 18.45 82 SER C N 1
ATOM 2562 C CA . SER C 1 103 ? -8.606 49.860 50.252 1.00 18.68 82 SER C CA 1
ATOM 2563 C C . SER C 1 103 ? -7.885 48.510 50.181 1.00 18.14 82 SER C C 1
ATOM 2564 O O . SER C 1 103 ? -7.734 47.822 51.201 1.00 18.93 82 SER C O 1
ATOM 2567 N N . ALA C 1 104 ? -7.393 48.174 48.986 1.00 17.75 83 ALA C N 1
ATOM 2568 C CA . ALA C 1 104 ? -6.736 46.886 48.795 1.00 17.13 83 ALA C CA 1
ATOM 2569 C C . ALA C 1 104 ? -5.433 46.780 49.588 1.00 16.71 83 ALA C C 1
ATOM 2570 O O . ALA C 1 104 ? -5.132 45.759 50.221 1.00 17.71 83 ALA C O 1
ATOM 2572 N N . LEU C 1 105 ? -4.653 47.846 49.586 1.00 16.30 84 LEU C N 1
ATOM 2573 C CA . LEU C 1 105 ? -3.398 47.830 50.323 1.00 16.95 84 LEU C CA 1
ATOM 2574 C C . LEU C 1 105 ? -3.668 47.705 51.819 1.00 16.68 84 LEU C C 1
ATOM 2575 O O . LEU C 1 105 ? -2.926 47.035 52.538 1.00 17.58 84 LEU C O 1
ATOM 2580 N N . GLU C 1 106 ? -4.700 48.403 52.302 1.00 18.33 85 GLU C N 1
ATOM 2581 C CA . GLU C 1 106 ? -5.100 48.288 53.713 1.00 19.66 85 GLU C CA 1
ATOM 2582 C C . GLU C 1 106 ? -5.448 46.833 54.075 1.00 18.76 85 GLU C C 1
ATOM 2583 O O . GLU C 1 106 ? -5.001 46.272 55.075 1.00 18.81 85 GLU C O 1
ATOM 2589 N N . ARG C 1 107 ? -6.235 46.214 53.211 1.00 17.23 86 ARG C N 1
ATOM 2590 C CA . ARG C 1 107 ? -6.628 44.820 53.400 1.00 17.27 86 ARG C CA 1
ATOM 2591 C C . ARG C 1 107 ? -5.427 43.881 53.339 1.00 17.10 86 ARG C C 1
ATOM 2592 O O . ARG C 1 107 ? -5.254 42.985 54.168 1.00 17.88 86 ARG C O 1
ATOM 2600 N N . ILE C 1 108 ? -4.574 44.094 52.347 1.00 16.55 87 ILE C N 1
ATOM 2601 C CA . ILE C 1 108 ? -3.369 43.274 52.176 1.00 16.64 87 ILE C CA 1
ATOM 2602 C C . ILE C 1 108 ? -2.489 43.333 53.427 1.00 15.66 87 ILE C C 1
ATOM 2603 O O . ILE C 1 108 ? -1.994 42.309 53.890 1.00 16.83 87 ILE C O 1
ATOM 2608 N N . GLU C 1 109 ? -2.310 44.526 53.970 1.00 16.17 88 GLU C N 1
ATOM 2609 C CA . GLU C 1 109 ? -1.496 44.662 55.201 1.00 17.50 88 GLU C CA 1
ATOM 2610 C C . GLU C 1 109 ? -2.172 43.972 56.403 1.00 17.35 88 GLU C C 1
ATOM 2611 O O . GLU C 1 109 ? -1.494 43.298 57.187 1.00 18.35 88 GLU C O 1
ATOM 2617 N N . SER C 1 110 ? -3.492 44.091 56.484 1.00 17.44 89 SER C N 1
ATOM 2618 C CA . SER C 1 110 ? -4.211 43.438 57.562 1.00 18.78 89 SER C CA 1
ATOM 2619 C C . SER C 1 110 ? -4.040 41.918 57.473 1.00 19.00 89 SER C C 1
ATOM 2620 O O . SER C 1 110 ? -4.032 41.225 58.505 1.00 19.27 89 SER C O 1
ATOM 2623 N N . LEU C 1 111 ? -3.866 41.399 56.267 1.00 17.83 90 LEU C N 1
ATOM 2624 C CA . LEU C 1 111 ? -3.724 39.963 56.057 1.00 17.86 90 LEU C CA 1
ATOM 2625 C C . LEU C 1 111 ? -2.288 39.458 56.079 1.00 18.08 90 LEU C C 1
ATOM 2626 O O . LEU C 1 111 ? -2.052 38.259 55.828 1.00 21.24 90 LEU C O 1
ATOM 2631 N N . GLY C 1 112 ? -1.339 40.358 56.307 1.00 17.87 91 GLY C N 1
ATOM 2632 C CA . GLY C 1 112 ? 0.041 39.969 56.494 1.00 18.56 91 GLY C CA 1
ATOM 2633 C C . GLY C 1 112 ? 0.947 40.220 55.321 1.00 18.64 91 GLY C C 1
ATOM 2634 O O . GLY C 1 112 ? 2.074 39.716 55.304 1.00 21.20 91 GLY C O 1
ATOM 2635 N N . GLY C 1 113 ? 0.441 40.923 54.319 1.00 17.92 92 GLY C N 1
ATOM 2636 C CA . GLY C 1 113 ? 1.309 41.439 53.269 1.00 18.27 92 GLY C CA 1
ATOM 2637 C C . GLY C 1 113 ? 1.847 42.823 53.597 1.00 17.76 92 GLY C C 1
ATOM 2638 O O . GLY C 1 113 ? 1.646 43.335 54.692 1.00 18.63 92 GLY C O 1
ATOM 2639 N N . LYS C 1 114 ? 2.546 43.436 52.645 1.00 18.38 93 LYS C N 1
ATOM 2640 C CA . LYS C 1 114 ? 3.189 44.728 52.900 1.00 18.52 93 LYS C CA 1
ATOM 2641 C C . LYS C 1 114 ? 3.169 45.569 51.643 1.00 17.83 93 LYS C C 1
ATOM 2642 O O . LYS C 1 114 ? 3.415 45.060 50.581 1.00 18.59 93 LYS C O 1
ATOM 2648 N N . THR C 1 115 ? 2.923 46.863 51.767 1.00 17.52 94 THR C N 1
ATOM 2649 C CA . THR C 1 115 ? 3.041 47.757 50.617 1.00 17.22 94 THR C CA 1
ATOM 2650 C C . THR C 1 115 ? 4.497 47.949 50.218 1.00 17.97 94 THR C C 1
ATOM 2651 O O . THR C 1 115 ? 5.363 48.202 51.073 1.00 19.14 94 THR C O 1
ATOM 2655 N N . VAL C 1 116 ? 4.752 47.884 48.919 1.00 17.80 95 VAL C N 1
ATOM 2656 C CA . VAL C 1 116 ? 6.073 48.176 48.349 1.00 17.87 95 VAL C CA 1
ATOM 2657 C C . VAL C 1 116 ? 6.086 49.600 47.783 1.00 18.60 95 VAL C C 1
ATOM 2658 O O . VAL C 1 116 ? 6.955 50.402 48.122 1.00 20.50 95 VAL C O 1
ATOM 2662 N N . THR C 1 117 ? 5.108 49.897 46.936 1.00 18.18 96 THR C N 1
ATOM 2663 C CA . THR C 1 117 ? 4.881 51.232 46.378 1.00 19.40 96 THR C CA 1
ATOM 2664 C C . THR C 1 117 ? 3.378 51.496 46.440 1.00 18.73 96 THR C C 1
ATOM 2665 O O . THR C 1 117 ? 2.571 50.622 46.060 1.00 19.09 96 THR C O 1
ATOM 2669 N N . GLY C 1 118 ? 2.990 52.679 46.924 1.00 19.59 97 GLY C N 1
ATOM 2670 C CA . GLY C 1 118 ? 1.592 53.047 47.012 1.00 19.69 97 GLY C CA 1
ATOM 2671 C C . GLY C 1 118 ? 0.996 53.512 45.697 1.00 19.44 97 GLY C C 1
ATOM 2672 O O . GLY C 1 118 ? 1.651 53.482 44.663 1.00 19.95 97 GLY C O 1
ATOM 2673 N N . ARG C 1 119 ? -0.259 53.925 45.762 1.00 19.23 98 ARG C N 1
ATOM 2674 C CA . ARG C 1 119 ? -1.018 54.337 44.575 1.00 20.01 98 ARG C CA 1
ATOM 2675 C C . ARG C 1 119 ? -0.287 55.386 43.757 1.00 19.69 98 ARG C C 1
ATOM 2676 O O . ARG C 1 119 ? 0.076 56.419 44.298 1.00 19.27 98 ARG C O 1
ATOM 2684 N N . THR C 1 120 ? -0.104 55.107 42.463 1.00 19.47 99 THR C N 1
ATOM 2685 C CA . THR C 1 120 ? 0.679 55.914 41.542 1.00 20.26 99 THR C CA 1
ATOM 2686 C C . THR C 1 120 ? -0.128 56.010 40.246 1.00 19.11 99 THR C C 1
ATOM 2687 O O . THR C 1 120 ? -0.514 55.014 39.702 1.00 17.96 99 THR C O 1
ATOM 2691 N N . PRO C 1 121 ? -0.355 57.218 39.731 1.00 18.41 100 PRO C N 1
ATOM 2692 C CA . PRO C 1 121 ? -1.015 57.319 38.426 1.00 19.10 100 PRO C CA 1
ATOM 2693 C C . PRO C 1 121 ? -0.177 56.713 37.306 1.00 18.82 100 PRO C C 1
ATOM 2694 O O . PRO C 1 121 ? 1.043 56.882 37.275 1.00 20.43 100 PRO C O 1
ATOM 2698 N N . VAL C 1 122 ? -0.845 56.025 36.394 1.00 19.06 101 VAL C N 1
ATOM 2699 C CA . VAL C 1 122 ? -0.227 55.490 35.194 1.00 20.25 101 VAL C CA 1
ATOM 2700 C C . VAL C 1 122 ? -0.892 56.173 33.992 1.00 19.56 101 VAL C C 1
ATOM 2701 O O . VAL C 1 122 ? -2.003 55.845 33.614 1.00 20.62 101 VAL C O 1
ATOM 2705 N N . GLY C 1 123 ? -0.189 57.152 33.461 1.00 20.10 102 GLY C N 1
ATOM 2706 C CA . GLY C 1 123 ? -0.789 58.085 32.494 1.00 19.28 102 GLY C CA 1
ATOM 2707 C C . GLY C 1 123 ? -2.172 58.517 32.970 1.00 18.99 102 GLY C C 1
ATOM 2708 O O . GLY C 1 123 ? -2.357 58.843 34.125 1.00 18.05 102 GLY C O 1
ATOM 2709 N N . ASN C 1 124 ? -3.136 58.531 32.052 1.00 17.65 103 ASN C N 1
ATOM 2710 C CA . ASN C 1 124 ? -4.530 58.841 32.352 1.00 17.84 103 ASN C CA 1
ATOM 2711 C C . ASN C 1 124 ? -5.414 57.586 32.312 1.00 17.75 103 ASN C C 1
ATOM 2712 O O . ASN C 1 124 ? -6.634 57.673 32.188 1.00 18.24 103 ASN C O 1
ATOM 2717 N N . MET C 1 125 ? -4.763 56.424 32.439 1.00 19.49 104 MET C N 1
ATOM 2718 C CA . MET C 1 125 ? -5.397 55.127 32.251 1.00 21.19 104 MET C CA 1
ATOM 2719 C C . MET C 1 125 ? -5.881 54.549 33.588 1.00 19.79 104 MET C C 1
ATOM 2720 O O . MET C 1 125 ? -6.864 53.812 33.659 1.00 20.60 104 MET C O 1
ATOM 2725 N N . GLY C 1 126 ? -5.167 54.883 34.655 1.00 18.19 105 GLY C N 1
ATOM 2726 C CA . GLY C 1 126 ? -5.439 54.284 35.946 1.00 17.69 105 GLY C CA 1
ATOM 2727 C C . GLY C 1 126 ? -4.323 54.515 36.929 1.00 16.84 105 GLY C C 1
ATOM 2728 O O . GLY C 1 126 ? -3.584 55.459 36.811 1.00 16.53 105 GLY C O 1
ATOM 2729 N N . PHE C 1 127 ? -4.249 53.614 37.901 1.00 16.51 106 PHE C N 1
ATOM 2730 C CA . PHE C 1 127 ? -3.331 53.710 39.032 1.00 16.44 106 PHE C CA 1
ATOM 2731 C C . PHE C 1 127 ? -2.764 52.338 39.322 1.00 15.76 106 PHE C C 1
ATOM 2732 O O . PHE C 1 127 ? -3.452 51.331 39.174 1.00 15.26 106 PHE C O 1
ATOM 2740 N N . ALA C 1 128 ? -1.493 52.334 39.686 1.00 15.79 107 ALA C N 1
ATOM 2741 C CA . ALA C 1 128 ? -0.766 51.109 40.025 1.00 15.97 107 ALA C CA 1
ATOM 2742 C C . ALA C 1 128 ? -0.195 51.196 41.419 1.00 15.80 107 ALA C C 1
ATOM 2743 O O . ALA C 1 128 ? 0.011 52.274 41.961 1.00 15.82 107 ALA C O 1
ATOM 2745 N N . ALA C 1 129 ? 0.062 50.015 41.987 1.00 15.47 108 ALA C N 1
ATOM 2746 C CA . ALA C 1 129 ? 0.815 49.882 43.210 1.00 14.97 108 ALA C CA 1
ATOM 2747 C C . ALA C 1 129 ? 1.460 48.525 43.212 1.00 14.80 108 ALA C C 1
ATOM 2748 O O . ALA C 1 129 ? 1.119 47.666 42.401 1.00 14.87 108 ALA C O 1
ATOM 2750 N N . TYR C 1 130 ? 2.361 48.320 44.170 1.00 15.41 109 TYR C N 1
ATOM 2751 C CA . TYR C 1 130 ? 3.036 47.044 44.363 1.00 15.71 109 TYR C CA 1
ATOM 2752 C C . TYR C 1 130 ? 2.998 46.675 45.834 1.00 15.18 109 TYR C C 1
ATOM 2753 O O . TYR C 1 130 ? 3.100 47.555 46.731 1.00 15.65 109 TYR C O 1
ATOM 2762 N N . PHE C 1 131 ? 2.864 45.378 46.094 1.00 14.64 110 PHE C N 1
ATOM 2763 C CA . PHE C 1 131 ? 2.865 44.845 47.445 1.00 15.03 110 PHE C CA 1
ATOM 2764 C C . PHE C 1 131 ? 3.602 43.523 47.452 1.00 15.27 110 PHE C C 1
ATOM 2765 O O . PHE C 1 131 ? 3.828 42.912 46.417 1.00 16.02 110 PHE C O 1
ATOM 2773 N N . THR C 1 132 ? 4.008 43.084 48.637 1.00 14.77 111 THR C N 1
ATOM 2774 C CA . THR C 1 132 ? 4.459 41.709 48.812 1.00 15.65 111 THR C CA 1
ATOM 2775 C C . THR C 1 132 ? 3.353 40.909 49.502 1.00 15.45 111 THR C C 1
ATOM 2776 O O . THR C 1 132 ? 2.662 41.383 50.415 1.00 16.05 111 THR C O 1
ATOM 2780 N N . ASP C 1 133 ? 3.154 39.699 48.999 1.00 15.53 112 ASP C N 1
ATOM 2781 C CA . ASP C 1 133 ? 2.170 38.785 49.559 1.00 15.48 112 ASP C CA 1
ATOM 2782 C C . ASP C 1 133 ? 2.693 38.154 50.845 1.00 15.29 112 ASP C C 1
ATOM 2783 O O . ASP C 1 133 ? 3.761 38.517 51.340 1.00 15.16 112 ASP C O 1
ATOM 2788 N N . SER C 1 134 ? 1.952 37.198 51.394 1.00 15.07 113 SER C N 1
ATOM 2789 C CA . SER C 1 134 ? 2.370 36.565 52.623 1.00 15.95 113 SER C CA 1
ATOM 2790 C C . SER C 1 134 ? 3.666 35.783 52.525 1.00 16.02 113 SER C C 1
ATOM 2791 O O . SER C 1 134 ? 4.265 35.423 53.554 1.00 19.26 113 SER C O 1
ATOM 2794 N N . GLU C 1 135 ? 4.119 35.531 51.298 1.00 15.44 114 GLU C N 1
ATOM 2795 C CA . GLU C 1 135 ? 5.287 34.727 51.011 1.00 15.70 114 GLU C CA 1
ATOM 2796 C C . GLU C 1 135 ? 6.452 35.605 50.520 1.00 15.34 114 GLU C C 1
ATOM 2797 O O . GLU C 1 135 ? 7.471 35.073 50.101 1.00 16.89 114 GLU C O 1
ATOM 2803 N N . GLY C 1 136 ? 6.279 36.925 50.590 1.00 15.63 115 GLY C N 1
ATOM 2804 C CA . GLY C 1 136 ? 7.305 37.849 50.162 1.00 16.05 115 GLY C CA 1
ATOM 2805 C C . GLY C 1 136 ? 7.428 38.096 48.680 1.00 15.94 115 GLY C C 1
ATOM 2806 O O . GLY C 1 136 ? 8.351 38.777 48.244 1.00 16.89 115 GLY C O 1
ATOM 2807 N N . ASN C 1 137 ? 6.500 37.562 47.889 1.00 14.87 116 ASN C N 1
ATOM 2808 C CA . ASN C 1 137 ? 6.507 37.814 46.444 1.00 14.82 116 ASN C CA 1
ATOM 2809 C C . ASN C 1 137 ? 5.951 39.190 46.129 1.00 14.62 116 ASN C C 1
ATOM 2810 O O . ASN C 1 137 ? 4.903 39.570 46.667 1.00 15.67 116 ASN C O 1
ATOM 2815 N N . VAL C 1 138 ? 6.556 39.882 45.164 1.00 15.42 117 VAL C N 1
ATOM 2816 C CA . VAL C 1 138 ? 6.046 41.188 44.730 1.00 14.65 117 VAL C CA 1
ATOM 2817 C C . VAL C 1 138 ? 4.948 40.940 43.702 1.00 14.93 117 VAL C C 1
ATOM 2818 O O . VAL C 1 138 ? 5.127 40.168 42.771 1.00 15.77 117 VAL C O 1
ATOM 2822 N N . VAL C 1 139 ? 3.823 41.615 43.913 1.00 14.13 118 VAL C N 1
ATOM 2823 C CA . VAL C 1 139 ? 2.630 41.502 43.105 1.00 14.99 118 VAL C CA 1
ATOM 2824 C C . VAL C 1 139 ? 2.161 42.931 42.840 1.00 14.23 118 VAL C C 1
ATOM 2825 O O . VAL C 1 139 ? 2.315 43.829 43.686 1.00 14.40 118 VAL C O 1
ATOM 2829 N N . GLY C 1 140 ? 1.576 43.149 41.661 1.00 14.18 119 GLY C N 1
ATOM 2830 C CA . GLY C 1 140 ? 1.025 44.444 41.325 1.00 14.26 119 GLY C CA 1
ATOM 2831 C C . GLY C 1 140 ? -0.467 44.554 41.572 1.00 13.99 119 GLY C C 1
ATOM 2832 O O . GLY C 1 140 ? -1.196 43.563 41.633 1.00 14.36 119 GLY C O 1
ATOM 2833 N N . LEU C 1 141 ? -0.911 45.800 41.723 1.00 14.45 120 LEU C N 1
ATOM 2834 C CA . LEU C 1 141 ? -2.306 46.161 41.698 1.00 15.09 120 LEU C CA 1
ATOM 2835 C C . LEU C 1 141 ? -2.573 47.156 40.583 1.00 14.87 120 LEU C C 1
ATOM 2836 O O . LEU C 1 141 ? -1.736 47.983 40.268 1.00 15.45 120 LEU 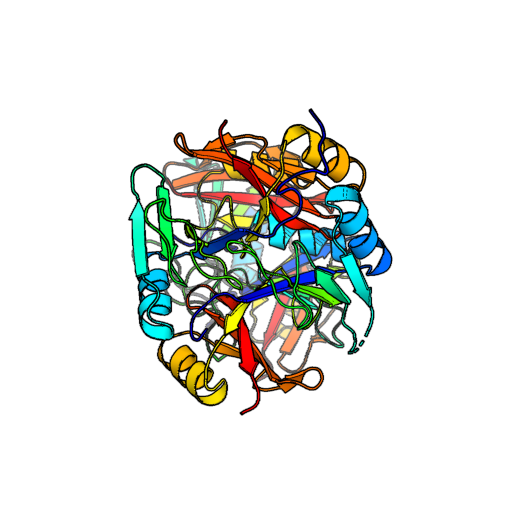C O 1
ATOM 2841 N N . TRP C 1 142 ? -3.780 47.072 40.034 1.00 14.86 121 TRP C N 1
ATOM 2842 C CA . TRP C 1 142 ? -4.288 48.020 39.028 1.00 15.50 121 TRP C CA 1
ATOM 2843 C C . TRP C 1 142 ? -5.671 48.495 39.381 1.00 15.87 121 TRP C C 1
ATOM 2844 O O . TRP C 1 142 ? -6.530 47.682 39.654 1.00 16.07 121 TRP C O 1
ATOM 2855 N N . GLU C 1 143 ? -5.849 49.814 39.378 1.00 15.91 122 GLU C N 1
ATOM 2856 C CA . GLU C 1 143 ? -7.145 50.453 39.571 1.00 17.16 122 GLU C CA 1
ATOM 2857 C C . GLU C 1 143 ? -7.401 51.272 38.308 1.00 17.08 122 GLU C C 1
ATOM 2858 O O . GLU C 1 143 ? -6.602 52.127 37.961 1.00 16.64 122 GLU C O 1
ATOM 2864 N N . THR C 1 144 ? -8.533 51.032 37.632 1.00 18.93 123 THR C N 1
ATOM 2865 C CA . THR C 1 144 ? -8.878 51.753 36.403 1.00 21.51 123 THR C CA 1
ATOM 2866 C C . THR C 1 144 ? -9.296 53.173 36.738 1.00 21.95 123 THR C C 1
ATOM 2867 O O . THR C 1 144 ? -9.925 53.404 37.768 1.00 24.21 123 THR C O 1
ATOM 2871 N N . ALA C 1 145 ? -8.969 54.115 35.852 1.00 22.89 124 ALA C N 1
ATOM 2872 C CA . ALA C 1 145 ? -9.407 55.508 36.019 1.00 23.37 124 ALA C CA 1
ATOM 2873 C C . ALA C 1 145 ? -10.889 55.667 35.635 1.00 25.16 124 ALA C C 1
ATOM 2874 O O . ALA C 1 145 ? -11.468 54.784 34.993 1.00 26.83 124 ALA C O 1
ATOM 2876 N N . ASN D 1 16 ? -18.679 45.146 80.526 1.00 29.20 -5 ASN D N 1
ATOM 2877 C CA . ASN D 1 16 ? -19.787 44.137 80.524 1.00 27.55 -5 ASN D CA 1
ATOM 2878 C C . ASN D 1 16 ? -19.291 42.752 80.104 1.00 26.72 -5 ASN D C 1
ATOM 2879 O O . ASN D 1 16 ? -18.207 42.627 79.488 1.00 27.40 -5 ASN D O 1
ATOM 2884 N N . LEU D 1 17 ? -20.074 41.724 80.458 1.00 24.84 -4 LEU D N 1
ATOM 2885 C CA . LEU D 1 17 ? -19.672 40.331 80.254 1.00 22.99 -4 LEU D CA 1
ATOM 2886 C C . LEU D 1 17 ? -19.809 39.924 78.805 1.00 20.88 -4 LEU D C 1
ATOM 2887 O O . LEU D 1 17 ? -20.815 40.211 78.140 1.00 20.98 -4 LEU D O 1
ATOM 2892 N N . TYR D 1 18 ? -18.799 39.216 78.328 1.00 18.20 -3 TYR D N 1
ATOM 2893 C CA . TYR D 1 18 ? -18.722 38.866 76.909 1.00 19.01 -3 TYR D CA 1
ATOM 2894 C C . TYR D 1 18 ? -19.553 37.631 76.550 1.00 19.62 -3 TYR D C 1
ATOM 2895 O O . TYR D 1 18 ? -20.368 37.666 75.610 1.00 18.99 -3 TYR D O 1
ATOM 2904 N N . PHE D 1 19 ? -19.364 36.546 77.295 1.00 20.30 -2 PHE D N 1
ATOM 2905 C CA . PHE D 1 19 ? -20.075 35.284 77.034 1.00 20.86 -2 PHE D CA 1
ATOM 2906 C C . PHE D 1 19 ? -21.415 35.363 77.744 1.00 21.65 -2 PHE D C 1
ATOM 2907 O O . PHE D 1 19 ? -21.636 34.778 78.821 1.00 23.11 -2 PHE D O 1
ATOM 2915 N N . GLN D 1 20 ? -22.303 36.159 77.169 1.00 22.36 -1 GLN D N 1
ATOM 2916 C CA . GLN D 1 20 ? -23.663 36.267 77.625 1.00 22.92 -1 GLN D CA 1
ATOM 2917 C C . GLN D 1 20 ? -24.520 36.537 76.413 1.00 22.22 -1 GLN D C 1
ATOM 2918 O O . GLN D 1 20 ? -24.008 36.879 75.325 1.00 21.71 -1 GLN D O 1
ATOM 2924 N N . GLY D 1 21 ? -25.821 36.389 76.618 1.00 21.65 0 GLY D N 1
ATOM 2925 C CA . GLY D 1 21 ? -26.791 36.807 75.636 1.00 21.12 0 GLY D CA 1
ATOM 2926 C C . GLY D 1 21 ? -26.596 36.094 74.324 1.00 20.32 0 GLY D C 1
ATOM 2927 O O . GLY D 1 21 ? -26.564 34.868 74.261 1.00 20.45 0 GLY D O 1
ATOM 2928 N N . MET D 1 22 ? -26.423 36.894 73.288 1.00 20.75 1 MET D N 1
ATOM 2929 C CA . MET D 1 22 ? -26.391 36.413 71.925 1.00 19.62 1 MET D CA 1
ATOM 2930 C C . MET D 1 22 ? -25.000 35.978 71.477 1.00 18.60 1 MET D C 1
ATOM 2931 O O . MET D 1 22 ? -24.845 35.426 70.392 1.00 16.89 1 MET D O 1
ATOM 2936 N N . THR D 1 23 ? -23.966 36.228 72.287 1.00 17.20 2 THR D N 1
ATOM 2937 C CA . THR D 1 23 ? -22.601 35.979 71.837 1.00 16.80 2 THR D CA 1
ATOM 2938 C C . THR D 1 23 ? -22.388 34.573 71.306 1.00 15.84 2 THR D C 1
ATOM 2939 O O . THR D 1 23 ? -22.692 33.587 71.996 1.00 16.22 2 THR D O 1
ATOM 2943 N N . GLY D 1 24 ? -21.904 34.520 70.076 1.00 15.30 3 GLY D N 1
ATOM 2944 C CA . GLY D 1 24 ? -21.528 33.303 69.390 1.00 15.36 3 GLY D CA 1
ATOM 2945 C C . GLY D 1 24 ? -22.550 32.871 68.355 1.00 15.17 3 GLY D C 1
ATOM 2946 O O . GLY D 1 24 ? -22.222 32.102 67.478 1.00 15.28 3 GLY D O 1
ATOM 2947 N N . ARG D 1 25 ? -23.766 33.387 68.426 1.00 16.16 4 ARG D N 1
ATOM 2948 C CA . ARG D 1 25 ? -24.802 32.955 67.469 1.00 15.27 4 ARG D CA 1
ATOM 2949 C C . ARG D 1 25 ? -24.420 33.363 66.051 1.00 15.13 4 ARG D C 1
ATOM 2950 O O . ARG D 1 25 ? -24.000 34.494 65.824 1.00 15.22 4 ARG D O 1
ATOM 2958 N N . ILE D 1 26 ? -24.561 32.444 65.092 1.00 13.75 5 ILE D N 1
ATOM 2959 C CA . ILE D 1 26 ? -24.461 32.804 63.680 1.00 14.34 5 ILE D CA 1
ATOM 2960 C C . ILE D 1 26 ? -25.802 33.331 63.221 1.00 13.62 5 ILE D C 1
ATOM 2961 O O . ILE D 1 26 ? -26.759 32.560 63.153 1.00 14.10 5 ILE D O 1
ATOM 2966 N N . VAL D 1 27 ? -25.845 34.636 62.907 1.00 13.64 6 VAL D N 1
ATOM 2967 C CA . VAL D 1 27 ? -27.097 35.388 62.748 1.00 14.33 6 VAL D CA 1
ATOM 2968 C C . VAL D 1 27 ? -27.312 36.017 61.362 1.00 14.62 6 VAL D C 1
ATOM 2969 O O . VAL D 1 27 ? -28.348 36.584 61.098 1.00 16.18 6 VAL D O 1
ATOM 2973 N N . HIS D 1 28 ? -26.328 35.922 60.480 1.00 15.19 7 HIS D N 1
ATOM 2974 C CA . HIS D 1 28 ? -26.392 36.635 59.225 1.00 15.76 7 HIS D CA 1
ATOM 2975 C C . HIS D 1 28 ? -25.368 36.044 58.275 1.00 15.81 7 HIS D C 1
ATOM 2976 O O . HIS D 1 28 ? -24.409 35.423 58.718 1.00 15.53 7 HIS D O 1
ATOM 2983 N N . PHE D 1 29 ? -25.583 36.244 56.975 1.00 15.58 8 PHE D N 1
ATOM 2984 C CA . PHE D 1 29 ? -24.582 35.877 55.965 1.00 15.43 8 PHE D CA 1
ATOM 2985 C C . PHE D 1 29 ? -24.480 36.978 54.931 1.00 15.57 8 PHE D C 1
ATOM 2986 O O . PHE D 1 29 ? -25.415 37.749 54.754 1.00 14.93 8 PHE D O 1
ATOM 2994 N N . GLU D 1 30 ? -23.355 37.012 54.233 1.00 15.98 9 GLU D N 1
ATOM 2995 C CA . GLU D 1 30 ? -23.186 37.904 53.108 1.00 16.82 9 GLU D CA 1
ATOM 2996 C C . GLU D 1 30 ? -22.616 37.140 51.914 1.00 16.04 9 GLU D C 1
ATOM 2997 O O . GLU D 1 30 ? -21.647 36.403 52.063 1.00 16.41 9 GLU D O 1
ATOM 3003 N N . ILE D 1 31 ? -23.214 37.355 50.749 1.00 15.13 10 ILE D N 1
ATOM 3004 C CA . ILE D 1 31 ? -22.741 36.750 49.497 1.00 15.62 10 ILE D CA 1
ATOM 3005 C C . ILE D 1 31 ? -22.268 37.877 48.586 1.00 14.96 10 ILE D C 1
ATOM 3006 O O . ILE D 1 31 ? -23.028 38.783 48.249 1.00 15.39 10 ILE D O 1
ATOM 3011 N N . PRO D 1 32 ? -20.994 37.852 48.201 1.00 15.54 11 PRO D N 1
ATOM 3012 C CA . PRO D 1 32 ? -20.491 38.882 47.296 1.00 15.51 11 PRO D CA 1
ATOM 3013 C C . PRO D 1 32 ? -20.820 38.605 45.853 1.00 16.08 11 PRO D C 1
ATOM 3014 O O . PRO D 1 32 ? -20.992 37.463 45.461 1.00 15.61 11 PRO D O 1
ATOM 3018 N N . PHE D 1 33 ? -20.878 39.663 45.050 1.00 15.61 12 PHE D N 1
ATOM 3019 C CA . PHE D 1 33 ? -21.116 39.526 43.630 1.00 16.01 12 PHE D CA 1
ATOM 3020 C C . PHE D 1 33 ? -20.170 40.373 42.813 1.00 16.35 12 PHE D C 1
ATOM 3021 O O . PHE D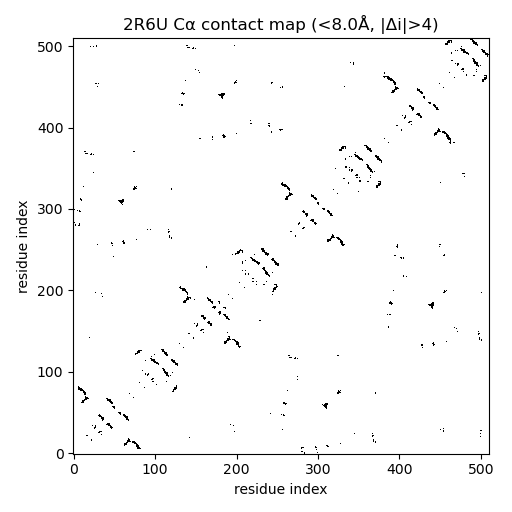 1 33 ? -19.612 41.353 43.321 1.00 16.94 12 PHE D O 1
ATOM 3029 N N . ASP D 1 34 ? -20.006 39.967 41.561 1.00 16.44 13 ASP D N 1
ATOM 3030 C CA . ASP D 1 34 ? -19.306 40.804 40.560 1.00 16.23 13 ASP D CA 1
ATOM 3031 C C . ASP D 1 34 ? -20.288 41.653 39.751 1.00 16.39 13 ASP D C 1
ATOM 3032 O O . ASP D 1 34 ? -20.009 42.817 39.430 1.00 17.02 13 ASP D O 1
ATOM 3037 N N . ASP D 1 35 ? -21.456 41.079 39.458 1.00 17.56 14 ASP D N 1
ATOM 3038 C CA . ASP D 1 35 ? -22.520 41.749 38.682 1.00 17.04 14 ASP D CA 1
ATOM 3039 C C . ASP D 1 35 ? -23.801 41.643 39.521 1.00 16.83 14 ASP D C 1
ATOM 3040 O O . ASP D 1 35 ? -24.364 40.570 39.651 1.00 17.57 14 ASP D O 1
ATOM 3045 N N . GLY D 1 36 ? -24.205 42.737 40.139 1.00 17.05 15 GLY D N 1
ATOM 3046 C CA . GLY D 1 36 ? -25.326 42.722 41.069 1.00 16.95 15 GLY D CA 1
ATOM 3047 C C . GLY D 1 36 ? -26.639 42.293 40.449 1.00 17.08 15 GLY D C 1
ATOM 3048 O O . GLY D 1 36 ? -27.376 41.487 41.017 1.00 17.67 15 GLY D O 1
ATOM 3049 N N . ASP D 1 37 ? -26.947 42.823 39.275 1.00 16.22 16 ASP D N 1
ATOM 3050 C CA . ASP D 1 37 ? -28.211 42.449 38.626 1.00 15.96 16 ASP D CA 1
ATOM 3051 C C . ASP D 1 37 ? -28.200 40.964 38.316 1.00 16.60 16 ASP D C 1
ATOM 3052 O O . ASP D 1 37 ? -29.216 40.273 38.503 1.00 17.02 16 ASP D O 1
ATOM 3057 N N . ARG D 1 38 ? -27.074 40.457 37.807 1.00 15.93 17 ARG D N 1
ATOM 3058 C CA . ARG D 1 38 ? -26.940 39.054 37.502 1.00 15.21 17 ARG D CA 1
ATOM 3059 C C . ARG D 1 38 ? -27.127 38.187 38.742 1.00 15.08 17 ARG D C 1
ATOM 3060 O O . ARG D 1 38 ? -27.876 37.190 38.728 1.00 14.66 17 ARG D O 1
ATOM 3068 N N . ALA D 1 39 ? -26.452 38.557 39.823 1.00 15.22 18 ALA D N 1
ATOM 3069 C CA . ALA D 1 39 ? -26.495 37.782 41.068 1.00 14.72 18 ALA D CA 1
ATOM 3070 C C . ALA D 1 39 ? -27.883 37.802 41.674 1.00 14.65 18 ALA D C 1
ATOM 3071 O O . ALA D 1 39 ? -28.381 36.772 42.112 1.00 15.13 18 ALA D O 1
ATOM 3073 N N . ARG D 1 40 ? -28.512 38.970 41.725 1.00 14.89 19 ARG D N 1
ATOM 3074 C CA . ARG D 1 40 ? -29.857 39.070 42.281 1.00 15.31 19 ARG D CA 1
ATOM 3075 C C . ARG D 1 40 ? -30.838 38.240 41.463 1.00 15.86 19 ARG D C 1
ATOM 3076 O O . ARG D 1 40 ? -31.706 37.543 42.010 1.00 15.52 19 ARG D O 1
ATOM 3084 N N . ALA D 1 41 ? -30.733 38.333 40.148 1.00 14.90 20 ALA D N 1
ATOM 3085 C CA . ALA D 1 41 ? -31.579 37.530 39.283 1.00 14.75 20 ALA D CA 1
ATOM 3086 C C . ALA D 1 41 ? -31.375 36.023 39.514 1.00 13.83 20 ALA D C 1
ATOM 3087 O O . ALA D 1 41 ? -32.321 35.227 39.528 1.00 13.97 20 ALA D O 1
ATOM 3089 N N . PHE D 1 42 ? -30.115 35.616 39.710 1.00 13.51 21 PHE D N 1
ATOM 3090 C CA . PHE D 1 42 ? -29.806 34.205 39.918 1.00 13.58 21 PHE D CA 1
ATOM 3091 C C . PHE D 1 42 ? -30.546 33.698 41.166 1.00 13.57 21 PHE D C 1
ATOM 3092 O O . PHE D 1 42 ? -31.184 32.654 41.129 1.00 13.96 21 PHE D O 1
ATOM 3100 N N . TYR D 1 43 ? -30.439 34.427 42.272 1.00 12.77 22 TYR D N 1
ATOM 3101 C CA . TYR D 1 43 ? -31.017 33.947 43.543 1.00 13.19 22 TYR D CA 1
ATOM 3102 C C . TYR D 1 43 ? -32.542 34.115 43.610 1.00 13.51 22 TYR D C 1
ATOM 3103 O O . TYR D 1 43 ? -33.250 33.273 44.185 1.00 14.12 22 TYR D O 1
ATOM 3112 N N . ARG D 1 44 ? -33.062 35.188 43.016 1.00 12.61 23 ARG D N 1
ATOM 3113 C CA . ARG D 1 44 ? -34.512 35.292 42.868 1.00 13.52 23 ARG D CA 1
ATOM 3114 C C . ARG D 1 44 ? -35.035 34.124 42.061 1.00 13.47 23 ARG D C 1
ATOM 3115 O O . ARG D 1 44 ? -36.054 33.491 42.436 1.00 14.27 23 ARG D O 1
ATOM 3123 N N . ASP D 1 45 ? -34.384 33.844 40.933 1.00 13.17 24 ASP D N 1
ATOM 3124 C CA . ASP D 1 45 ? -34.859 32.786 40.031 1.00 13.81 24 ASP D CA 1
ATOM 3125 C C . ASP D 1 45 ? -34.637 31.412 40.659 1.00 13.62 24 ASP D C 1
ATOM 3126 O O . ASP D 1 45 ? -35.461 30.522 40.495 1.00 13.75 24 ASP D O 1
ATOM 3131 N N . ALA D 1 46 ? -33.521 31.222 41.351 1.00 13.44 25 ALA D N 1
ATOM 3132 C CA . ALA D 1 46 ? -33.194 29.898 41.884 1.00 13.25 25 ALA D CA 1
ATOM 3133 C C . ALA D 1 46 ? -34.094 29.478 43.033 1.00 13.18 25 ALA D C 1
ATOM 3134 O O . ALA D 1 46 ? -34.557 28.338 43.078 1.00 13.50 25 ALA D O 1
ATOM 3136 N N . PHE D 1 47 ? -34.285 30.411 43.977 1.00 13.30 26 PHE D N 1
ATOM 3137 C CA . PHE D 1 47 ? -34.947 30.098 45.253 1.00 13.68 26 PHE D CA 1
ATOM 3138 C C . PHE D 1 47 ? -36.121 30.993 45.614 1.00 13.04 26 PHE D C 1
ATOM 3139 O O . PHE D 1 47 ? -36.896 30.635 46.499 1.00 13.78 26 PHE D O 1
ATOM 3147 N N . GLY D 1 48 ? -36.292 32.115 44.919 1.00 12.62 27 GLY D N 1
ATOM 3148 C CA . GLY D 1 48 ? -37.381 33.051 45.225 1.00 13.33 27 GLY D CA 1
ATOM 3149 C C . GLY D 1 48 ? -37.096 33.960 46.403 1.00 14.23 27 GLY D C 1
ATOM 3150 O O . GLY D 1 48 ? -38.024 34.492 47.015 1.00 13.62 27 GLY D O 1
ATOM 3151 N N . TRP D 1 49 ? -35.823 34.142 46.721 1.00 13.74 28 TRP D N 1
ATOM 3152 C CA . TRP D 1 49 ? -35.453 35.074 47.783 1.00 14.57 28 TRP D CA 1
ATOM 3153 C C . TRP D 1 49 ? -36.016 36.447 47.454 1.00 14.85 28 TRP D C 1
ATOM 3154 O O . TRP D 1 49 ? -36.005 36.879 46.304 1.00 15.74 28 TRP D O 1
ATOM 3165 N N . ALA D 1 50 ? -36.496 37.137 48.493 1.00 16.27 29 ALA D N 1
ATOM 3166 C CA . ALA D 1 50 ? -36.832 38.543 48.415 1.00 15.97 29 ALA D CA 1
ATOM 3167 C C . ALA D 1 50 ? -35.571 39.348 48.640 1.00 15.93 29 ALA D C 1
ATOM 3168 O O . ALA D 1 50 ? -34.938 39.214 49.683 1.00 17.41 29 ALA D O 1
ATOM 3170 N N . ILE D 1 51 ? -35.161 40.093 47.628 1.00 16.11 30 ILE D N 1
ATOM 3171 C CA . ILE D 1 51 ? -33.918 40.862 47.663 1.00 16.54 30 ILE D CA 1
ATOM 3172 C C . ILE D 1 51 ? -34.214 42.341 47.405 1.00 17.55 30 ILE D C 1
ATOM 3173 O O . ILE D 1 51 ? -34.811 42.668 46.392 1.00 18.26 30 ILE D O 1
ATOM 3178 N N . ALA D 1 52 ? -33.821 43.211 48.339 1.00 17.61 31 ALA D N 1
ATOM 3179 C CA . ALA D 1 52 ? -34.092 44.638 48.240 1.00 18.82 31 ALA D CA 1
ATOM 3180 C C . ALA D 1 52 ? -32.807 45.428 48.317 1.00 19.16 31 ALA D C 1
ATOM 3181 O O . ALA D 1 52 ? -32.081 45.334 49.290 1.00 18.79 31 ALA D O 1
ATOM 3183 N N . GLU D 1 53 ? -32.512 46.196 47.275 1.00 20.12 32 GLU D N 1
ATOM 3184 C CA . GLU D 1 53 ? -31.398 47.133 47.283 1.00 21.96 32 GLU D CA 1
ATOM 3185 C C . GLU D 1 53 ? -31.687 48.283 48.241 1.00 22.69 32 GLU D C 1
ATOM 3186 O O . GLU D 1 53 ? -32.744 48.917 48.143 1.00 22.96 32 GLU D O 1
ATOM 3192 N N . ILE D 1 54 ? -30.754 48.505 49.176 1.00 24.21 33 ILE D N 1
ATOM 3193 C CA . ILE D 1 54 ? -30.832 49.572 50.181 1.00 25.85 33 ILE D CA 1
ATOM 3194 C C . ILE D 1 54 ? -29.682 50.550 49.876 1.00 27.17 33 ILE D C 1
ATOM 3195 O O . ILE D 1 54 ? -28.574 50.396 50.404 1.00 28.49 33 ILE D O 1
ATOM 3200 N N . PRO D 1 55 ? -29.928 51.556 49.031 1.00 30.09 34 PRO D N 1
ATOM 3201 C CA . PRO D 1 55 ? -28.835 52.434 48.559 1.00 30.84 34 PRO D CA 1
ATOM 3202 C C . PRO D 1 55 ? -28.074 53.094 49.714 1.00 31.98 34 PRO D C 1
ATOM 3203 O O . PRO D 1 55 ? -26.831 53.106 49.733 1.00 32.97 34 PRO D O 1
ATOM 3207 N N . ASP D 1 56 ? -28.849 53.630 50.654 1.00 32.40 35 ASP D N 1
ATOM 3208 C CA . ASP D 1 56 ? -28.367 54.149 51.939 1.00 32.36 35 ASP D CA 1
ATOM 3209 C C . ASP D 1 56 ? -27.216 53.353 52.557 1.00 32.12 35 ASP D C 1
ATOM 3210 O O . ASP D 1 56 ? -26.322 53.912 53.202 1.00 32.29 35 ASP D O 1
ATOM 3215 N N . MET D 1 57 ? -27.258 52.037 52.372 1.00 31.23 36 MET D N 1
ATOM 3216 C CA . MET D 1 57 ? -26.366 51.129 53.064 1.00 30.25 36 MET D CA 1
ATOM 3217 C C . MET D 1 57 ? -25.444 50.343 52.097 1.00 30.22 36 MET D C 1
ATOM 3218 O O . MET D 1 57 ? -24.670 49.504 52.544 1.00 30.05 36 MET D O 1
ATOM 3223 N N . ASP D 1 58 ? -25.515 50.634 50.791 1.00 29.46 37 ASP D N 1
ATOM 3224 C CA . ASP D 1 58 ? -24.650 50.018 49.770 1.00 29.08 37 ASP D CA 1
ATOM 3225 C C . ASP D 1 58 ? -24.699 48.488 49.770 1.00 27.52 37 ASP D C 1
ATOM 3226 O O . ASP D 1 58 ? -23.676 47.798 49.637 1.00 27.52 37 ASP D O 1
ATOM 3231 N N . TYR D 1 59 ? -25.902 47.952 49.911 1.00 25.85 38 TYR D N 1
ATOM 3232 C CA . TYR D 1 59 ? -26.060 46.507 49.919 1.00 23.57 38 TYR D CA 1
ATOM 3233 C C . TYR D 1 59 ? -27.474 46.119 49.541 1.00 21.80 38 TYR D C 1
ATOM 3234 O O . TYR D 1 59 ? -28.374 46.959 49.465 1.00 20.80 38 TYR D O 1
ATOM 3243 N N . SER D 1 60 ? -27.651 44.837 49.263 1.00 19.04 39 SER D N 1
ATOM 3244 C CA . SER D 1 60 ? -28.941 44.256 48.962 1.00 18.86 39 SER D CA 1
ATOM 3245 C C . SER D 1 60 ? -29.316 43.331 50.096 1.00 17.80 39 SER D C 1
ATOM 3246 O O . SER D 1 60 ? -28.610 42.367 50.363 1.00 18.02 39 SER D O 1
ATOM 3249 N N . MET D 1 61 ? -30.437 43.632 50.749 1.00 17.26 40 MET D N 1
ATOM 3250 C CA . MET D 1 61 ? -30.966 42.856 51.850 1.00 18.05 40 MET D CA 1
ATOM 3251 C C . MET D 1 61 ? -31.582 41.592 51.261 1.00 16.85 40 MET D C 1
ATOM 3252 O O . MET D 1 61 ? -32.345 41.660 50.279 1.00 17.33 40 MET D O 1
ATOM 3257 N N . VAL D 1 62 ? -31.282 40.460 51.882 1.00 15.97 41 VAL D N 1
ATOM 3258 C CA . VAL D 1 62 ? -31.811 39.180 51.441 1.00 16.87 41 VAL D CA 1
ATOM 3259 C C . VAL D 1 62 ? -32.661 38.544 52.514 1.00 16.23 41 VAL D C 1
ATOM 3260 O O . VAL D 1 62 ? -32.197 38.315 53.620 1.00 18.33 41 VAL D O 1
ATOM 3264 N N . THR D 1 63 ? -33.922 38.230 52.191 1.00 18.37 42 THR D N 1
ATOM 3265 C CA . THR D 1 63 ? -34.795 37.575 53.151 1.00 18.71 42 THR D CA 1
ATOM 3266 C C . THR D 1 63 ? -35.048 36.142 52.657 1.00 20.24 42 THR D C 1
ATOM 3267 O O . THR D 1 63 ? -35.599 35.956 51.573 1.00 20.77 42 THR D O 1
ATOM 3271 N N . THR D 1 64 ? -34.570 35.142 53.413 1.00 19.43 43 THR D N 1
ATOM 3272 C CA . THR D 1 64 ? -34.693 33.723 53.003 1.00 20.22 43 THR D CA 1
ATOM 3273 C C . THR D 1 64 ? -35.737 33.000 53.767 1.00 20.84 43 THR D C 1
ATOM 3274 O O . THR D 1 64 ? -36.183 31.933 53.349 1.00 21.03 43 THR D O 1
ATOM 3278 N N . GLY D 1 65 ? -36.156 33.582 54.888 1.00 23.04 44 GLY D N 1
ATOM 3279 C CA . GLY D 1 65 ? -37.246 33.034 55.678 1.00 23.63 44 GLY D CA 1
ATOM 3280 C C . GLY D 1 65 ? -37.944 34.122 56.481 1.00 24.85 44 GLY D C 1
ATOM 3281 O O . GLY D 1 65 ? -37.435 35.263 56.600 1.00 25.76 44 GLY D O 1
ATOM 3282 N N . PRO D 1 66 ? -39.108 33.766 57.046 1.00 26.05 45 PRO D N 1
ATOM 3283 C CA . PRO D 1 66 ? -40.078 34.729 57.554 1.00 26.64 45 PRO D CA 1
ATOM 3284 C C . PRO D 1 66 ? -39.613 35.619 58.708 1.00 27.02 45 PRO D C 1
ATOM 3285 O O . PRO D 1 66 ? -38.812 35.199 59.563 1.00 25.93 45 PRO D O 1
ATOM 3289 N N . VAL D 1 67 ? -40.114 36.851 58.704 1.00 27.90 46 VAL D N 1
ATOM 3290 C CA . VAL D 1 67 ? -39.654 37.886 59.636 1.00 28.84 46 VAL D CA 1
ATOM 3291 C C . VAL D 1 67 ? -40.844 38.563 60.309 1.00 30.23 46 VAL D C 1
ATOM 3292 O O . VAL D 1 67 ? -41.935 38.648 59.736 1.00 30.48 46 VAL D O 1
ATOM 3296 N N . GLY D 1 68 ? -40.626 39.015 61.541 1.00 31.39 47 GLY D N 1
ATOM 3297 C CA . GLY D 1 68 ? -41.648 39.720 62.298 1.00 32.56 47 GLY D CA 1
ATOM 3298 C C . GLY D 1 68 ? -41.668 41.188 61.939 1.00 33.75 47 GLY D C 1
ATOM 3299 O O . GLY D 1 68 ? -41.051 41.611 60.964 1.00 34.23 47 GLY D O 1
ATOM 3300 N N . GLU D 1 69 ? -42.369 41.975 62.748 1.00 35.38 48 GLU D N 1
ATOM 3301 C CA . GLU D 1 69 ? -42.516 43.404 62.504 1.00 35.55 48 GLU D CA 1
ATOM 3302 C C . GLU D 1 69 ? -41.201 44.168 62.626 1.00 36.12 48 GLU D C 1
ATOM 3303 O O . GLU D 1 69 ? -41.023 45.191 61.969 1.00 37.16 48 GLU D O 1
ATOM 3309 N N . SER D 1 70 ? -40.283 43.682 63.458 1.00 35.92 49 SER D N 1
ATOM 3310 C CA . SER D 1 70 ? -38.983 44.333 63.617 1.00 35.57 49 SER D CA 1
ATOM 3311 C C . SER D 1 70 ? -37.970 43.888 62.551 1.00 35.17 49 SER D C 1
ATOM 3312 O O . SER D 1 70 ? -36.800 44.301 62.594 1.00 35.34 49 SER D O 1
ATOM 3315 N N . GLY D 1 71 ? -38.418 43.042 61.618 1.00 34.47 50 GLY D N 1
ATOM 3316 C CA . GLY D 1 71 ? -37.586 42.603 60.490 1.00 34.15 50 GLY D CA 1
ATOM 3317 C C . GLY D 1 71 ? -36.686 41.420 60.786 1.00 33.27 50 GLY D C 1
ATOM 3318 O O . GLY D 1 71 ? -35.885 41.020 59.945 1.00 32.77 50 GLY D O 1
ATOM 3319 N N . MET D 1 72 ? -36.813 40.847 61.975 1.00 32.75 51 MET D N 1
ATOM 3320 C CA . MET D 1 72 ? -35.974 39.731 62.384 1.00 32.81 51 MET D CA 1
ATOM 3321 C C . MET D 1 72 ? -36.736 38.428 62.185 1.00 31.70 51 MET D C 1
ATOM 3322 O O . MET D 1 72 ? -37.960 38.432 62.185 1.00 29.95 51 MET D O 1
ATOM 3327 N N . PRO D 1 73 ? -36.019 37.307 61.991 1.00 31.03 52 PRO D N 1
ATOM 3328 C CA . PRO D 1 73 ? -36.707 36.036 61.831 1.00 30.96 52 PRO D CA 1
ATOM 3329 C C . PRO D 1 73 ? -37.701 35.756 62.967 1.00 30.46 52 PRO D C 1
ATOM 3330 O O . PRO D 1 73 ? -37.379 35.967 64.144 1.00 30.71 52 PRO D O 1
ATOM 3334 N N . ASP D 1 74 ? -38.888 35.286 62.610 1.00 30.06 53 ASP D N 1
ATOM 3335 C CA . ASP D 1 74 ? -39.946 35.036 63.600 1.00 30.03 53 ASP D CA 1
ATOM 3336 C C . ASP D 1 74 ? -40.242 33.550 63.790 1.00 29.45 53 ASP D C 1
ATOM 3337 O O . ASP D 1 74 ? -41.197 33.176 64.473 1.00 29.91 53 ASP D O 1
ATOM 3342 N N . GLU D 1 75 ? -39.429 32.705 63.167 1.00 28.24 54 GLU D N 1
ATOM 3343 C CA . GLU D 1 75 ? -39.472 31.272 63.376 1.00 27.48 54 GLU D CA 1
ATOM 3344 C C . GLU D 1 75 ? -38.025 30.800 63.503 1.00 25.97 54 GLU D C 1
ATOM 3345 O O . GLU D 1 75 ? -37.121 31.448 62.964 1.00 26.21 54 GLU D O 1
ATOM 3351 N N . PRO D 1 76 ? -37.774 29.713 64.249 1.00 24.12 55 PRO D N 1
ATOM 3352 C CA . PRO D 1 76 ? -36.402 29.255 64.409 1.00 23.66 55 PRO D CA 1
ATOM 3353 C C . PRO D 1 76 ? -35.856 28.496 63.211 1.00 22.63 55 PRO D C 1
ATOM 3354 O O . PRO D 1 76 ? -36.636 27.993 62.381 1.00 22.90 55 PRO D O 1
ATOM 3358 N N . GLY D 1 77 ? -34.524 28.443 63.130 1.00 20.90 56 GLY D N 1
ATOM 3359 C CA . GLY D 1 77 ? -33.829 27.490 62.259 1.00 20.53 56 GLY D CA 1
ATOM 3360 C C . GLY D 1 77 ? -33.232 28.027 60.964 1.00 19.56 56 GLY D C 1
ATOM 3361 O O . GLY D 1 77 ? -32.780 27.243 60.140 1.00 17.49 56 GLY D O 1
ATOM 3362 N N . TYR D 1 78 ? -33.246 29.345 60.782 1.00 18.54 57 TYR D N 1
ATOM 3363 C CA . TYR D 1 78 ? -32.672 29.952 59.574 1.00 18.45 57 TYR D CA 1
ATOM 3364 C C . TYR D 1 78 ? -32.229 31.379 59.832 1.00 17.60 57 TYR D C 1
ATOM 3365 O O . TYR D 1 78 ? -32.629 32.035 60.826 1.00 17.48 57 TYR D O 1
ATOM 3374 N N . ILE D 1 79 ? -31.430 31.882 58.894 1.00 16.12 58 ILE D N 1
ATOM 3375 C CA . ILE D 1 79 ? -31.016 33.260 58.896 1.00 16.14 58 ILE D CA 1
ATOM 3376 C C . ILE D 1 79 ? -31.237 33.949 57.559 1.00 15.94 58 ILE D C 1
ATOM 3377 O O . ILE D 1 79 ? -31.286 33.302 56.474 1.00 15.54 58 ILE D O 1
ATOM 3382 N N . ASN D 1 80 ? -31.381 35.264 57.652 1.00 15.35 59 ASN D N 1
ATOM 3383 C CA . ASN D 1 80 ? -31.364 36.144 56.493 1.00 15.07 59 ASN D CA 1
ATOM 3384 C C . ASN D 1 80 ? -29.973 36.735 56.295 1.00 15.17 59 ASN D C 1
ATOM 3385 O O . ASN D 1 80 ? -29.041 36.450 57.064 1.00 15.33 59 ASN D O 1
ATOM 3390 N N . GLY D 1 81 ? -29.815 37.536 55.252 1.00 14.32 60 GLY D N 1
ATOM 3391 C CA . GLY D 1 81 ? -28.485 37.975 54.903 1.00 15.39 60 GLY D CA 1
ATOM 3392 C C . GLY D 1 81 ? -28.461 39.174 53.990 1.00 14.88 60 GLY D C 1
ATOM 3393 O O . GLY D 1 81 ? -29.390 39.979 53.960 1.00 14.85 60 GLY D O 1
ATOM 3394 N N . GLY D 1 82 ? -27.369 39.279 53.254 1.00 15.36 61 GLY D N 1
ATOM 3395 C CA . GLY D 1 82 ? -27.147 40.390 52.375 1.00 16.18 61 GLY D CA 1
ATOM 3396 C C . GLY D 1 82 ? -26.272 40.017 51.209 1.00 16.63 61 GLY D C 1
ATOM 3397 O O . GLY D 1 82 ? -25.582 38.989 51.248 1.00 15.94 61 GLY D O 1
ATOM 3398 N N . MET D 1 83 ? -26.288 40.836 50.165 1.00 16.06 62 MET D N 1
ATOM 3399 C CA . MET D 1 83 ? -25.407 40.641 49.026 1.00 17.29 62 MET D CA 1
ATOM 3400 C C . MET D 1 83 ? -24.747 41.972 48.780 1.00 16.84 62 MET D C 1
ATOM 3401 O O . MET D 1 83 ? -25.386 43.021 48.920 1.00 17.33 62 MET D O 1
ATOM 3406 N N . MET D 1 84 ? -23.475 41.929 48.401 1.00 17.52 63 MET D N 1
ATOM 3407 C CA . MET D 1 84 ? -22.702 43.136 48.223 1.00 20.06 63 MET D CA 1
ATOM 3408 C C . MET D 1 84 ? -21.694 42.975 47.116 1.00 18.20 63 MET D C 1
ATOM 3409 O O . MET D 1 84 ? -21.253 41.881 46.803 1.00 17.04 63 MET D O 1
ATOM 3414 N N . GLN D 1 85 ? -21.301 44.119 46.551 1.00 17.87 64 GLN D N 1
ATOM 3415 C CA . GLN D 1 85 ? -20.273 44.156 45.549 1.00 17.73 64 GLN D CA 1
ATOM 3416 C C . GLN D 1 85 ? -18.975 43.627 46.141 1.00 17.84 64 GLN D C 1
ATOM 3417 O O . GLN D 1 85 ? -18.555 44.061 47.221 1.00 18.42 64 GLN D O 1
ATOM 3423 N N . ARG D 1 86 ? -18.358 42.682 45.451 1.00 16.78 65 ARG D N 1
ATOM 3424 C CA . ARG D 1 86 ? -17.160 42.009 45.973 1.00 17.69 65 ARG D CA 1
ATOM 3425 C C . ARG D 1 86 ? -16.037 43.023 46.256 1.00 17.83 65 ARG D C 1
ATOM 3426 O O . ARG D 1 86 ? -15.802 43.895 45.429 1.00 18.49 65 ARG D O 1
ATOM 3434 N N . GLY D 1 87 ? -15.400 42.885 47.421 1.00 18.15 66 GLY D N 1
ATOM 3435 C CA . GLY D 1 87 ? -14.316 43.796 47.852 1.00 19.56 66 GLY D CA 1
ATOM 3436 C C . GLY D 1 87 ? -13.979 43.602 49.308 1.00 20.38 66 GLY D C 1
ATOM 3437 O O . GLY D 1 87 ? -13.036 42.919 49.608 1.00 20.26 66 GLY D O 1
ATOM 3438 N N . GLU D 1 88 ? -14.716 44.219 50.234 1.00 20.76 67 GLU D N 1
ATOM 3439 C CA . GLU D 1 88 ? -14.580 43.931 51.666 1.00 21.25 67 GLU D CA 1
ATOM 3440 C C . GLU D 1 88 ? -14.980 42.516 51.991 1.00 20.15 67 GLU D C 1
ATOM 3441 O O . GLU D 1 88 ? -14.401 41.864 52.860 1.00 21.24 67 GLU D O 1
ATOM 3447 N N . VAL D 1 89 ? -16.003 42.034 51.291 1.00 19.35 68 VAL D N 1
ATOM 3448 C CA . VAL D 1 89 ? -16.388 40.652 51.318 1.00 18.51 68 VAL D CA 1
ATOM 3449 C C . VAL D 1 89 ? -15.910 40.091 49.991 1.00 17.13 68 VAL D C 1
ATOM 3450 O O . VAL D 1 89 ? -16.313 40.582 48.922 1.00 15.75 68 VAL D O 1
ATOM 3454 N N . THR D 1 90 ? -14.992 39.115 50.054 1.00 16.56 69 THR D N 1
ATOM 3455 C CA . THR D 1 90 ? -14.459 38.537 48.806 1.00 16.43 69 THR D CA 1
ATOM 3456 C C . THR D 1 90 ? -15.002 37.148 48.477 1.00 15.55 69 THR D C 1
ATOM 3457 O O . THR D 1 90 ? -14.951 36.726 47.325 1.00 16.33 69 THR D O 1
ATOM 3461 N N . THR D 1 91 ? -15.476 36.448 49.514 1.00 16.00 70 THR D N 1
ATOM 3462 C CA . THR D 1 91 ? -16.127 35.152 49.382 1.00 15.79 70 THR D CA 1
ATOM 3463 C C . THR D 1 91 ? -17.291 35.160 50.393 1.00 15.59 70 THR D C 1
ATOM 3464 O O . THR D 1 91 ? -17.362 36.085 51.237 1.00 16.34 70 THR D O 1
ATOM 3468 N N . PRO D 1 92 ? -18.204 34.182 50.326 1.00 15.31 71 PRO D N 1
ATOM 3469 C CA . PRO D 1 92 ? -19.285 34.202 51.321 1.00 15.07 71 PRO D CA 1
ATOM 3470 C C . PRO D 1 92 ? -18.777 34.267 52.754 1.00 14.90 71 PRO D C 1
ATOM 3471 O O . PRO D 1 92 ? -17.770 33.659 53.111 1.00 15.34 71 PRO D O 1
ATOM 3475 N N . VAL D 1 93 ? -19.487 35.034 53.564 1.00 15.51 72 VAL D N 1
ATOM 3476 C CA . VAL D 1 93 ? -19.135 35.265 54.961 1.00 16.79 72 VAL D CA 1
ATOM 3477 C C . VAL D 1 93 ? -20.359 34.987 55.827 1.00 16.94 72 VAL D C 1
ATOM 3478 O O . VAL D 1 93 ? -21.470 35.352 55.473 1.00 17.74 72 VAL D O 1
ATOM 3482 N N . VAL D 1 94 ? -20.149 34.283 56.927 1.00 15.98 73 VAL D N 1
ATOM 3483 C CA . VAL D 1 94 ? -21.109 34.209 58.006 1.00 15.42 73 VAL D CA 1
ATOM 3484 C C . VAL D 1 94 ? -20.707 35.139 59.135 1.00 14.75 73 VAL D C 1
ATOM 3485 O O . VAL D 1 94 ? -19.529 35.399 59.337 1.00 14.92 73 VAL D O 1
ATOM 3489 N N . THR D 1 95 ? -21.723 35.654 59.831 1.00 14.57 74 THR D N 1
ATOM 3490 C CA . THR D 1 95 ? -21.559 36.700 60.822 1.00 14.94 74 THR D CA 1
ATOM 3491 C C . THR D 1 95 ? -21.924 36.187 62.211 1.00 14.00 74 THR D C 1
ATOM 3492 O O . THR D 1 95 ? -23.036 35.708 62.416 1.00 14.61 74 THR D O 1
ATOM 3496 N N . VAL D 1 96 ? -21.005 36.382 63.153 1.00 14.25 75 VAL D N 1
ATOM 3497 C CA . VAL D 1 96 ? -21.186 35.989 64.535 1.00 14.78 75 VAL D CA 1
ATOM 3498 C C . VAL D 1 96 ? -21.668 37.188 65.350 1.00 15.59 75 VAL D C 1
ATOM 3499 O O . VAL D 1 96 ? -21.035 38.244 65.372 1.00 15.02 75 VAL D O 1
ATOM 3503 N N . ASP D 1 97 ? -22.758 37.001 66.078 1.00 15.28 76 ASP D N 1
ATOM 3504 C CA . ASP D 1 97 ? -23.250 38.018 66.989 1.00 15.77 76 ASP D CA 1
ATOM 3505 C C . ASP D 1 97 ? -22.351 38.011 68.217 1.00 15.89 76 ASP D C 1
ATOM 3506 O O . ASP D 1 97 ? -22.065 36.952 68.763 1.00 16.77 76 ASP D O 1
ATOM 3511 N N . VAL D 1 98 ? -21.903 39.194 68.617 1.00 15.82 77 VAL D N 1
ATOM 3512 C CA . VAL D 1 98 ? -21.119 39.330 69.835 1.00 16.17 77 VAL D CA 1
ATOM 3513 C C . VAL D 1 98 ? -21.638 40.491 70.646 1.00 16.94 77 VAL D C 1
ATOM 3514 O O . VAL D 1 98 ? -22.102 41.501 70.114 1.00 16.65 77 VAL D O 1
ATOM 3518 N N . GLU D 1 99 ? -21.579 40.340 71.963 1.00 18.19 78 GLU D N 1
ATOM 3519 C CA . GLU D 1 99 ? -22.013 41.400 72.840 1.00 19.22 78 GLU D CA 1
ATOM 3520 C C . GLU D 1 99 ? -21.093 42.612 72.730 1.00 18.69 78 GLU D C 1
ATOM 3521 O O . GLU D 1 99 ? -21.523 43.738 72.939 1.00 19.68 78 GLU D O 1
ATOM 3527 N N . SER D 1 100 ? -19.838 42.368 72.376 1.00 18.05 79 SER D N 1
ATOM 3528 C CA . SER D 1 100 ? -18.842 43.404 72.184 1.00 18.06 79 SER D CA 1
ATOM 3529 C C . SER D 1 100 ? -17.823 42.983 71.138 1.00 18.31 79 SER D C 1
ATOM 3530 O O . SER D 1 100 ? -17.148 41.955 71.284 1.00 18.32 79 SER D O 1
ATOM 3533 N N . ILE D 1 101 ? -17.732 43.759 70.066 1.00 18.02 80 ILE D N 1
ATOM 3534 C CA . ILE D 1 101 ? -16.737 43.498 69.015 1.00 18.62 80 ILE D CA 1
ATOM 3535 C C . ILE D 1 101 ? -15.320 43.604 69.565 1.00 19.56 80 ILE D C 1
ATOM 3536 O O . ILE D 1 101 ? -14.470 42.791 69.214 1.00 19.62 80 ILE D O 1
ATOM 3541 N N . GLU D 1 102 ? -15.096 44.553 70.474 1.00 20.75 81 GLU D N 1
ATOM 3542 C CA . GLU D 1 102 ? -13.764 44.703 71.092 1.00 21.70 81 GLU D CA 1
ATOM 3543 C C . GLU D 1 102 ? -13.362 43.462 71.889 1.00 21.09 81 GLU D C 1
ATOM 3544 O O . GLU D 1 102 ? -12.254 42.965 71.720 1.00 21.62 81 GLU D O 1
ATOM 3550 N N . SER D 1 103 ? -14.261 42.917 72.701 1.00 20.20 82 SER D N 1
ATOM 3551 C CA . SER D 1 103 ? -13.959 41.668 73.445 1.00 19.96 82 SER D CA 1
ATOM 3552 C C . SER D 1 103 ? -13.730 40.468 72.530 1.00 19.52 82 SER D C 1
ATOM 3553 O O . SER D 1 103 ? -12.860 39.602 72.768 1.00 19.34 82 SER D O 1
ATOM 3556 N N . ALA D 1 104 ? -14.512 40.386 71.458 1.00 18.96 83 ALA D N 1
ATOM 3557 C CA . ALA D 1 104 ? -14.293 39.344 70.481 1.00 18.70 83 ALA D CA 1
ATOM 3558 C C . ALA D 1 104 ? -12.913 39.468 69.857 1.00 18.91 83 ALA D C 1
ATOM 3559 O O . ALA D 1 104 ? -12.192 38.489 69.759 1.00 17.79 83 ALA D O 1
ATOM 3561 N N . LEU D 1 105 ? -12.569 40.671 69.411 1.00 18.05 84 LEU D N 1
ATOM 3562 C CA . LEU D 1 105 ? -11.332 40.883 68.672 1.00 19.09 84 LEU D CA 1
ATOM 3563 C C . LEU D 1 105 ? -10.122 40.641 69.583 1.00 19.80 84 LEU D C 1
ATOM 3564 O O . LEU D 1 105 ? -9.125 40.095 69.124 1.00 20.02 84 LEU D O 1
ATOM 3569 N N . GLU D 1 106 ? -10.259 40.968 70.872 1.00 20.24 85 GLU D N 1
ATOM 3570 C CA . GLU D 1 106 ? -9.213 40.621 71.847 1.00 20.47 85 GLU D CA 1
ATOM 3571 C C . GLU D 1 106 ? -8.872 39.156 71.803 1.00 21.07 85 GLU D C 1
ATOM 3572 O O . GLU D 1 106 ? -7.693 38.796 71.822 1.00 21.68 85 GLU D O 1
ATOM 3578 N N . ARG D 1 107 ? -9.899 38.314 71.831 1.00 19.67 86 ARG D N 1
ATOM 3579 C CA . ARG D 1 107 ? -9.734 36.856 71.789 1.00 20.15 86 ARG D CA 1
ATOM 3580 C C . ARG D 1 107 ? -9.258 36.337 70.458 1.00 20.85 86 ARG D C 1
ATOM 3581 O O . ARG D 1 107 ? -8.361 35.498 70.375 1.00 21.14 86 ARG D O 1
ATOM 3589 N N . ILE D 1 108 ? -9.854 36.850 69.385 1.00 19.69 87 ILE D N 1
ATOM 3590 C CA . ILE D 1 108 ? -9.511 36.443 68.047 1.00 20.49 87 ILE D CA 1
ATOM 3591 C C . ILE D 1 108 ? -8.016 36.699 67.807 1.00 20.72 87 ILE D C 1
ATOM 3592 O O . ILE D 1 108 ? -7.301 35.825 67.297 1.00 21.55 87 ILE D O 1
ATOM 3597 N N . GLU D 1 109 ? -7.549 37.879 68.180 1.00 21.23 88 GLU D N 1
ATOM 3598 C CA . GLU D 1 109 ? -6.144 38.226 67.916 1.00 21.85 88 GLU D CA 1
ATOM 3599 C C . GLU D 1 109 ? -5.200 37.420 68.798 1.00 23.09 88 GLU D C 1
ATOM 3600 O O . GLU D 1 109 ? -4.015 37.348 68.516 1.00 23.49 88 GLU D O 1
ATOM 3606 N N . SER D 1 110 ? -5.725 36.790 69.837 1.00 23.36 89 SER D N 1
ATOM 3607 C CA . SER D 1 110 ? -4.911 35.882 70.657 1.00 23.58 89 SER D CA 1
ATOM 3608 C C . SER D 1 110 ? -4.759 34.462 70.060 1.00 24.68 89 SER D C 1
ATOM 3609 O O . SER D 1 110 ? -3.896 33.698 70.508 1.00 24.70 89 SER D O 1
ATOM 3612 N N . LEU D 1 111 ? -5.561 34.109 69.050 1.00 25.32 90 LEU D N 1
ATOM 3613 C CA . LEU D 1 111 ? -5.743 32.715 68.634 1.00 25.31 90 LEU D CA 1
ATOM 3614 C C . LEU D 1 111 ? -5.337 32.274 67.201 1.00 27.29 90 LEU D C 1
ATOM 3615 O O . LEU D 1 111 ? -5.959 31.388 66.638 1.00 28.67 90 LEU D O 1
ATOM 3620 N N . GLY D 1 112 ? -4.354 32.851 66.539 1.00 28.49 91 GLY D N 1
ATOM 3621 C CA . GLY D 1 112 ? -4.136 34.221 66.383 1.00 28.57 91 GLY D CA 1
ATOM 3622 C C . GLY D 1 112 ? -4.934 34.384 65.096 1.00 28.51 91 GLY D C 1
ATOM 3623 O O . GLY D 1 112 ? -4.542 33.940 63.997 1.00 30.55 91 GLY D O 1
ATOM 3624 N N . GLY D 1 113 ? -6.109 34.932 65.261 1.00 26.97 92 GLY D N 1
ATOM 3625 C CA . GLY D 1 113 ? -6.826 35.518 64.152 1.00 25.03 92 GLY D CA 1
ATOM 3626 C C . GLY D 1 113 ? -6.274 36.906 63.863 1.00 24.55 92 GLY D C 1
ATOM 3627 O O . GLY D 1 113 ? -5.411 37.410 64.601 1.00 24.73 92 GLY D O 1
ATOM 3628 N N . LYS D 1 114 ? -6.745 37.505 62.780 1.00 23.48 93 LYS D N 1
ATOM 3629 C CA . LYS D 1 114 ? -6.338 38.854 62.371 1.00 22.88 93 LYS D CA 1
ATOM 3630 C C . LYS D 1 114 ? -7.584 39.720 62.218 1.00 21.13 93 LYS D C 1
ATOM 3631 O O . LYS D 1 114 ? -8.570 39.261 61.682 1.00 20.85 93 LYS D O 1
ATOM 3637 N N . THR D 1 115 ? -7.531 40.966 62.671 1.00 19.90 94 THR D N 1
ATOM 3638 C CA . THR D 1 115 ? -8.559 41.942 62.332 1.00 19.50 94 THR D CA 1
ATOM 3639 C C . THR D 1 115 ? -8.388 42.395 60.901 1.00 19.63 94 THR D C 1
ATOM 3640 O O . THR D 1 115 ? -7.300 42.868 60.554 1.00 20.46 94 THR D O 1
ATOM 3644 N N . VAL D 1 116 ? -9.414 42.220 60.074 1.00 18.97 95 VAL D N 1
ATOM 3645 C CA . VAL D 1 116 ? -9.387 42.712 58.706 1.00 19.84 95 VAL D CA 1
ATOM 3646 C C . VAL D 1 116 ? -9.968 44.112 58.672 1.00 20.94 95 VAL D C 1
ATOM 3647 O O . VAL D 1 116 ? -9.357 45.025 58.099 1.00 23.33 95 VAL D O 1
ATOM 3651 N N . THR D 1 117 ? -11.132 44.297 59.285 1.00 20.76 96 THR D N 1
ATOM 3652 C CA . THR D 1 117 ? -11.712 45.634 59.486 1.00 21.52 96 THR D CA 1
ATOM 3653 C C . THR D 1 117 ? -12.256 45.728 60.896 1.00 20.83 96 THR D C 1
ATOM 3654 O O . THR D 1 117 ? -12.942 44.821 61.389 1.00 19.99 96 THR D O 1
ATOM 3658 N N . GLY D 1 118 ? -11.955 46.839 61.555 1.00 20.30 97 GLY D N 1
ATOM 3659 C CA . GLY D 1 118 ? -12.390 47.051 62.922 1.00 20.51 97 GLY D CA 1
ATOM 3660 C C . GLY D 1 118 ? -13.860 47.460 63.043 1.00 19.64 97 GLY D C 1
ATOM 3661 O O . GLY D 1 118 ? -14.582 47.547 62.035 1.00 19.78 97 GLY D O 1
ATOM 3662 N N . ARG D 1 119 ? -14.293 47.684 64.281 1.00 20.24 98 ARG D N 1
ATOM 3663 C CA . ARG D 1 119 ? -15.671 48.057 64.582 1.00 20.56 98 ARG D CA 1
ATOM 3664 C C . ARG D 1 119 ? -16.103 49.261 63.741 1.00 21.08 98 ARG D C 1
ATOM 3665 O O . ARG D 1 119 ? -15.466 50.321 63.758 1.00 21.24 98 ARG D O 1
ATOM 3673 N N . THR D 1 120 ? -17.206 49.102 63.022 1.00 20.13 99 THR D N 1
ATOM 3674 C CA . THR D 1 120 ? -17.680 50.085 62.053 1.00 20.65 99 THR D CA 1
ATOM 3675 C C . THR D 1 120 ? -19.191 50.189 62.205 1.00 19.79 99 THR D C 1
ATOM 3676 O O . THR D 1 120 ? -19.875 49.177 62.181 1.00 18.55 99 THR D O 1
ATOM 3680 N N . PRO D 1 121 ? -19.732 51.406 62.380 1.00 19.82 100 PRO D N 1
ATOM 3681 C CA . PRO D 1 121 ? -21.194 51.498 62.475 1.00 19.53 100 PRO D CA 1
ATOM 3682 C C . PRO D 1 121 ? -21.852 51.087 61.181 1.00 20.07 100 PRO D C 1
ATOM 3683 O O . PRO D 1 121 ? -21.315 51.369 60.099 1.00 21.00 100 PRO D O 1
ATOM 3687 N N . VAL D 1 122 ? -22.960 50.365 61.305 1.00 19.40 101 VAL D N 1
ATOM 3688 C CA . VAL D 1 122 ? -23.802 49.991 60.177 1.00 20.08 101 VAL D CA 1
ATOM 3689 C C . VAL D 1 122 ? -25.181 50.629 60.403 1.00 19.81 101 VAL D C 1
ATOM 3690 O O . VAL D 1 122 ? -25.984 50.201 61.238 1.00 19.15 101 VAL D O 1
ATOM 3694 N N . GLY D 1 123 ? -25.423 51.711 59.671 1.00 20.54 102 GLY D N 1
ATOM 3695 C CA . GLY D 1 123 ? -26.561 52.540 59.936 1.00 20.00 102 GLY D CA 1
ATOM 3696 C C . GLY D 1 123 ? -26.656 52.875 61.414 1.00 19.72 102 GLY D C 1
ATOM 3697 O O . GLY D 1 123 ? -25.649 53.100 62.073 1.00 19.12 102 GLY D O 1
ATOM 3698 N N . ASN D 1 124 ? -27.883 52.896 61.930 1.00 18.23 103 ASN D N 1
ATOM 3699 C CA . ASN D 1 124 ? -28.132 53.075 63.347 1.00 17.95 103 ASN D CA 1
ATOM 3700 C C . ASN D 1 124 ? -28.471 51.755 64.040 1.00 17.32 103 ASN D C 1
ATOM 3701 O O . ASN D 1 124 ? -28.893 51.754 65.179 1.00 16.88 103 ASN D O 1
ATOM 3706 N N . MET D 1 125 ? -28.220 50.634 63.351 1.00 18.03 104 MET D N 1
ATOM 3707 C CA . MET D 1 125 ? -28.670 49.340 63.802 1.00 19.55 104 MET D CA 1
ATOM 3708 C C . MET D 1 125 ? -27.634 48.612 64.679 1.00 17.97 104 MET D C 1
ATOM 3709 O O . MET D 1 125 ? -27.990 47.806 65.544 1.00 18.61 104 MET D O 1
ATOM 3714 N N . GLY D 1 126 ? -26.360 48.915 64.465 1.00 17.49 105 GLY D N 1
ATOM 3715 C CA . GLY D 1 126 ? -25.295 48.265 65.190 1.00 16.52 105 GLY D CA 1
ATOM 3716 C C . GLY D 1 126 ? -23.965 48.500 64.537 1.00 16.43 105 GLY D C 1
ATOM 3717 O O . GLY D 1 126 ? -23.763 49.495 63.842 1.00 14.93 105 GLY D O 1
ATOM 3718 N N . PHE D 1 127 ? -23.059 47.538 64.729 1.00 15.75 106 PHE D N 1
ATOM 3719 C CA . PHE D 1 127 ? -21.670 47.682 64.349 1.00 15.65 106 PHE D CA 1
ATOM 3720 C C . PHE D 1 127 ? -21.190 46.356 63.796 1.00 15.77 106 PHE D C 1
ATOM 3721 O O . PHE D 1 127 ? -21.621 45.299 64.278 1.00 16.32 106 PHE D O 1
ATOM 3729 N N . ALA D 1 128 ? -20.304 46.444 62.821 1.00 14.95 107 ALA D N 1
ATOM 3730 C CA . ALA D 1 128 ? -19.739 45.282 62.148 1.00 15.80 107 ALA D CA 1
ATOM 3731 C C . ALA D 1 128 ? -18.223 45.315 62.170 1.00 16.20 107 ALA D C 1
ATOM 3732 O O . ALA D 1 128 ? -17.586 46.354 62.287 1.00 16.93 107 ALA D O 1
ATOM 3734 N N . ALA D 1 129 ? -17.640 44.142 62.010 1.00 15.50 108 ALA D N 1
ATOM 3735 C CA . ALA D 1 129 ? -16.220 43.991 61.852 1.00 14.87 108 ALA D CA 1
ATOM 3736 C C . ALA D 1 129 ? -16.000 42.696 61.084 1.00 15.02 108 ALA D C 1
ATOM 3737 O O . ALA D 1 129 ? -16.900 41.867 60.978 1.00 15.77 108 ALA D O 1
ATOM 3739 N N . TYR D 1 130 ? -14.789 42.553 60.566 1.00 14.78 109 TYR D N 1
ATOM 3740 C CA . TYR D 1 130 ? -14.358 41.332 59.888 1.00 14.72 109 TYR D CA 1
ATOM 3741 C C . TYR D 1 130 ? -12.999 40.913 60.380 1.00 15.52 109 TYR D C 1
ATOM 3742 O O . TYR D 1 130 ? -12.145 41.734 60.684 1.00 15.06 109 TYR D O 1
ATOM 3751 N N . PHE D 1 131 ? -12.810 39.607 60.499 1.00 15.29 110 PHE D N 1
ATOM 3752 C CA . PHE D 1 131 ? -11.567 39.062 61.011 1.00 15.34 110 PHE D CA 1
ATOM 3753 C C . PHE D 1 131 ? -11.251 37.784 60.264 1.00 15.55 110 PHE D C 1
ATOM 3754 O O . PHE D 1 131 ? -12.116 37.239 59.591 1.00 15.64 110 PHE D O 1
ATOM 3762 N N . THR D 1 132 ? -10.016 37.321 60.369 1.00 16.57 111 THR D N 1
ATOM 3763 C CA . THR D 1 132 ? -9.679 35.962 59.909 1.00 16.33 111 THR D CA 1
ATOM 3764 C C . THR D 1 132 ? -9.530 35.060 61.108 1.00 16.42 111 THR D C 1
ATOM 3765 O O . THR D 1 132 ? -8.999 35.461 62.143 1.00 15.72 111 THR D O 1
ATOM 3769 N N . ASP D 1 133 ? -10.042 33.843 60.965 1.00 16.84 112 ASP D N 1
ATOM 3770 C CA . ASP D 1 133 ? -9.937 32.828 62.024 1.00 17.06 112 ASP D CA 1
ATOM 3771 C C . ASP D 1 133 ? -8.561 32.167 62.001 1.00 18.29 112 ASP D C 1
ATOM 3772 O O . ASP D 1 133 ? -7.696 32.553 61.219 1.00 19.53 112 ASP D O 1
ATOM 3777 N N . SER D 1 134 ? -8.376 31.178 62.861 1.00 18.80 113 SER D N 1
ATOM 3778 C CA . SER D 1 134 ? -7.068 30.528 62.926 1.00 19.38 113 SER D CA 1
ATOM 3779 C C . SER D 1 134 ? -6.677 29.816 61.623 1.00 19.99 113 SER D C 1
ATOM 3780 O O . SER D 1 134 ? -5.504 29.454 61.431 1.00 21.78 113 SER D O 1
ATOM 3783 N N . GLU D 1 135 ? -7.634 29.587 60.739 1.00 18.93 114 GLU D N 1
ATOM 3784 C CA . GLU D 1 135 ? -7.475 28.840 59.527 1.00 18.82 114 GLU D CA 1
ATOM 3785 C C . GLU D 1 135 ? -7.439 29.765 58.328 1.00 20.11 114 GLU D C 1
ATOM 3786 O O . GLU D 1 135 ? -7.465 29.307 57.214 1.00 21.09 114 GLU D O 1
ATOM 3792 N N . GLY D 1 136 ? -7.417 31.079 58.569 1.00 18.92 115 GLY D N 1
ATOM 3793 C CA . GLY D 1 136 ? -7.390 32.023 57.468 1.00 19.28 115 GLY D CA 1
ATOM 3794 C C . GLY D 1 136 ? -8.724 32.414 56.918 1.00 19.20 115 GLY D C 1
ATOM 3795 O O . GLY D 1 136 ? -8.725 33.216 56.003 1.00 21.58 115 GLY D O 1
ATOM 3796 N N . ASN D 1 137 ? -9.852 31.884 57.412 1.00 17.03 116 ASN D N 1
ATOM 3797 C CA . ASN D 1 137 ? -11.153 32.202 56.826 1.00 17.33 116 ASN D CA 1
ATOM 3798 C C . ASN D 1 137 ? -11.612 33.579 57.289 1.00 15.57 116 ASN D C 1
ATOM 3799 O O . ASN D 1 137 ? -11.523 33.888 58.468 1.00 16.26 116 ASN D O 1
ATOM 3804 N N . VAL D 1 138 ? -12.156 34.376 56.359 1.00 15.63 117 VAL D N 1
ATOM 3805 C CA . VAL D 1 138 ? -12.766 35.646 56.754 1.00 15.12 117 VAL D CA 1
ATOM 3806 C C . VAL D 1 138 ? -14.186 35.406 57.320 1.00 15.70 117 VAL D C 1
ATOM 3807 O O . VAL D 1 138 ? -15.001 34.708 56.716 1.00 15.72 117 VAL D O 1
ATOM 3811 N N . VAL D 1 139 ? -14.450 35.979 58.487 1.00 15.51 118 VAL D N 1
ATOM 3812 C CA . VAL D 1 139 ? -15.681 35.800 59.234 1.00 15.24 118 VAL D CA 1
ATOM 3813 C C . VAL D 1 139 ? -16.101 37.184 59.704 1.00 14.89 118 VAL D C 1
ATOM 3814 O O . VAL D 1 139 ? -15.255 38.078 59.944 1.00 15.10 118 VAL D O 1
ATOM 3818 N N . GLY D 1 140 ? -17.409 37.381 59.807 1.00 13.92 119 GLY D N 1
ATOM 3819 C CA . GLY D 1 140 ? -17.929 38.649 60.266 1.00 14.31 119 GLY D CA 1
ATOM 3820 C C . GLY D 1 140 ? -18.322 38.654 61.719 1.00 13.93 119 GLY D C 1
ATOM 3821 O O . GLY D 1 140 ? -18.561 37.600 62.297 1.00 13.13 119 GLY D O 1
ATOM 3822 N N . LEU D 1 141 ? -18.364 39.864 62.286 1.00 14.44 120 LEU D N 1
ATOM 3823 C CA . LEU D 1 141 ? -18.923 40.131 63.617 1.00 14.35 120 LEU D CA 1
ATOM 3824 C C . LEU D 1 141 ? -20.032 41.157 63.512 1.00 14.44 120 LEU D C 1
ATOM 3825 O O . LEU D 1 141 ? -19.983 42.046 62.665 1.00 14.57 120 LEU D O 1
ATOM 3830 N N . TRP D 1 142 ? -21.008 41.002 64.388 1.00 14.84 121 TRP D N 1
ATOM 3831 C CA . TRP D 1 142 ? -22.100 41.957 64.534 1.00 15.31 121 TRP D CA 1
ATOM 3832 C C . TRP D 1 142 ? -22.353 42.242 65.997 1.00 15.80 121 TRP D C 1
ATOM 3833 O O . TRP D 1 142 ? -22.467 41.318 66.786 1.00 15.33 121 TRP D O 1
ATOM 3844 N N . GLU D 1 143 ? -22.444 43.530 66.335 1.00 16.60 122 GLU D N 1
ATOM 3845 C CA . GLU D 1 143 ? -22.816 43.985 67.659 1.00 17.28 122 GLU D CA 1
ATOM 3846 C C . GLU D 1 143 ? -24.049 44.870 67.517 1.00 17.37 122 GLU D C 1
ATOM 3847 O O . GLU D 1 143 ? -24.039 45.864 66.786 1.00 17.76 122 GLU D O 1
ATOM 3853 N N . THR D 1 144 ? -25.126 44.500 68.191 1.00 18.96 123 THR D N 1
ATOM 3854 C CA . THR D 1 144 ? -26.352 45.270 68.106 1.00 20.23 123 THR D CA 1
ATOM 3855 C C . THR D 1 144 ? -26.209 46.583 68.893 1.00 21.37 123 THR D C 1
ATOM 3856 O O . THR D 1 144 ? -25.614 46.620 69.968 1.00 21.87 123 THR D O 1
ATOM 3860 N N . ALA D 1 145 ? -26.752 47.660 68.335 1.00 22.48 124 ALA D N 1
ATOM 3861 C CA . ALA D 1 145 ? -26.789 48.954 69.021 1.00 24.30 124 ALA D CA 1
ATOM 3862 C C . ALA D 1 145 ? -27.654 48.835 70.263 1.00 25.27 124 ALA D C 1
ATOM 3863 O O . ALA D 1 145 ? -28.702 48.209 70.221 1.00 26.08 124 ALA D O 1
ATOM 3865 N N . ARG D 1 146 ? -27.200 49.428 71.362 1.00 27.40 125 ARG D N 1
ATOM 3866 C CA . ARG D 1 146 ? -28.006 49.510 72.578 1.00 28.94 125 ARG D CA 1
ATOM 3867 C C . ARG D 1 146 ? -28.392 50.967 72.828 1.00 29.32 125 ARG D C 1
ATOM 3868 O O . ARG D 1 146 ? -27.587 51.872 72.578 1.00 30.62 125 ARG D O 1
#

Solvent-accessible surface area: 22038 Å² total; per-residue (Å²): 134,188,36,61,42,142,16,0,29,0,42,51,0,17,0,0,13,74,62,10,61,110,0,17,15,4,0,11,10,6,12,19,4,56,4,44,114,42,112,153,81,145,47,2,94,0,38,12,8,49,31,18,184,90,34,119,23,77,58,62,7,0,0,20,3,0,0,16,110,72,51,113,2,71,49,5,2,2,9,0,23,9,120,30,0,87,67,10,19,131,106,1,85,92,57,57,10,143,44,75,47,35,95,64,95,62,40,138,140,4,41,15,1,15,0,31,5,18,10,54,5,41,0,1,1,62,14,48,54,212,107,90,8,40,0,24,48,0,14,0,0,14,33,65,9,104,105,0,19,41,1,0,98,78,0,3,50,8,61,16,43,104,114,114,142,29,3,90,0,33,11,13,53,57,27,195,91,31,116,22,78,77,62,15,0,0,20,2,0,0,36,106,42,46,94,3,32,20,3,1,1,8,0,8,9,1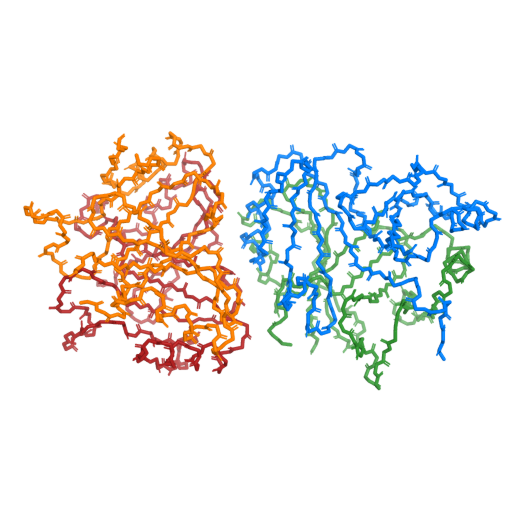06,36,0,110,69,10,10,130,127,1,92,91,53,53,6,86,53,68,39,32,92,56,97,44,40,137,136,6,39,15,1,10,0,22,4,20,13,47,7,39,0,0,1,62,18,46,54,193,190,18,43,29,1,16,0,28,58,0,25,1,0,14,77,66,10,107,112,0,18,42,5,0,101,63,5,5,19,6,34,15,50,107,45,108,134,46,128,43,1,77,0,17,1,0,35,38,31,195,97,43,118,13,89,82,48,20,1,1,22,3,0,0,20,111,69,43,95,3,80,44,3,1,2,8,0,18,13,126,36,0,104,69,12,13,128,22,0,83,34,11,44,12,134,44,70,37,30,100,59,91,42,49,144,87,2,45,15,1,18,0,29,5,22,13,52,8,38,0,1,1,46,22,77,85,154,131,12,104,63,65,76,18,0,26,0,30,57,0,12,1,0,12,32,64,9,104,84,0,18,45,5,0,100,69,10,38,58,10,64,16,50,107,43,122,134,43,117,34,2,75,0,42,13,8,47,59,31,190,96,37,126,19,79,73,56,7,0,0,21,3,0,0,48,83,18,31,84,2,5,19,5,0,2,8,0,7,1,30,32,0,114,21,0,23,120,80,0,92,90,51,57,4,90,38,11,34,35,102,67,92,44,51,136,82,2,44,16,1,16,0,6,4,17,4,16,5,8,0,1,1,54,21,77,42,199

Sequence (510 aa):
LYFQGMTGRIVHFEIPFDDGDRARAFYRDAFGWAIAEIPDMDYSMVTTGPVGESGMPDEPGYINGGMMQRGEVTTPVVTVDVESIESALERIESLGGKTVTGRTPVGNMGFAAYFTDSEGNVVGLWETARMTGRIVHFEIPFDDGDRARAFYRDAFGWAIAEIMDYSMVTTGPVGESGMPDEPGYINGGMMQRGEVTTPVVTVDVESIESALERIESLGGKTVTGRTPVGNMGFAAYFTDSEGNVVGLWETARQGMTGRIVHFEIPFDDGDRARAFYRDAFGWAIAEIPDMDYSMVTTGPVGESGMPDEPGYINGGMMQRGEVTTPVVTVDVESIESALERIESLGGKTVTGRTPVGNMGFAAYFTDSEGNVVGLWETANLYFQGMTGRIVHFEIPFDDGDRARAFYRDAFGWAIAEIPDMDYSMVTTGPVGESGMPDEPGYINGGMMQRGEVTTPVVTVDVESIESALERIESLGGKTVTGRTPVGNMGFAAYFTDSEGNVVGLWETAR

InterPro domains:
  IPR029068 Glyoxalase/Bleomycin resistance protein/Dihydroxybiphenyl dioxygenase [G3DSA:3.10.180.10] (4-124)
  IPR029068 Glyoxalase/Bleomycin resistance protein/Dihydroxybiphenyl dioxygenase [SSF54593] (1-122)
  IPR037523 Vicinal oxygen chelate (VOC), core domain [PS51819] (4-123)
  IPR052164 Anthracycline and Secondary Metabolite Biosynthesis Protein [PTHR33993] (2-124)
  IPR053863 Glyoxalase/Bleomycin resistance-like, N-terminal [PF22677] (4-44)

CATH classification: 3.10.180.10

Foldseek 3Di:
DDDPPVWFDFAEKEAEDADVVVVVCVCCVPQNWDWADDPPQQKIWTDNADDDPVRAHDDDDDHTYIYHHDDLPPGMEIETEDQDQVVVQVVQVVQQKHWPAGWADGDPFWTKGWIAHNVRDIYMYIHGDD/DAFDQAEKEAEDQDVVVVVCVCCVVQVWDWDDDQQKIWTDRDDADPVRFDPDDDDHTYIYHHDDLPPGMEIEGEHQDQVVVQVVQVVQQKAWSAGWADGDDFWTKTWIAHNVRDIYMYIHGDD/DPQFFPFAEKEAEDQDVVVVVCCCCVVQVWDWADDPVQQWIWTDRDDDDPVRADPDDDDHTYIYHHDDLPVGMETEGEHQDQVVVQVVQVVVQKHWSAGWDDRPQFWTKTWIAHNVGDIYMYTHGD/DDKPDDQFFDFAEKEAEDQDVVVVVCCCCVVQNWDWADDPVQQWIWTDNADDDPVRGHPDDDDHTYIYHHDDLPPGMEIEGEIQDQVVVCVVQVVQPKAWPAGWADRPQFWTKTWIAHPVRDIYMYTHGHD